Protein AF-0000000066115520 (afdb_homodimer)

Radius of gyration: 28.08 Å; Cα contacts (8 Å, |Δi|>4): 638; chains: 2; bounding box: 38×84×56 Å

InterPro domains:
  IPR000093 DNA recombination protein RecR [MF_00017] (1-196)
  IPR000093 DNA recombination protein RecR [PTHR30446] (2-195)
  IPR000093 DNA recombination protein RecR [TIGR00615] (2-194)
  IPR006171 TOPRIM domain [PF13662] (79-169)
  IPR006171 TOPRIM domain [PS50880] (78-173)
  IPR006171 TOPRIM domain [SM00493] (78-163)
  IPR015967 Recombination protein RecR, zinc finger domain [PF02132] (52-72)
  IPR023627 Recombination protein RecR [SSF111304] (3-195)
  IPR034137 RecR, TOPRIM domain [cd01025] (78-189)

Secondary structure (DSSP, 8-state):
--HHHHHHHHHHHTSTT--HHHHHHHHHHHHHTIIIIIHHHHHHHHHHHHH-EE-TTT--EESSSS-HHHH-SSS-SSEEEEESSHHHHHHHHHHT---SEEEE-SS--BTTTTB-GGGTTHHHHHHHHHTS--SEEEEE--SSHHHHHHHHHHHHHTTTS--EEEE----S-TTS-GGG--HHHHHHHHHT-EE-/--HHHHHHHHHHHTSTT--HHHHHHHHHHHHHTIIIIIHHHHHHHHHHHHH-EE-TTT--EESSSS-HHHH-SSS-SSEEEEESSHHHHHHHHHHT---SEEEE-SS--BTTTTB-GGGTTHHHHHHHHHTT--SEEEEE--SSHHHHHHHHHHHHHTTTS--EEEE----S-TT--GGG--HHHHHHHHHT-EE-

Sequence (392 aa):
MDKKIKALIKLAENLPGLGPKSARRIVLHLLKSRETTLIRFIDTMQLLYETIKHCELCGNLESESPCSICRSTKRSSDIVCVVEEITDLWAIEKAGVHNGRYHVLNGALSIVDGITPETLQIEKLKRRVSSGAVKELIIATNATVEGQTTAQYIVEVLKGTQVKLSFLAHGIPVGSEMDYLDEGTLGIAFANRRAVMDKKIKALIKLAENLPGLGPKSARRIVLHLLKSRETTLIRFIDTMQLLYETIKHCELCGNLESESPCSICRSTKRSSDIVCVVEEITDLWAIEKAGVHNGRYHVLNGALSIVDGITPETLQIEKLKRRVSSGAVKELIIATNATVEGQTTAQYIVEVLKGTQVKLSFLAHGIPVGSEMDYLDEGTLGIAFANRRAV

Solvent-accessible surface area (backbone atoms only — not comparable to full-atom values): 20929 Å² total; per-residue (Å²): 128,40,68,70,58,50,52,50,29,55,57,41,33,69,36,74,93,30,45,70,69,52,16,44,53,36,48,50,51,32,62,75,34,35,92,56,52,36,49,50,51,38,51,49,50,50,53,45,66,75,38,53,40,62,12,82,80,27,47,45,72,22,64,46,71,63,26,73,69,74,64,38,84,87,36,43,76,33,33,34,38,34,24,30,37,66,60,42,50,51,41,45,56,73,45,65,63,65,60,46,35,57,34,37,27,69,48,54,44,26,79,93,77,64,39,47,70,86,72,32,44,51,65,58,48,48,55,54,45,68,71,61,59,31,51,33,38,35,44,46,44,49,66,37,73,38,22,46,52,35,49,50,48,52,54,59,72,48,58,86,56,88,53,43,50,29,34,48,33,70,82,64,77,52,83,62,62,61,72,73,53,52,48,68,58,52,42,53,18,59,73,50,41,44,77,116,129,42,69,71,58,50,50,50,29,55,56,41,32,71,36,73,92,30,46,69,68,52,16,44,52,35,49,49,53,32,62,75,32,36,92,56,52,36,49,48,51,38,53,49,50,50,52,44,67,74,40,52,41,60,13,82,81,28,48,46,73,22,64,47,69,64,25,74,70,72,64,38,83,89,37,44,75,32,33,33,37,35,23,28,36,65,60,40,51,52,42,45,55,72,46,63,64,67,60,46,37,56,34,36,28,68,50,54,42,25,79,92,77,64,38,48,68,84,71,31,44,50,66,60,49,49,55,52,45,70,70,62,59,31,51,33,38,36,43,46,45,47,62,36,73,38,20,47,51,35,48,51,49,52,54,58,72,47,58,87,57,87,52,42,50,30,33,48,34,71,82,63,74,50,83,58,61,60,72,70,52,52,49,69,59,52,40,53,18,59,73,50,41,43,77,116

Nearest PDB structures (foldseek):
  3ve5-assembly1_A  TM=8.410E-01  e=4.113E-18  Caldanaerobacter subterraneus subsp. tengcongensis MB4
  3vdp-assembly2_C  TM=8.291E-01  e=4.383E-18  Caldanaerobacter subterraneus subsp. tengcongensis MB4
  4o6p-assembly1_C  TM=8.456E-01  e=2.413E-16  Caldanaerobacter subterraneus subsp. tengcongensis MB4
  4o6o-assembly1_B  TM=7.317E-01  e=1.293E-17  Caldanaerobacter subterraneus subsp. tengcongensis MB4
  3vdu-assembly1_A-2  TM=7.960E-01  e=2.099E-15  Caldanaerobacter subterraneus subsp. tengcongensis MB4

pLDDT: mean 88.94, std 12.83, range [41.94, 98.5]

Foldseek 3Di:
DDPVLVVQLVVQCPDPPDHSVNSNVVSVVCVVPVVHRVVVVVVVVVLCVVQWDQAPQAGAIDSDHVDPLCPDPQAQAQEEEEEAANLLVVLQVVLVQHRHHYHYQPHFDDPPVPDDSVNTCLVSVLVSQQVVSHQEYEYEFALEPRRVVRLVVSVVSNPPGNHWYWYQQPPDDSPDDSSPDDSVNSNVRVVPIGTD/DDPVLVVQLVVQCPDPPDHSVNSNVVSVVCVVPVVPRVVVVVVVVVLCVVQWDQAPQAGAIDSDHVDPLCPDPQAQAQEEEEEAANLLVVLQVVLVQHRHHYHYQPHFDDPPVPDDSVNTCLVSVLVSQQVVSHQEYEYEFALEPRRVVRLVVSVVSNPPGNHWYWYQQCPDDSPDDSSPDDSVNSNVRVVPIGTD

Structure (mmCIF, N/CA/C/O backbone):
data_AF-0000000066115520-model_v1
#
loop_
_entity.id
_entity.type
_entity.pdbx_description
1 polymer 'Recombination protein RecR'
#
loop_
_atom_site.group_PDB
_atom_site.id
_atom_site.type_symbol
_atom_site.label_atom_id
_atom_site.label_alt_id
_atom_site.label_comp_id
_atom_site.label_asym_id
_atom_site.label_entity_id
_atom_site.label_seq_id
_atom_site.pdbx_PDB_ins_code
_atom_site.Cartn_x
_atom_site.Cartn_y
_atom_site.Cartn_z
_atom_site.occupancy
_atom_site.B_iso_or_equiv
_atom_site.auth_seq_id
_atom_site.auth_comp_id
_atom_site.auth_asym_id
_atom_site.auth_atom_id
_atom_site.pdbx_PDB_model_num
ATOM 1 N N . MET A 1 1 ? 11.055 -14.336 -11.227 1 88.5 1 MET A N 1
ATOM 2 C CA . MET A 1 1 ? 9.938 -13.391 -11.18 1 88.5 1 MET A CA 1
ATOM 3 C C . MET A 1 1 ? 10.164 -12.227 -12.133 1 88.5 1 MET A C 1
ATOM 5 O O . MET A 1 1 ? 11.297 -11.773 -12.312 1 88.5 1 MET A O 1
ATOM 9 N N . ASP A 1 2 ? 9.086 -11.789 -12.781 1 91.69 2 ASP A N 1
ATOM 10 C CA . ASP A 1 2 ? 9.102 -10.695 -13.742 1 91.69 2 ASP A CA 1
ATOM 11 C C . ASP A 1 2 ? 9.742 -9.445 -13.141 1 91.69 2 ASP A C 1
ATOM 13 O O . ASP A 1 2 ? 9.406 -9.047 -12.023 1 91.69 2 ASP A O 1
ATOM 17 N N . LYS A 1 3 ? 10.703 -8.828 -13.906 1 93.75 3 LYS A N 1
ATOM 18 C CA . LYS A 1 3 ? 11.469 -7.688 -13.414 1 93.75 3 LYS A CA 1
ATOM 19 C C . LYS A 1 3 ? 10.555 -6.516 -13.07 1 93.75 3 LYS A C 1
ATOM 21 O O . LYS A 1 3 ? 10.812 -5.781 -12.109 1 93.75 3 LYS A O 1
ATOM 26 N N . LYS A 1 4 ? 9.539 -6.281 -13.867 1 95.56 4 LYS A N 1
ATOM 27 C CA . LYS A 1 4 ? 8.617 -5.176 -13.641 1 95.56 4 LYS A CA 1
ATOM 28 C C . LYS A 1 4 ? 7.816 -5.387 -12.359 1 95.56 4 LYS A C 1
ATOM 30 O O . LYS A 1 4 ? 7.566 -4.434 -11.617 1 95.56 4 LYS A O 1
ATOM 35 N N . ILE A 1 5 ? 7.438 -6.625 -12.086 1 96.81 5 ILE A N 1
ATOM 36 C CA . ILE A 1 5 ? 6.711 -6.957 -10.867 1 96.81 5 ILE A CA 1
ATOM 37 C C . ILE A 1 5 ? 7.625 -6.777 -9.656 1 96.81 5 ILE A C 1
ATOM 39 O O . ILE A 1 5 ? 7.223 -6.195 -8.648 1 96.81 5 ILE A O 1
ATOM 43 N N . LYS A 1 6 ? 8.867 -7.293 -9.812 1 96.25 6 LYS A N 1
ATOM 44 C CA . LYS A 1 6 ? 9.852 -7.137 -8.75 1 96.25 6 LYS A CA 1
ATOM 45 C C . LYS A 1 6 ? 10.055 -5.668 -8.398 1 96.25 6 LYS A C 1
ATOM 47 O O . LYS A 1 6 ? 10.227 -5.32 -7.227 1 96.25 6 LYS A O 1
ATOM 52 N N . ALA A 1 7 ? 10.062 -4.832 -9.406 1 97 7 ALA A N 1
ATOM 53 C CA . ALA A 1 7 ? 10.242 -3.398 -9.195 1 97 7 ALA A CA 1
ATOM 54 C C . ALA A 1 7 ? 9.109 -2.822 -8.344 1 97 7 ALA A C 1
ATOM 56 O O . ALA A 1 7 ? 9.359 -2.016 -7.441 1 97 7 ALA A O 1
ATOM 57 N N . LEU A 1 8 ? 7.879 -3.217 -8.602 1 97.81 8 LEU A N 1
ATOM 58 C CA . LEU A 1 8 ? 6.75 -2.707 -7.836 1 97.81 8 LEU A CA 1
ATOM 59 C C . LEU A 1 8 ? 6.789 -3.23 -6.402 1 97.81 8 LEU A C 1
ATOM 61 O O . LEU A 1 8 ? 6.477 -2.498 -5.461 1 97.81 8 LEU A O 1
ATOM 65 N N . ILE A 1 9 ? 7.176 -4.488 -6.234 1 97.38 9 ILE A N 1
ATOM 66 C CA . ILE A 1 9 ? 7.281 -5.07 -4.898 1 97.38 9 ILE A CA 1
ATOM 67 C C . ILE A 1 9 ? 8.32 -4.309 -4.086 1 97.38 9 ILE A C 1
ATOM 69 O O . ILE A 1 9 ? 8.094 -3.984 -2.918 1 97.38 9 ILE A O 1
ATOM 73 N N . LYS A 1 10 ? 9.438 -3.98 -4.727 1 97.5 10 LYS A N 1
ATOM 74 C CA . LYS A 1 10 ? 10.5 -3.24 -4.055 1 97.5 10 LYS A CA 1
ATOM 75 C C . LYS A 1 10 ? 10.023 -1.85 -3.645 1 97.5 10 LYS A C 1
ATOM 77 O O . LYS A 1 10 ? 10.336 -1.379 -2.549 1 97.5 10 LYS A O 1
ATOM 82 N N . LEU A 1 11 ? 9.297 -1.188 -4.5 1 97.56 11 LEU A N 1
ATOM 83 C CA . LEU A 1 11 ? 8.719 0.111 -4.164 1 97.56 11 LEU A CA 1
ATOM 84 C C . LEU A 1 11 ? 7.797 0 -2.957 1 97.56 11 LEU A C 1
ATOM 86 O O . LEU A 1 11 ? 7.867 0.817 -2.037 1 97.56 11 LEU A O 1
ATOM 90 N N . ALA A 1 12 ? 6.938 -1.018 -2.973 1 98 12 ALA A N 1
ATOM 91 C CA . ALA A 1 12 ? 5.969 -1.219 -1.9 1 98 12 ALA A CA 1
ATOM 92 C C . ALA A 1 12 ? 6.664 -1.506 -0.574 1 98 12 ALA A C 1
ATOM 94 O O . ALA A 1 12 ? 6.203 -1.07 0.484 1 98 12 ALA A O 1
ATOM 95 N N . GLU A 1 13 ? 7.789 -2.203 -0.635 1 97.06 13 GLU A N 1
ATOM 96 C CA . GLU A 1 13 ? 8.57 -2.551 0.551 1 97.06 13 GLU A CA 1
ATOM 97 C C . GLU A 1 13 ? 9.07 -1.301 1.267 1 97.06 13 GLU A C 1
ATOM 99 O O . GLU A 1 13 ? 9.328 -1.331 2.473 1 97.06 13 GLU A O 1
ATOM 104 N N . ASN A 1 14 ? 9.18 -0.234 0.552 1 95.5 14 ASN A N 1
ATOM 105 C CA . ASN A 1 14 ? 9.719 1.003 1.106 1 95.5 14 ASN A CA 1
ATOM 106 C C . ASN A 1 14 ? 8.625 1.866 1.725 1 95.5 14 ASN A C 1
ATOM 108 O O . ASN A 1 14 ? 8.906 2.922 2.293 1 95.5 14 ASN A O 1
ATOM 112 N N . LEU A 1 15 ? 7.445 1.451 1.663 1 96.69 15 LEU A N 1
ATOM 113 C CA . LEU A 1 15 ? 6.352 2.156 2.322 1 96.69 15 LEU A CA 1
ATOM 114 C C . LEU A 1 15 ? 6.301 1.814 3.807 1 96.69 15 LEU A C 1
ATOM 116 O O . LEU A 1 15 ? 6.695 0.718 4.211 1 96.69 15 LEU A O 1
ATOM 120 N N . PRO A 1 16 ? 5.875 2.73 4.586 1 95.06 16 PRO A N 1
ATOM 121 C CA . PRO A 1 16 ? 5.844 2.482 6.031 1 95.06 16 PRO A CA 1
ATOM 122 C C . PRO A 1 16 ? 4.996 1.27 6.402 1 95.06 16 PRO A C 1
ATOM 124 O O . PRO A 1 16 ? 3.85 1.155 5.961 1 95.06 16 PRO A O 1
ATOM 127 N N . GLY A 1 17 ? 5.621 0.391 7.203 1 94.44 17 GLY A N 1
ATOM 128 C CA . GLY A 1 17 ? 4.883 -0.715 7.793 1 94.44 17 GLY A CA 1
ATOM 129 C C . GLY A 1 17 ? 4.773 -1.916 6.871 1 94.44 17 GLY A C 1
ATOM 130 O O . GLY A 1 17 ? 4.117 -2.904 7.207 1 94.44 17 GLY A O 1
ATOM 131 N N . LEU A 1 18 ? 5.355 -1.832 5.727 1 96.25 18 LEU A N 1
ATOM 132 C CA . LEU A 1 18 ? 5.254 -2.947 4.793 1 96.25 18 LEU A CA 1
ATOM 133 C C . LEU A 1 18 ? 6.578 -3.691 4.684 1 96.25 18 LEU A C 1
ATOM 135 O O . LEU A 1 18 ? 7.594 -3.104 4.305 1 96.25 18 LEU A O 1
ATOM 139 N N . GLY A 1 19 ? 6.555 -4.938 5.07 1 94.06 19 GLY A N 1
ATOM 140 C CA . GLY A 1 19 ? 7.695 -5.801 4.812 1 94.06 19 GLY A CA 1
ATOM 141 C C . GLY A 1 19 ? 7.605 -6.527 3.484 1 94.06 19 GLY A C 1
ATOM 142 O O . GLY A 1 19 ? 6.629 -6.371 2.75 1 94.06 19 GLY A O 1
ATOM 143 N N . PRO A 1 20 ? 8.617 -7.344 3.24 1 92.19 20 PRO A N 1
ATOM 144 C CA . PRO A 1 20 ? 8.664 -8.039 1.953 1 92.19 20 PRO A CA 1
ATOM 145 C C . PRO A 1 20 ? 7.438 -8.922 1.719 1 92.19 20 PRO A C 1
ATOM 147 O O . PRO A 1 20 ? 6.879 -8.93 0.619 1 92.19 20 PRO A O 1
ATOM 150 N N . LYS A 1 21 ? 7 -9.625 2.662 1 89.88 21 LYS A N 1
ATOM 151 C CA . LYS A 1 21 ? 5.863 -10.523 2.525 1 89.88 21 LYS A CA 1
ATOM 152 C C . LYS A 1 21 ? 4.574 -9.75 2.256 1 89.88 21 LYS A C 1
ATOM 154 O O . LYS A 1 21 ? 3.826 -10.086 1.336 1 89.88 21 LYS A O 1
ATOM 159 N N . SER A 1 22 ? 4.355 -8.742 3.049 1 93.75 22 SER A N 1
ATOM 160 C CA . SER A 1 22 ? 3.152 -7.93 2.896 1 93.75 22 SER A CA 1
ATOM 161 C C . SER A 1 22 ? 3.15 -7.191 1.563 1 93.75 22 SER A C 1
ATOM 163 O O . SER A 1 22 ? 2.115 -7.098 0.901 1 93.75 22 SER A O 1
ATOM 165 N N . ALA A 1 23 ? 4.344 -6.695 1.19 1 96.62 23 ALA A N 1
ATOM 166 C CA . ALA A 1 23 ? 4.469 -6 -0.087 1 96.62 23 ALA A CA 1
ATOM 167 C C . ALA A 1 23 ? 4.109 -6.918 -1.251 1 96.62 23 ALA A C 1
ATOM 169 O O . ALA A 1 23 ? 3.342 -6.539 -2.139 1 96.62 23 ALA A O 1
ATOM 170 N N . ARG A 1 24 ? 4.609 -8.062 -1.232 1 93.88 24 ARG A N 1
ATOM 171 C CA . ARG A 1 24 ? 4.336 -9.039 -2.287 1 93.88 24 ARG A CA 1
ATOM 172 C C . ARG A 1 24 ? 2.848 -9.367 -2.348 1 93.88 24 ARG A C 1
ATOM 174 O O . ARG A 1 24 ? 2.266 -9.438 -3.432 1 93.88 24 ARG A O 1
ATOM 181 N N . ARG A 1 25 ? 2.264 -9.586 -1.204 1 93.38 25 ARG A N 1
ATOM 182 C CA . ARG A 1 25 ? 0.841 -9.906 -1.141 1 93.38 25 ARG A CA 1
ATOM 183 C C . ARG A 1 25 ? -0 -8.789 -1.745 1 93.38 25 ARG A C 1
ATOM 185 O O . ARG A 1 25 ? -0.929 -9.055 -2.514 1 93.38 25 ARG A O 1
ATOM 192 N N . ILE A 1 26 ? 0.339 -7.602 -1.43 1 96.94 26 ILE A N 1
ATOM 193 C CA . ILE A 1 26 ? -0.405 -6.445 -1.912 1 96.94 26 ILE A CA 1
ATOM 194 C C . ILE A 1 26 ? -0.245 -6.32 -3.426 1 96.94 26 ILE A C 1
ATOM 196 O O . ILE A 1 26 ? -1.229 -6.137 -4.148 1 96.94 26 ILE A O 1
ATOM 200 N N . VAL A 1 27 ? 0.949 -6.449 -3.881 1 97.12 27 VAL A N 1
ATOM 201 C CA . VAL A 1 27 ? 1.222 -6.309 -5.309 1 97.12 27 VAL A CA 1
ATOM 202 C C . VAL A 1 27 ? 0.488 -7.398 -6.086 1 97.12 27 VAL A C 1
ATOM 204 O O . VAL A 1 27 ? -0.129 -7.125 -7.117 1 97.12 27 VAL A O 1
ATOM 207 N N . LEU A 1 28 ? 0.501 -8.594 -5.598 1 94.5 28 LEU A N 1
ATOM 208 C CA . LEU A 1 28 ? -0.195 -9.688 -6.27 1 94.5 28 LEU A CA 1
ATOM 209 C C . LEU A 1 28 ? -1.699 -9.43 -6.301 1 94.5 28 LEU A C 1
ATOM 211 O O . LEU A 1 28 ? -2.355 -9.695 -7.309 1 94.5 28 LEU A O 1
ATOM 215 N N . HIS A 1 29 ? -2.23 -8.961 -5.23 1 95.19 29 HIS A N 1
ATOM 216 C CA . HIS A 1 29 ? -3.646 -8.617 -5.188 1 95.19 29 HIS A CA 1
ATOM 217 C C . HIS A 1 29 ? -3.996 -7.59 -6.262 1 95.19 29 HIS A C 1
ATOM 219 O O . HIS A 1 29 ? -4.988 -7.75 -6.977 1 95.19 29 HIS A O 1
ATOM 225 N N . LEU A 1 30 ? -3.166 -6.598 -6.305 1 97.12 30 LEU A N 1
ATOM 226 C CA . LEU A 1 30 ? -3.383 -5.551 -7.297 1 97.12 30 LEU A CA 1
ATOM 227 C C . LEU A 1 30 ? -3.361 -6.125 -8.711 1 97.12 30 LEU A C 1
ATOM 229 O O . LEU A 1 30 ? -4.207 -5.781 -9.539 1 97.12 30 LEU A O 1
ATOM 233 N N . LEU A 1 31 ? -2.412 -6.996 -8.93 1 95.75 31 LEU A N 1
ATOM 234 C CA . LEU A 1 31 ? -2.221 -7.512 -10.281 1 95.75 31 LEU A CA 1
ATOM 235 C C . LEU A 1 31 ? -3.326 -8.5 -10.648 1 95.75 31 LEU A C 1
ATOM 237 O O . LEU A 1 31 ? -3.713 -8.602 -11.812 1 95.75 31 LEU A O 1
ATOM 241 N N . LYS A 1 32 ? -3.836 -9.219 -9.695 1 91 32 LYS A N 1
ATOM 242 C CA . LYS A 1 32 ? -4.938 -10.148 -9.938 1 91 32 LYS A CA 1
ATOM 243 C C . LYS A 1 32 ? -6.23 -9.398 -10.25 1 91 32 LYS A C 1
ATOM 245 O O . LYS A 1 32 ? -7.102 -9.922 -10.945 1 91 32 LYS A O 1
ATOM 250 N N . SER A 1 33 ? -6.43 -8.219 -9.773 1 92.88 33 SER A N 1
ATOM 251 C CA . SER A 1 33 ? -7.586 -7.359 -10.023 1 92.88 33 SER A CA 1
ATOM 252 C C . SER A 1 33 ? -7.191 -6.102 -10.789 1 92.88 33 SER A C 1
ATOM 254 O O . SER A 1 33 ? -7.543 -4.992 -10.391 1 92.88 33 SER A O 1
ATOM 256 N N . ARG A 1 34 ? -6.5 -6.34 -11.836 1 92.25 34 ARG A N 1
ATOM 257 C CA . ARG A 1 34 ? -5.871 -5.254 -12.586 1 92.25 34 ARG A CA 1
ATOM 258 C C . ARG A 1 34 ? -6.914 -4.305 -13.156 1 92.25 34 ARG A C 1
ATOM 260 O O . ARG A 1 34 ? -6.773 -3.082 -13.055 1 92.25 34 ARG A O 1
ATOM 267 N N . GLU A 1 35 ? -8.055 -4.863 -13.688 1 93.94 35 GLU A N 1
ATOM 268 C CA . GLU A 1 35 ? -9.047 -4.062 -14.406 1 93.94 35 GLU A CA 1
ATOM 269 C C . GLU A 1 35 ? -9.977 -3.34 -13.43 1 93.94 35 GLU A C 1
ATOM 271 O O . GLU A 1 35 ? -10.805 -2.52 -13.844 1 93.94 35 GLU A O 1
ATOM 276 N N . THR A 1 36 ? -9.828 -3.658 -12.148 1 94.62 36 THR A N 1
ATOM 277 C CA . THR A 1 36 ? -10.711 -3.014 -11.18 1 94.62 36 THR A CA 1
ATOM 278 C C . THR A 1 36 ? -9.898 -2.26 -10.133 1 94.62 36 THR A C 1
ATOM 280 O O . THR A 1 36 ? -9.898 -1.028 -10.109 1 94.62 36 THR A O 1
ATOM 283 N N . THR A 1 37 ? -9.039 -2.99 -9.516 1 95.81 37 THR A N 1
ATOM 284 C CA . THR A 1 37 ? -8.359 -2.391 -8.375 1 95.81 37 THR A CA 1
ATOM 285 C C . THR A 1 37 ? -7.121 -1.618 -8.828 1 95.81 37 THR A C 1
ATOM 287 O O . THR A 1 37 ? -6.957 -0.444 -8.492 1 95.81 37 THR A O 1
ATOM 290 N N . LEU A 1 38 ? -6.309 -2.234 -9.625 1 97.88 38 LEU A N 1
ATOM 291 C CA . LEU A 1 38 ? -5.047 -1.616 -10.016 1 97.88 38 LEU A CA 1
ATOM 292 C C . LEU A 1 38 ? -5.289 -0.316 -10.773 1 97.88 38 LEU A C 1
ATOM 294 O O . LEU A 1 38 ? -4.672 0.708 -10.469 1 97.88 38 LEU A O 1
ATOM 298 N N . ILE A 1 39 ? -6.223 -0.337 -11.734 1 97.75 39 ILE A N 1
ATOM 299 C CA . ILE A 1 39 ? -6.465 0.837 -12.57 1 97.75 39 ILE A CA 1
ATOM 300 C C . ILE A 1 39 ? -7.031 1.968 -11.711 1 97.75 39 ILE A C 1
ATOM 302 O O . ILE A 1 39 ? -6.719 3.141 -11.938 1 97.75 39 ILE A O 1
ATOM 306 N N . ARG A 1 40 ? -7.863 1.667 -10.727 1 97.75 40 ARG A N 1
ATOM 307 C CA . ARG A 1 40 ? -8.414 2.682 -9.836 1 97.75 40 ARG A CA 1
ATOM 308 C C . ARG A 1 40 ? -7.312 3.346 -9.016 1 97.75 40 ARG A C 1
ATOM 310 O O . ARG A 1 40 ? -7.352 4.555 -8.781 1 97.75 40 ARG A O 1
ATOM 317 N N . PHE A 1 41 ? -6.352 2.514 -8.555 1 98.5 41 PHE A N 1
ATOM 318 C CA . PHE A 1 41 ? -5.207 3.062 -7.836 1 98.5 41 PHE A CA 1
ATOM 319 C C . PHE A 1 41 ? -4.418 4.02 -8.719 1 98.5 41 PHE A C 1
ATOM 321 O O . PHE A 1 41 ? -4.07 5.125 -8.289 1 98.5 41 PHE A O 1
ATOM 328 N N . ILE A 1 42 ? -4.148 3.615 -9.953 1 98.38 42 ILE A N 1
ATOM 329 C CA . ILE A 1 42 ? -3.393 4.434 -10.891 1 98.38 42 ILE A CA 1
ATOM 330 C C . ILE A 1 42 ? -4.109 5.766 -11.109 1 98.38 42 ILE A C 1
ATOM 332 O O . ILE A 1 42 ? -3.504 6.832 -10.977 1 98.38 42 ILE A O 1
ATOM 336 N N . ASP A 1 43 ? -5.398 5.66 -11.383 1 98.31 43 ASP A N 1
ATOM 337 C CA . ASP A 1 43 ? -6.18 6.852 -11.695 1 98.31 43 ASP A CA 1
ATOM 338 C C . ASP A 1 43 ? -6.23 7.809 -10.508 1 98.31 43 ASP A C 1
ATOM 340 O O . ASP A 1 43 ? -6.047 9.016 -10.664 1 98.31 43 ASP A O 1
ATOM 344 N N . THR A 1 44 ? -6.492 7.262 -9.367 1 98.12 44 THR A N 1
ATOM 345 C CA . THR A 1 44 ? -6.605 8.086 -8.164 1 98.12 44 THR A CA 1
ATOM 346 C C . THR A 1 44 ? -5.262 8.711 -7.809 1 98.12 44 THR A C 1
ATOM 348 O O . THR A 1 44 ? -5.199 9.898 -7.461 1 98.12 44 THR A O 1
ATOM 351 N N . MET A 1 45 ? -4.199 7.934 -7.902 1 98.25 45 MET A N 1
ATOM 352 C CA . MET A 1 45 ? -2.865 8.453 -7.609 1 98.25 45 MET A CA 1
ATOM 353 C C . MET A 1 45 ? -2.467 9.523 -8.617 1 98.25 45 MET A C 1
ATOM 355 O O . MET A 1 45 ? -1.835 10.523 -8.258 1 98.25 45 MET A O 1
ATOM 359 N N . GLN A 1 46 ? -2.842 9.266 -9.898 1 98.06 46 GLN A N 1
ATOM 360 C CA . GLN A 1 46 ? -2.551 10.25 -10.93 1 98.06 46 GLN A CA 1
ATOM 361 C C . GLN A 1 46 ? -3.254 11.578 -10.648 1 98.06 46 GLN A C 1
ATOM 363 O O . GLN A 1 46 ? -2.654 12.641 -10.781 1 98.06 46 GLN A O 1
ATOM 368 N N . LEU A 1 47 ? -4.492 11.5 -10.312 1 97.62 47 LEU A N 1
ATOM 369 C CA . LEU A 1 47 ? -5.273 12.688 -9.977 1 97.62 47 LEU A CA 1
ATOM 370 C C . LEU A 1 47 ? -4.641 13.445 -8.812 1 97.62 47 LEU A C 1
ATOM 372 O O . LEU A 1 47 ? -4.504 14.672 -8.867 1 97.62 47 LEU A O 1
ATOM 376 N N . LEU A 1 48 ? -4.262 12.742 -7.77 1 97.5 48 LEU A N 1
ATOM 377 C CA . LEU A 1 48 ? -3.641 13.359 -6.602 1 97.5 48 LEU A CA 1
ATOM 378 C C . LEU A 1 48 ? -2.291 13.969 -6.961 1 97.5 48 LEU A C 1
ATOM 380 O O . LEU A 1 48 ? -1.961 15.07 -6.508 1 97.5 48 LEU A O 1
ATOM 384 N N . TYR A 1 49 ? -1.522 13.234 -7.762 1 97.62 49 TYR A N 1
ATOM 385 C CA . TYR A 1 49 ? -0.225 13.75 -8.195 1 97.62 49 TYR A CA 1
ATOM 386 C C . TYR A 1 49 ? -0.367 15.117 -8.852 1 97.62 49 TYR A C 1
ATOM 388 O O . TYR A 1 49 ? 0.454 16 -8.625 1 97.62 49 TYR A O 1
ATOM 396 N N . GLU A 1 50 ? -1.392 15.297 -9.602 1 97 50 GLU A N 1
ATOM 397 C CA . GLU A 1 50 ? -1.58 16.5 -10.406 1 97 50 GLU A CA 1
ATOM 398 C C . GLU A 1 50 ? -2.162 17.641 -9.578 1 97 50 GLU A C 1
ATOM 400 O O . GLU A 1 50 ? -1.979 18.812 -9.906 1 97 50 GLU A O 1
ATOM 405 N N . THR A 1 51 ? -2.814 17.312 -8.5 1 96.88 51 THR A N 1
ATOM 406 C CA . THR A 1 51 ? -3.648 18.359 -7.922 1 96.88 51 THR A CA 1
ATOM 407 C C . THR A 1 51 ? -3.213 18.672 -6.496 1 96.88 51 THR A C 1
ATOM 409 O O . THR A 1 51 ? -3.449 19.781 -5.996 1 96.88 51 THR A O 1
ATOM 412 N N . ILE A 1 52 ? -2.574 17.703 -5.785 1 96.06 52 ILE A N 1
ATOM 413 C CA . ILE A 1 52 ? -2.377 17.844 -4.348 1 96.06 52 ILE A CA 1
ATOM 414 C C . ILE A 1 52 ? -1.296 18.891 -4.07 1 96.06 52 ILE A C 1
ATOM 416 O O . ILE A 1 52 ? -0.304 18.969 -4.801 1 96.06 52 ILE A O 1
ATOM 420 N N . LYS A 1 53 ? -1.49 19.688 -3.113 1 95.31 53 LYS A N 1
ATOM 421 C CA . LYS A 1 53 ? -0.522 20.688 -2.678 1 95.31 53 LYS A CA 1
ATOM 422 C C . LYS A 1 53 ? -0.716 21.031 -1.204 1 95.31 53 LYS A C 1
ATOM 424 O O . LYS A 1 53 ? -1.752 20.719 -0.617 1 95.31 53 LYS A O 1
ATOM 429 N N . HIS A 1 54 ? 0.308 21.641 -0.602 1 95.25 54 HIS A N 1
ATOM 430 C CA . HIS A 1 54 ? 0.185 22.188 0.744 1 95.25 54 HIS A CA 1
ATOM 431 C C . HIS A 1 54 ? -0.593 23.5 0.734 1 95.25 54 HIS A C 1
ATOM 433 O O . HIS A 1 54 ? -0.392 24.344 -0.147 1 95.25 54 HIS A O 1
ATOM 439 N N . CYS A 1 55 ? -1.474 23.641 1.591 1 96.88 55 CYS A N 1
ATOM 440 C CA . CYS A 1 55 ? -2.195 24.891 1.753 1 96.88 55 CYS A CA 1
ATOM 441 C C . CYS A 1 55 ? -1.234 26.047 2.029 1 96.88 55 CYS A C 1
ATOM 443 O O . CYS A 1 55 ? -0.382 25.953 2.914 1 96.88 55 CYS A O 1
ATOM 445 N N . GLU A 1 56 ? -1.407 27.141 1.353 1 95.81 56 GLU A N 1
ATOM 446 C CA . GLU A 1 56 ? -0.489 28.281 1.475 1 95.81 56 GLU A CA 1
ATOM 447 C C . GLU A 1 56 ? -0.642 28.969 2.826 1 95.81 56 GLU A C 1
ATOM 449 O O . GLU A 1 56 ? 0.268 29.672 3.279 1 95.81 56 GLU A O 1
ATOM 454 N N . LEU A 1 57 ? -1.717 28.719 3.545 1 94.94 57 LEU A N 1
ATOM 455 C CA . LEU A 1 57 ? -1.978 29.438 4.793 1 94.94 57 LEU A CA 1
ATOM 456 C C . LEU A 1 57 ? -1.611 28.578 5.996 1 94.94 57 LEU A C 1
ATOM 458 O O . LEU A 1 57 ? -0.924 29.031 6.91 1 94.94 57 LEU A O 1
ATOM 462 N N . CYS A 1 58 ? -2.016 27.312 5.926 1 96.69 58 CYS A N 1
ATOM 463 C CA . CYS A 1 58 ? -1.898 26.547 7.164 1 96.69 58 CYS A CA 1
ATOM 464 C C . CYS A 1 58 ? -0.968 25.344 6.98 1 96.69 58 CYS A C 1
ATOM 466 O O . CYS A 1 58 ? -0.595 24.688 7.957 1 96.69 58 CYS A O 1
ATOM 468 N N . GLY A 1 59 ? -0.693 25 5.715 1 95.94 59 GLY A N 1
ATOM 469 C CA . GLY A 1 59 ? 0.208 23.891 5.453 1 95.94 59 GLY A CA 1
ATOM 470 C C . GLY A 1 59 ? -0.509 22.562 5.32 1 95.94 59 GLY A C 1
ATOM 471 O O . GLY A 1 59 ? 0.126 21.516 5.113 1 95.94 59 GLY A O 1
ATOM 472 N N . ASN A 1 60 ? -1.837 22.469 5.418 1 95.62 60 ASN A N 1
ATOM 473 C CA . ASN A 1 60 ? -2.613 21.25 5.195 1 95.62 60 ASN A CA 1
ATOM 474 C C . ASN A 1 60 ? -2.416 20.703 3.783 1 95.62 60 ASN A C 1
ATOM 476 O O . ASN A 1 60 ? -1.948 21.422 2.898 1 95.62 60 ASN A O 1
ATOM 480 N N . LEU A 1 61 ? -2.652 19.484 3.652 1 95.69 61 LEU A N 1
ATOM 481 C CA . LEU A 1 61 ? -2.539 18.859 2.34 1 95.69 61 LEU A CA 1
ATOM 482 C C . LEU A 1 61 ? -3.908 18.734 1.683 1 95.69 61 LEU A C 1
ATOM 484 O O . LEU A 1 61 ? -4.789 18.047 2.209 1 95.69 61 LEU A O 1
ATOM 488 N N . GLU A 1 62 ? -4.141 19.375 0.584 1 95.38 62 GLU A N 1
ATOM 489 C CA . GLU A 1 62 ? -5.414 19.344 -0.127 1 95.38 62 GLU A CA 1
ATOM 490 C C . GLU A 1 62 ? -5.223 19.625 -1.613 1 95.38 62 GLU A C 1
ATOM 492 O O . GLU A 1 62 ? -4.148 20.062 -2.033 1 95.38 62 GLU A O 1
ATOM 497 N N . SER A 1 63 ? -6.227 19.344 -2.455 1 94.75 63 SER A N 1
ATOM 498 C CA . SER A 1 63 ? -6.172 19.562 -3.896 1 94.75 63 SER A CA 1
ATOM 499 C C . SER A 1 63 ? -6.332 21.047 -4.23 1 94.75 63 SER A C 1
ATOM 501 O O . SER A 1 63 ? -6.043 21.469 -5.355 1 94.75 63 SER A O 1
ATOM 503 N N . GLU A 1 64 ? -6.848 21.781 -3.291 1 94.62 64 GLU A N 1
ATOM 504 C CA . GLU A 1 64 ? -6.996 23.219 -3.461 1 94.62 64 GLU A CA 1
ATOM 505 C C . GLU A 1 64 ? -6.27 23.984 -2.359 1 94.62 64 GLU A C 1
ATOM 507 O O . GLU A 1 64 ? -6.145 23.5 -1.234 1 94.62 64 GLU A O 1
ATOM 512 N N . SER A 1 65 ? -5.797 25.234 -2.695 1 95.81 65 SER A N 1
ATOM 513 C CA . SER A 1 65 ? -5.176 26.156 -1.74 1 95.81 65 SER A CA 1
ATOM 514 C C . SER A 1 65 ? -5.707 27.578 -1.902 1 95.81 65 SER A C 1
ATOM 516 O O . SER A 1 65 ? -5.762 28.094 -3.016 1 95.81 65 SER A O 1
ATOM 518 N N . PRO A 1 66 ? -6.184 28.219 -0.824 1 96.56 66 PRO A N 1
ATOM 519 C CA . PRO A 1 66 ? -6.254 27.734 0.555 1 96.56 66 PRO A CA 1
ATOM 520 C C . PRO A 1 66 ? -7.164 26.516 0.707 1 96.56 66 PRO A C 1
ATOM 522 O O . PRO A 1 66 ? -8.07 26.312 -0.109 1 96.56 66 PRO A O 1
ATOM 525 N N . CYS A 1 67 ? -6.887 25.703 1.677 1 97.19 67 CYS A N 1
ATOM 526 C CA . CYS A 1 67 ? -7.617 24.453 1.863 1 97.19 67 CYS A CA 1
ATOM 527 C C . CYS A 1 67 ? -9.031 24.719 2.357 1 97.19 67 CYS A C 1
ATOM 529 O O . CYS A 1 67 ? -9.383 25.859 2.664 1 97.19 67 CYS A O 1
ATOM 531 N N . SER A 1 68 ? -9.852 23.672 2.438 1 96.44 68 SER A N 1
ATOM 532 C CA . SER A 1 68 ? -11.266 23.781 2.807 1 96.44 68 SER A CA 1
ATOM 533 C C . SER A 1 68 ? -11.422 24.344 4.215 1 96.44 68 SER A C 1
ATOM 535 O O . SER A 1 68 ? -12.367 25.094 4.484 1 96.44 68 SER A O 1
ATOM 537 N N . ILE A 1 69 ? -10.516 24.016 5.094 1 96.44 69 ILE A N 1
ATOM 538 C CA . ILE A 1 69 ? -10.57 24.5 6.469 1 96.44 69 ILE A CA 1
ATOM 539 C C . ILE A 1 69 ? -10.312 26 6.496 1 96.44 69 ILE A C 1
ATOM 541 O O . ILE A 1 69 ? -11.062 26.766 7.121 1 96.44 69 ILE A O 1
ATOM 545 N N . CYS A 1 70 ? -9.336 26.469 5.793 1 96.44 70 CYS A N 1
ATOM 546 C CA . CYS A 1 70 ? -8.953 27.875 5.762 1 96.44 70 CYS A CA 1
ATOM 547 C C . CYS A 1 70 ? -10.008 28.703 5.047 1 96.44 70 CYS A C 1
ATOM 549 O O . CYS A 1 70 ? -10.203 29.875 5.375 1 96.44 70 CYS A O 1
ATOM 551 N N . ARG A 1 71 ? -10.695 28.094 4.168 1 96.31 71 ARG A N 1
ATOM 552 C CA . ARG A 1 71 ? -11.68 28.844 3.389 1 96.31 71 ARG A CA 1
ATOM 553 C C . ARG A 1 71 ? -13.031 28.859 4.09 1 96.31 71 ARG A C 1
ATOM 555 O O . ARG A 1 71 ? -13.922 29.625 3.713 1 96.31 71 ARG A O 1
ATOM 562 N N . SER A 1 72 ? -13.188 28.031 5.07 1 96.06 72 SER A N 1
ATOM 563 C CA . SER A 1 72 ? -14.492 27.875 5.707 1 96.06 72 SER A CA 1
ATOM 564 C C . SER A 1 72 ? -14.883 29.141 6.473 1 96.06 72 SER A C 1
ATOM 566 O O . SER A 1 72 ? -14.125 29.625 7.316 1 96.06 72 SER A O 1
ATOM 568 N N . THR A 1 73 ? -16.094 29.609 6.238 1 95.06 73 THR A N 1
ATOM 569 C CA . THR A 1 73 ? -16.609 30.797 6.938 1 95.06 73 THR A CA 1
ATOM 570 C C . THR A 1 73 ? -17.297 30.391 8.234 1 95.06 73 THR A C 1
ATOM 572 O O . THR A 1 73 ? -17.641 31.25 9.055 1 95.06 73 THR A O 1
ATOM 575 N N . LYS A 1 74 ? -17.453 29.109 8.438 1 95.88 74 LYS A N 1
ATOM 576 C CA . LYS A 1 74 ? -18.125 28.594 9.625 1 95.88 74 LYS A CA 1
ATOM 577 C C . LYS A 1 74 ? -17.141 28.422 10.781 1 95.88 74 LYS A C 1
ATOM 579 O O . LYS A 1 74 ? -17.547 28.234 11.922 1 95.88 74 LYS A O 1
ATOM 584 N N . ARG A 1 75 ? -15.891 28.531 10.43 1 95.44 75 ARG A N 1
ATOM 585 C CA . ARG A 1 75 ? -14.852 28.328 11.43 1 95.44 75 ARG A CA 1
ATOM 586 C C . ARG A 1 75 ? -14.344 29.656 11.977 1 95.44 75 ARG A C 1
ATOM 588 O O . ARG A 1 75 ? -14.336 30.656 11.266 1 95.44 75 ARG A O 1
ATOM 595 N N . SER A 1 76 ? -13.977 29.578 13.242 1 95 76 SER A N 1
ATOM 596 C CA . SER A 1 76 ? -13.352 30.766 13.828 1 95 76 SER A CA 1
ATOM 597 C C . SER A 1 76 ? -11.992 31.031 13.188 1 95 76 SER A C 1
ATOM 599 O O . SER A 1 76 ? -11.117 30.172 13.188 1 95 76 SER A O 1
ATOM 601 N N . SER A 1 77 ? -11.836 32.25 12.734 1 93.56 77 SER A N 1
ATOM 602 C CA . SER A 1 77 ? -10.57 32.594 12.102 1 93.56 77 SER A CA 1
ATOM 603 C C . SER A 1 77 ? -9.562 33.125 13.125 1 93.56 77 SER A C 1
ATOM 605 O O . SER A 1 77 ? -8.375 33.219 12.828 1 93.56 77 SER A O 1
ATOM 607 N N . ASP A 1 78 ? -10.055 33.375 14.266 1 95.5 78 ASP A N 1
ATOM 608 C CA . ASP A 1 78 ? -9.203 34.031 15.242 1 95.5 78 ASP A CA 1
ATOM 609 C C . ASP A 1 78 ? -8.539 33.031 16.172 1 95.5 78 ASP A C 1
ATOM 611 O O . ASP A 1 78 ? -7.727 33.406 17.016 1 95.5 78 ASP A O 1
ATOM 615 N N . ILE A 1 79 ? -8.906 31.75 16.078 1 95.88 79 ILE A N 1
ATOM 616 C CA . ILE A 1 79 ? -8.289 30.688 16.875 1 95.88 79 ILE A CA 1
ATOM 617 C C . ILE A 1 79 ? -7.543 29.719 15.953 1 95.88 79 ILE A C 1
ATOM 619 O O . ILE A 1 79 ? -8.125 29.156 15.023 1 95.88 79 ILE A O 1
ATOM 623 N N . VAL A 1 80 ? -6.285 29.562 16.219 1 97.25 80 V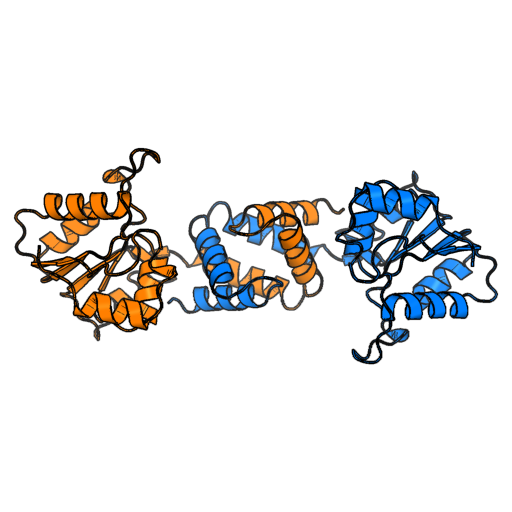AL A N 1
ATOM 624 C CA . VAL A 1 80 ? -5.449 28.703 15.398 1 97.25 80 VAL A CA 1
ATOM 625 C C . VAL A 1 80 ? -4.809 27.625 16.266 1 97.25 80 VAL A C 1
ATOM 627 O O . VAL A 1 80 ? -4.285 27.906 17.344 1 97.25 80 VAL A O 1
ATOM 630 N N . CYS A 1 81 ? -4.93 26.453 15.828 1 96.75 81 CYS A N 1
ATOM 631 C CA . CYS A 1 81 ? -4.297 25.312 16.5 1 96.75 81 CYS A CA 1
ATOM 632 C C . CYS A 1 81 ? -3.041 24.875 15.75 1 96.75 81 CYS A C 1
ATOM 634 O O . CYS A 1 81 ? -3.111 24.469 14.594 1 96.75 81 CYS A O 1
ATOM 636 N N . VAL A 1 82 ? -1.926 24.906 16.438 1 97.25 82 VAL A N 1
ATOM 637 C CA . VAL A 1 82 ? -0.644 24.547 15.852 1 97.25 82 VAL A CA 1
ATOM 638 C C . VAL A 1 82 ? -0.356 23.062 16.125 1 97.25 82 VAL A C 1
ATOM 640 O O . VAL A 1 82 ? -0.388 22.625 17.266 1 97.25 82 VAL A O 1
ATOM 643 N N . VAL A 1 83 ? -0.126 22.359 15.031 1 95.81 83 VAL A N 1
ATOM 644 C CA . VAL A 1 83 ? 0.147 20.938 15.164 1 95.81 83 VAL A CA 1
ATOM 645 C C . VAL A 1 83 ? 1.478 20.594 14.492 1 95.81 83 VAL A C 1
ATOM 647 O O . VAL A 1 83 ? 1.948 21.344 13.633 1 95.81 83 VAL A O 1
ATOM 650 N N . GLU A 1 84 ? 2.104 19.422 14.852 1 94.56 84 GLU A N 1
ATOM 651 C CA . GLU A 1 84 ? 3.395 19.016 14.305 1 94.56 84 GLU A CA 1
ATOM 652 C C . GLU A 1 84 ? 3.248 18.5 12.875 1 94.56 84 GLU A C 1
ATOM 654 O O . GLU A 1 84 ? 4.027 18.875 11.992 1 94.56 84 GLU A O 1
ATOM 659 N N . GLU A 1 85 ? 2.236 17.672 12.719 1 92.62 85 GLU A N 1
ATOM 660 C CA . GLU A 1 85 ? 2.088 16.969 11.445 1 92.62 85 GLU A CA 1
ATOM 661 C C . GLU A 1 85 ? 0.648 17.031 10.945 1 92.62 85 GLU A C 1
ATOM 663 O O . GLU A 1 85 ? -0.274 17.297 11.719 1 92.62 85 GLU A O 1
ATOM 668 N N . ILE A 1 86 ? 0.43 16.734 9.648 1 93.38 86 ILE A N 1
ATOM 669 C CA . ILE A 1 86 ? -0.881 16.703 9.016 1 93.38 86 ILE A CA 1
ATOM 670 C C . ILE A 1 86 ? -1.762 15.656 9.688 1 93.38 86 ILE A C 1
ATOM 672 O O . ILE A 1 86 ? -2.967 15.859 9.852 1 93.38 86 ILE A O 1
ATOM 676 N N . THR A 1 87 ? -1.151 14.555 10.141 1 89.44 87 THR A N 1
ATOM 677 C CA . THR A 1 87 ? -1.906 13.492 10.797 1 89.44 87 THR A CA 1
ATOM 678 C C . THR A 1 87 ? -2.543 14 12.086 1 89.44 87 THR A C 1
ATOM 680 O O . THR A 1 87 ? -3.633 13.562 12.461 1 89.44 87 THR A O 1
ATOM 683 N N . ASP A 1 88 ? -1.9 14.891 12.758 1 89.19 88 ASP A N 1
ATOM 684 C CA . ASP A 1 88 ? -2.449 15.492 13.969 1 89.19 88 ASP A CA 1
ATOM 685 C C . ASP A 1 88 ? -3.693 16.328 13.656 1 89.19 88 ASP A C 1
ATOM 687 O O . ASP A 1 88 ? -4.699 16.234 14.359 1 89.19 88 ASP A O 1
ATOM 691 N N . LEU A 1 89 ? -3.527 17.094 12.617 1 93.5 89 LEU A N 1
ATOM 692 C CA . LEU A 1 89 ? -4.652 17.922 12.18 1 93.5 89 LEU A CA 1
ATOM 693 C C . LEU A 1 89 ? -5.867 17.047 11.875 1 93.5 89 LEU A C 1
ATOM 695 O O . LEU A 1 89 ? -6.965 17.312 12.375 1 93.5 89 LEU A O 1
ATOM 699 N N . TRP A 1 90 ? -5.648 15.977 11.148 1 89.62 90 TRP A N 1
ATOM 700 C CA . TRP A 1 90 ? -6.742 15.109 10.734 1 89.62 90 TRP A CA 1
ATOM 701 C C . TRP A 1 90 ? -7.363 14.406 11.938 1 89.62 90 TRP A C 1
ATOM 703 O O . TRP A 1 90 ? -8.578 14.195 11.984 1 89.62 90 TRP A O 1
ATOM 713 N N . ALA A 1 91 ? -6.512 14.109 12.891 1 86.12 91 ALA A N 1
ATOM 714 C CA . ALA A 1 91 ? -7.008 13.477 14.109 1 86.12 91 ALA A CA 1
ATOM 715 C C . ALA A 1 91 ? -7.914 14.422 14.891 1 86.12 91 ALA A C 1
ATOM 717 O O . ALA A 1 91 ? -8.984 14.016 15.359 1 86.12 91 ALA A O 1
ATOM 718 N N . ILE A 1 92 ? -7.5 15.594 15.047 1 88.81 92 ILE A N 1
ATOM 719 C CA . ILE A 1 92 ? -8.281 16.578 15.789 1 88.81 92 ILE A CA 1
ATOM 720 C C . ILE A 1 92 ? -9.586 16.859 15.055 1 88.81 92 ILE A C 1
ATOM 722 O O . ILE A 1 92 ? -10.648 16.938 15.672 1 88.81 92 ILE A O 1
ATOM 726 N N . GLU A 1 93 ? -9.492 17.031 13.727 1 90.88 93 GLU A N 1
ATOM 727 C CA . GLU A 1 93 ? -10.68 17.266 12.922 1 90.88 93 GLU A CA 1
ATOM 728 C C . GLU A 1 93 ? -11.672 16.109 13.047 1 90.88 93 GLU A C 1
ATOM 730 O O . GLU A 1 93 ? -12.883 16.328 13.164 1 90.88 93 GLU A O 1
ATOM 735 N N . LYS A 1 94 ? -11.133 14.945 12.969 1 85.38 94 LYS A N 1
ATOM 736 C CA . LYS A 1 94 ? -11.977 13.766 13.094 1 85.38 94 LYS A CA 1
ATOM 737 C C . LYS A 1 94 ? -12.695 13.742 14.438 1 85.38 94 LYS A C 1
ATOM 739 O O . LYS A 1 94 ? -13.859 13.336 14.523 1 85.38 94 LYS A O 1
ATOM 744 N N . ALA A 1 95 ? -11.977 14.141 15.492 1 84.06 95 ALA A N 1
ATOM 745 C CA . ALA A 1 95 ? -12.531 14.164 16.844 1 84.06 95 ALA A CA 1
ATOM 746 C C . ALA A 1 95 ? -13.578 15.266 16.984 1 84.06 95 ALA A C 1
ATOM 748 O O . ALA A 1 95 ? -14.391 15.242 17.906 1 84.06 95 ALA A O 1
ATOM 749 N N . GLY A 1 96 ? -13.562 16.234 16.141 1 88.75 96 GLY A N 1
ATOM 750 C CA . GLY A 1 96 ? -14.555 17.297 16.141 1 88.75 96 GLY A CA 1
ATOM 751 C C . GLY A 1 96 ? -14.477 18.172 17.375 1 88.75 96 GLY A C 1
ATOM 752 O O . GLY A 1 96 ? -15.492 18.703 17.844 1 88.75 96 GLY A O 1
ATOM 753 N N . VAL A 1 97 ? -13.281 18.438 17.875 1 87.44 97 VAL A N 1
ATOM 754 C CA . VAL A 1 97 ? -13.148 19.109 19.172 1 87.44 97 VAL A CA 1
ATOM 755 C C . VAL A 1 97 ? -12.625 20.516 18.969 1 87.44 97 VAL A C 1
ATOM 757 O O . VAL A 1 97 ? -12.422 21.266 19.938 1 87.44 97 VAL A O 1
ATOM 760 N N . HIS A 1 98 ? -12.297 20.938 17.797 1 91.62 98 HIS A N 1
ATOM 761 C CA . HIS A 1 98 ? -11.742 22.25 17.469 1 91.62 98 HIS A CA 1
ATOM 762 C C . HIS A 1 98 ? -12.445 22.875 16.266 1 91.62 98 HIS A C 1
ATOM 764 O O . HIS A 1 98 ? -12.547 22.25 15.219 1 91.62 98 HIS A O 1
ATOM 770 N N . ASN A 1 99 ? -12.914 24.062 16.422 1 94 99 ASN A N 1
ATOM 771 C CA . ASN A 1 99 ? -13.656 24.719 15.359 1 94 99 ASN A CA 1
ATOM 772 C C . ASN A 1 99 ? -12.883 25.891 14.773 1 94 99 ASN A C 1
ATOM 774 O O . ASN A 1 99 ? -13.445 26.719 14.07 1 94 99 ASN A O 1
ATOM 778 N N . GLY A 1 100 ? -11.656 26.047 15.094 1 96.69 100 GLY A N 1
ATOM 779 C CA . GLY A 1 100 ? -10.797 27.062 14.523 1 96.69 100 GLY A CA 1
ATOM 780 C C . GLY A 1 100 ? -9.977 26.562 13.344 1 96.69 100 GLY A C 1
ATOM 781 O O . GLY A 1 100 ? -10.359 25.594 12.688 1 96.69 100 GLY A O 1
ATOM 782 N N . ARG A 1 101 ? -8.922 27.312 13.008 1 97.38 101 ARG A N 1
ATOM 783 C CA . ARG A 1 101 ? -8.023 26.969 11.906 1 97.38 101 ARG A CA 1
ATOM 784 C C . ARG A 1 101 ? -6.766 26.281 12.422 1 97.38 101 ARG A C 1
ATOM 786 O O . ARG A 1 101 ? -6.621 26.062 13.625 1 97.38 101 ARG A O 1
ATOM 793 N N . TYR A 1 102 ? -5.965 25.875 11.484 1 97.69 102 TYR A N 1
ATOM 794 C CA . TYR A 1 102 ? -4.777 25.141 11.891 1 97.69 102 TYR A CA 1
ATOM 795 C C . TYR A 1 102 ? -3.516 25.766 11.312 1 97.69 102 TYR A C 1
ATOM 797 O O . TYR A 1 102 ? -3.59 26.625 10.43 1 97.69 102 TYR A O 1
ATOM 805 N N . HIS A 1 103 ? -2.459 25.391 11.883 1 98.06 103 HIS A N 1
ATOM 806 C CA . HIS A 1 103 ? -1.127 25.609 11.328 1 98.06 103 HIS A CA 1
ATOM 807 C C . HIS A 1 103 ? -0.242 24.391 11.508 1 98.06 103 HIS A C 1
ATOM 809 O O . HIS A 1 103 ? 0.05 23.984 12.641 1 98.06 103 HIS A O 1
ATOM 815 N N . VAL A 1 104 ? 0.17 23.859 10.43 1 97.31 104 VAL A N 1
ATOM 816 C CA . VAL A 1 104 ? 0.988 22.641 10.477 1 97.31 104 VAL A CA 1
ATOM 817 C C . VAL A 1 104 ? 2.467 23.016 10.414 1 97.31 104 VAL A C 1
ATOM 819 O O . VAL A 1 104 ? 2.906 23.688 9.477 1 97.31 104 VAL A O 1
ATOM 822 N N . LEU A 1 105 ? 3.193 22.562 11.375 1 97.06 105 LEU A N 1
ATOM 823 C CA . LEU A 1 105 ? 4.609 22.891 11.469 1 97.06 105 LEU A CA 1
ATOM 824 C C . LEU A 1 105 ? 5.438 22.047 10.516 1 97.06 105 LEU A C 1
ATOM 826 O O . LEU A 1 105 ? 6.508 22.453 10.07 1 97.06 105 LEU A O 1
ATOM 830 N N . ASN A 1 106 ? 5.016 20.875 10.188 1 93.62 106 ASN A N 1
ATOM 831 C CA . ASN A 1 106 ? 5.699 19.891 9.367 1 93.62 106 ASN A CA 1
ATOM 832 C C . ASN A 1 106 ? 6.879 19.266 10.117 1 93.62 106 ASN A C 1
ATOM 834 O O . ASN A 1 106 ? 7.965 19.109 9.555 1 93.62 106 ASN A O 1
ATOM 838 N N . GLY A 1 107 ? 6.664 19.031 11.375 1 93.56 107 GLY A N 1
ATOM 839 C CA . GLY A 1 107 ? 7.672 18.375 12.203 1 93.56 107 GLY A CA 1
ATOM 840 C C . GLY A 1 107 ? 7.867 19.062 13.547 1 93.56 107 GLY A C 1
ATOM 841 O O . GLY A 1 107 ? 7.035 19.859 13.969 1 93.56 107 GLY A O 1
ATOM 842 N N . ALA A 1 108 ? 8.93 18.578 14.219 1 94.81 108 ALA A N 1
ATOM 843 C CA . ALA A 1 108 ? 9.336 19.141 15.5 1 94.81 108 ALA A CA 1
ATOM 844 C C . ALA A 1 108 ? 10.852 19.328 15.57 1 94.81 108 ALA A C 1
ATOM 846 O O . ALA A 1 108 ? 11.594 18.625 14.867 1 94.81 108 ALA A O 1
ATOM 847 N N . LEU A 1 109 ? 11.258 20.266 16.359 1 94.44 109 LEU A N 1
ATOM 848 C CA . LEU A 1 109 ? 12.688 20.5 16.562 1 94.44 109 LEU A CA 1
ATOM 849 C C . LEU A 1 109 ? 13.383 19.219 17.047 1 94.44 109 LEU A C 1
ATOM 851 O O . LEU A 1 109 ? 12.844 18.516 17.891 1 94.44 109 LEU A O 1
ATOM 855 N N . SER A 1 110 ? 14.453 18.922 16.312 1 92.5 110 SER A N 1
ATOM 856 C CA . SER A 1 110 ? 15.219 17.734 16.688 1 92.5 110 SER A CA 1
ATOM 857 C C . SER A 1 110 ? 16.703 17.922 16.391 1 92.5 110 SER A C 1
ATOM 859 O O . SER A 1 110 ? 17.109 17.984 15.234 1 92.5 110 SER A O 1
ATOM 861 N N . ILE A 1 111 ? 17.422 17.875 17.5 1 88.38 111 ILE A N 1
ATOM 862 C CA . ILE A 1 111 ? 18.875 18 17.328 1 88.38 111 ILE A CA 1
ATOM 863 C C . ILE A 1 111 ? 19.422 16.75 16.641 1 88.38 111 ILE A C 1
ATOM 865 O O . ILE A 1 111 ? 20.188 16.844 15.68 1 88.38 111 ILE A O 1
ATOM 869 N N . VAL A 1 112 ? 18.906 15.57 17.125 1 88.25 112 VAL A N 1
ATOM 870 C CA . VAL A 1 112 ? 19.391 14.273 16.641 1 88.25 112 VAL A CA 1
ATOM 871 C C . VAL A 1 112 ? 19.109 14.141 15.148 1 88.25 112 VAL A C 1
ATOM 873 O O . VAL A 1 112 ? 19.953 13.688 14.383 1 88.25 112 VAL A O 1
ATOM 876 N N . ASP A 1 113 ? 17.984 14.641 14.773 1 88.69 113 ASP A N 1
ATOM 877 C CA . ASP A 1 113 ? 17.578 14.5 13.383 1 88.69 113 ASP A CA 1
ATOM 878 C C . ASP A 1 113 ? 17.953 15.742 12.57 1 88.69 113 ASP A C 1
ATOM 880 O O . ASP A 1 113 ? 17.672 15.812 11.375 1 88.69 113 ASP A O 1
ATOM 884 N N . GLY A 1 114 ? 18.484 16.688 13.156 1 88.94 114 GLY A N 1
ATOM 885 C CA . GLY A 1 114 ? 18.938 17.891 12.484 1 88.94 114 GLY A CA 1
ATOM 886 C C . GLY A 1 114 ? 17.797 18.781 12.031 1 88.94 114 GLY A C 1
ATOM 887 O O . GLY A 1 114 ? 17.922 19.5 11.031 1 88.94 114 GLY A O 1
ATOM 888 N N . ILE A 1 115 ? 16.719 18.719 12.688 1 90.69 115 ILE A N 1
ATOM 889 C CA . ILE A 1 115 ? 15.586 19.578 12.336 1 90.69 115 ILE A CA 1
ATOM 890 C C . ILE A 1 115 ? 15.703 20.922 13.055 1 90.69 115 ILE A C 1
ATOM 892 O O . ILE A 1 115 ? 15.688 20.969 14.289 1 90.69 115 ILE A O 1
ATOM 896 N N . THR A 1 116 ? 15.797 21.984 12.227 1 91.62 116 THR A N 1
ATOM 897 C CA . THR A 1 116 ? 15.977 23.328 12.75 1 91.62 116 THR A CA 1
ATOM 898 C C . THR A 1 116 ? 14.703 24.156 12.562 1 91.62 116 THR A C 1
ATOM 900 O O . THR A 1 116 ? 13.805 23.766 11.828 1 91.62 116 THR A O 1
ATOM 903 N N . PRO A 1 117 ? 14.594 25.266 13.281 1 90.06 117 PRO A N 1
ATOM 904 C CA . PRO A 1 117 ? 13.422 26.141 13.141 1 90.06 117 PRO A CA 1
ATOM 905 C C . PRO A 1 117 ? 13.172 26.562 11.695 1 90.06 117 PRO A C 1
ATOM 907 O O . PRO A 1 117 ? 12.016 26.719 11.281 1 90.06 117 PRO A O 1
ATOM 910 N N . GLU A 1 118 ? 14.234 26.656 10.938 1 90.19 118 GLU A N 1
ATOM 911 C CA . GLU A 1 118 ? 14.125 27.125 9.555 1 90.19 118 GLU A CA 1
ATOM 912 C C . GLU A 1 118 ? 13.43 26.094 8.68 1 90.19 118 GLU A C 1
ATOM 914 O O . GLU A 1 118 ? 12.898 26.422 7.617 1 90.19 118 GLU A O 1
ATOM 919 N N . THR A 1 119 ? 13.492 24.906 9.164 1 89.06 119 THR A N 1
ATOM 920 C CA . THR A 1 119 ? 12.883 23.844 8.375 1 89.06 119 THR A CA 1
ATOM 921 C C . THR A 1 119 ? 11.406 23.688 8.719 1 89.06 119 THR A C 1
ATOM 923 O O . THR A 1 119 ? 10.68 22.922 8.078 1 89.06 119 THR A O 1
ATOM 926 N N . LEU A 1 120 ? 11.094 24.344 9.75 1 92.81 120 LEU A N 1
ATOM 927 C CA . LEU A 1 120 ? 9.711 24.281 10.211 1 92.81 120 LEU A CA 1
ATOM 928 C C . LEU A 1 120 ? 8.93 25.516 9.742 1 92.81 120 LEU A C 1
ATOM 930 O O . LEU A 1 120 ? 9.531 26.5 9.305 1 92.81 120 LEU A O 1
ATOM 934 N N . GLN A 1 121 ? 7.684 25.484 9.719 1 93.94 121 GLN A N 1
ATOM 935 C CA . GLN A 1 121 ? 6.832 26.578 9.234 1 93.94 121 GLN A CA 1
ATOM 936 C C . GLN A 1 121 ? 6.578 27.594 10.336 1 93.94 121 GLN A C 1
ATOM 938 O O . GLN A 1 121 ? 5.461 28.109 10.477 1 93.94 121 GLN A O 1
ATOM 943 N N . ILE A 1 122 ? 7.609 27.812 11.117 1 95.12 122 ILE A N 1
ATOM 944 C CA . ILE A 1 122 ? 7.445 28.688 12.273 1 95.12 122 ILE A CA 1
ATOM 945 C C . ILE A 1 122 ? 7.414 30.141 11.82 1 95.12 122 ILE A C 1
ATOM 947 O O . ILE A 1 122 ? 6.656 30.953 12.359 1 95.12 122 ILE A O 1
ATOM 951 N N . GLU A 1 123 ? 8.281 30.5 10.867 1 93.62 123 GLU A N 1
ATOM 952 C CA . GLU A 1 123 ? 8.289 31.875 10.359 1 93.62 123 GLU A CA 1
ATOM 953 C C . GLU A 1 123 ? 6.938 32.25 9.758 1 93.62 123 GLU A C 1
ATOM 955 O O . GLU A 1 123 ? 6.457 33.375 9.953 1 93.62 123 GLU A O 1
ATOM 960 N N . LYS A 1 124 ? 6.441 31.375 9.078 1 94.81 124 LYS A N 1
ATOM 961 C CA . LYS A 1 124 ? 5.113 31.594 8.508 1 94.81 124 LYS A CA 1
ATOM 962 C C . LYS A 1 124 ? 4.07 31.781 9.609 1 94.81 124 LYS A C 1
ATOM 964 O O . LYS A 1 124 ? 3.176 32.625 9.484 1 94.81 124 LYS A O 1
ATOM 969 N N . LEU A 1 125 ? 4.184 31 10.641 1 96.06 125 LEU A N 1
ATOM 970 C CA . LEU A 1 125 ? 3.303 31.125 11.789 1 96.06 125 LEU A CA 1
ATOM 971 C C . LEU A 1 125 ? 3.424 32.5 12.414 1 96.06 125 LEU A C 1
ATOM 973 O O . LEU A 1 125 ? 2.414 33.156 12.734 1 96.06 125 LEU A O 1
ATOM 977 N N . LYS A 1 126 ? 4.625 32.938 12.531 1 94.31 126 LYS A N 1
ATOM 978 C CA . LYS A 1 126 ? 4.879 34.25 13.109 1 94.31 126 LYS A CA 1
ATOM 979 C C . LYS A 1 126 ? 4.211 35.344 12.297 1 94.31 126 LYS A C 1
ATOM 981 O O . LYS A 1 126 ? 3.574 36.25 12.852 1 94.31 126 LYS A O 1
ATOM 986 N N . ARG A 1 127 ? 4.359 35.281 11.062 1 93.88 127 ARG A N 1
ATOM 987 C CA . ARG A 1 127 ? 3.752 36.25 10.18 1 93.88 127 ARG A CA 1
ATOM 988 C C . ARG A 1 127 ? 2.232 36.25 10.297 1 93.88 127 ARG A C 1
ATOM 990 O O . ARG A 1 127 ? 1.591 37.312 10.312 1 93.88 127 ARG A O 1
ATOM 997 N N . ARG A 1 128 ? 1.71 35.094 10.422 1 93.94 128 ARG A N 1
ATOM 998 C CA . ARG A 1 128 ? 0.268 34.906 10.547 1 93.94 128 ARG A CA 1
ATOM 999 C C . ARG A 1 128 ? -0.257 35.531 11.836 1 93.94 128 ARG A C 1
ATOM 1001 O O . ARG A 1 128 ? -1.295 36.219 11.828 1 93.94 128 ARG A O 1
ATOM 1008 N N . VAL A 1 129 ? 0.437 35.406 12.875 1 94.19 129 VAL A N 1
ATOM 1009 C CA . VAL A 1 129 ? 0.047 35.906 14.188 1 94.19 129 VAL A CA 1
ATOM 1010 C C . VAL A 1 129 ? 0.244 37.438 14.234 1 94.19 129 VAL A C 1
ATOM 1012 O O . VAL A 1 129 ? -0.576 38.156 14.805 1 94.19 129 VAL A O 1
ATOM 1015 N N . SER A 1 130 ? 1.286 37.875 13.586 1 90.81 130 SER A N 1
ATOM 1016 C CA . SER A 1 130 ? 1.643 39.281 13.625 1 90.81 130 SER A CA 1
ATOM 1017 C C . SER A 1 130 ? 0.629 40.125 12.859 1 90.81 130 SER A C 1
ATOM 1019 O O . SER A 1 130 ? 0.548 41.344 13.062 1 90.81 130 SER A O 1
ATOM 1021 N N . SER A 1 131 ? -0.063 39.5 11.992 1 88.25 131 SER A N 1
ATOM 1022 C CA . SER A 1 131 ? -1.088 40.219 11.25 1 88.25 131 SER A CA 1
ATOM 1023 C C . SER A 1 131 ? -2.184 40.75 12.172 1 88.25 131 SER A C 1
ATOM 1025 O O . SER A 1 131 ? -2.947 41.656 11.797 1 88.25 131 SER A O 1
ATOM 1027 N N . GLY A 1 132 ? -2.354 40.125 13.391 1 88.44 132 GLY A N 1
ATOM 1028 C CA . GLY A 1 132 ? -3.338 40.562 14.383 1 88.44 132 GLY A CA 1
ATOM 1029 C C . GLY A 1 132 ? -4.664 39.844 14.242 1 88.44 132 GLY A C 1
ATOM 1030 O O . GLY A 1 132 ? -5.566 40.031 15.062 1 88.44 132 GLY A O 1
ATOM 1031 N N . ALA A 1 133 ? -4.723 39.031 13.227 1 89.38 133 ALA A N 1
ATOM 1032 C CA . ALA A 1 133 ? -5.98 38.312 12.977 1 89.38 133 ALA A CA 1
ATOM 1033 C C . ALA A 1 133 ? -6.172 37.156 13.961 1 89.38 133 ALA A C 1
ATOM 1035 O O . ALA A 1 133 ? -7.305 36.781 14.258 1 89.38 133 ALA A O 1
ATOM 1036 N N . VAL A 1 134 ? -5.152 36.656 14.531 1 95.44 134 VAL A N 1
ATOM 1037 C CA . VAL A 1 134 ? -5.207 35.531 15.453 1 95.44 134 VAL A CA 1
ATOM 1038 C C . VAL A 1 134 ? -5.273 36.031 16.891 1 95.44 134 VAL A C 1
ATOM 1040 O O . VAL A 1 134 ? -4.406 36.781 17.328 1 95.44 134 VAL A O 1
ATOM 1043 N N . LYS A 1 135 ? -6.293 35.625 17.594 1 95.69 135 LYS A N 1
ATOM 1044 C CA . LYS A 1 135 ? -6.469 36.062 18.969 1 95.69 135 LYS A CA 1
ATOM 1045 C C . LYS A 1 135 ? -5.941 35 19.953 1 95.69 135 LYS A C 1
ATOM 1047 O O . LYS A 1 135 ? -5.488 35.344 21.047 1 95.69 135 LYS A O 1
ATOM 1052 N N . GLU A 1 136 ? -6.078 33.719 19.547 1 95.75 136 GLU A N 1
ATOM 1053 C CA . GLU A 1 136 ? -5.582 32.625 20.375 1 95.75 136 GLU A CA 1
ATOM 1054 C C . GLU A 1 136 ? -4.867 31.578 19.531 1 95.75 136 GLU A C 1
ATOM 1056 O O . GLU A 1 136 ? -5.336 31.234 18.453 1 95.75 136 GLU A O 1
ATOM 1061 N N . LEU A 1 137 ? -3.748 31.219 20.109 1 95.81 137 LEU A N 1
ATOM 1062 C CA . LEU A 1 137 ? -2.98 30.125 19.516 1 95.81 137 LEU A CA 1
ATOM 1063 C C . LEU A 1 137 ? -2.9 28.938 20.469 1 95.81 137 LEU A C 1
ATOM 1065 O O . LEU A 1 137 ? -2.359 29.047 21.562 1 95.81 137 LEU A O 1
ATOM 1069 N N . ILE A 1 138 ? -3.48 27.828 20 1 93.44 138 ILE A N 1
ATOM 1070 C CA . ILE A 1 138 ? -3.42 26.578 20.766 1 93.44 138 ILE A CA 1
ATOM 1071 C C . ILE A 1 138 ? -2.232 25.75 20.297 1 93.44 138 ILE A C 1
ATOM 1073 O O . ILE A 1 138 ? -2.18 25.328 19.141 1 93.44 138 ILE A O 1
ATOM 1077 N N . ILE A 1 139 ? -1.303 25.516 21.203 1 93.94 139 ILE A N 1
ATOM 1078 C CA . ILE A 1 139 ? -0.128 24.719 20.859 1 93.94 139 ILE A CA 1
ATOM 1079 C C . ILE A 1 139 ? -0.404 23.25 21.141 1 93.94 139 ILE A C 1
ATOM 1081 O O . ILE A 1 139 ? -0.502 22.844 22.312 1 93.94 139 ILE A O 1
ATOM 1085 N N . ALA A 1 140 ? -0.498 22.531 20.047 1 93 140 ALA A N 1
ATOM 1086 C CA . ALA A 1 140 ? -0.836 21.125 20.172 1 93 140 ALA A CA 1
ATOM 1087 C C . ALA A 1 140 ? 0.309 20.25 19.672 1 93 140 ALA A C 1
ATOM 1089 O O . ALA A 1 140 ? 0.086 19.281 18.938 1 93 140 ALA A O 1
ATOM 1090 N N . THR A 1 141 ? 1.52 20.578 20.016 1 92 141 THR A N 1
ATOM 1091 C CA . THR A 1 141 ? 2.662 19.719 19.719 1 92 141 THR A CA 1
ATOM 1092 C C . THR A 1 141 ? 2.635 18.469 20.594 1 92 141 THR A C 1
ATOM 1094 O O . THR A 1 141 ? 1.954 18.438 21.625 1 92 141 THR A O 1
ATOM 1097 N N . ASN A 1 142 ? 3.311 17.438 20.125 1 86.81 142 ASN A N 1
ATOM 1098 C CA . ASN A 1 142 ? 3.281 16.156 20.797 1 86.81 142 ASN A CA 1
ATOM 1099 C C . ASN A 1 142 ? 3.943 16.234 22.172 1 86.81 142 ASN A C 1
ATOM 1101 O O . ASN A 1 142 ? 4.77 17.109 22.422 1 86.81 142 ASN A O 1
ATOM 1105 N N . ALA A 1 143 ? 3.629 15.312 23.031 1 83 143 ALA A N 1
ATOM 1106 C CA . ALA A 1 143 ? 4.137 15.297 24.406 1 83 143 ALA A CA 1
ATOM 1107 C C . ALA A 1 143 ? 5.527 14.664 24.469 1 83 143 ALA A C 1
ATOM 1109 O O . ALA A 1 143 ? 5.934 14.148 25.516 1 83 143 ALA A O 1
ATOM 1110 N N . THR A 1 144 ? 6.27 14.648 23.422 1 85.69 144 THR A N 1
ATOM 1111 C CA . THR A 1 144 ? 7.652 14.188 23.391 1 85.69 144 THR A CA 1
ATOM 1112 C C . THR A 1 144 ? 8.609 15.32 23.75 1 85.69 144 THR A C 1
ATOM 1114 O O . THR A 1 144 ? 8.203 16.484 23.844 1 85.69 144 THR A O 1
ATOM 1117 N N . VAL A 1 145 ? 9.805 14.93 23.984 1 87.19 145 VAL A N 1
ATOM 1118 C CA . VAL A 1 145 ? 10.82 15.938 24.281 1 87.19 145 VAL A CA 1
ATOM 1119 C C . VAL A 1 145 ? 10.914 16.922 23.109 1 87.19 145 VAL A C 1
ATOM 1121 O O . VAL A 1 145 ? 10.953 18.141 23.328 1 87.19 145 VAL A O 1
ATOM 1124 N N . GLU A 1 146 ? 10.93 16.438 21.922 1 92.5 146 GLU A N 1
ATOM 1125 C CA . GLU A 1 146 ? 11 17.266 20.719 1 92.5 146 GLU A CA 1
ATOM 1126 C C . GLU A 1 146 ? 9.789 18.188 20.625 1 92.5 146 GLU A C 1
ATOM 1128 O O . GLU A 1 146 ? 9.922 19.375 20.297 1 92.5 146 GLU A O 1
ATOM 1133 N N . GLY A 1 147 ? 8.617 17.594 20.891 1 91.75 147 GLY A N 1
ATOM 1134 C CA . GLY A 1 147 ? 7.391 18.375 20.844 1 91.75 147 GLY A CA 1
ATOM 1135 C C . GLY A 1 147 ? 7.363 19.484 21.859 1 91.75 147 GLY A C 1
ATOM 1136 O O . GLY A 1 147 ? 6.945 20.609 21.562 1 91.75 147 GLY A O 1
ATOM 1137 N N . GLN A 1 148 ? 7.828 19.219 23.016 1 88.38 148 GLN A N 1
ATOM 1138 C CA . GLN A 1 148 ? 7.848 20.219 24.078 1 88.38 148 GLN A CA 1
ATOM 1139 C C . GLN A 1 148 ? 8.859 21.328 23.781 1 88.38 148 GLN A C 1
ATOM 1141 O O . GLN A 1 148 ? 8.594 22.5 24.031 1 88.38 148 GLN A O 1
ATOM 1146 N N . THR A 1 149 ? 9.969 20.922 23.297 1 92.44 149 THR A N 1
ATOM 1147 C CA . THR A 1 149 ? 10.984 21.891 22.906 1 92.44 149 THR A CA 1
ATOM 1148 C C . THR A 1 149 ? 10.445 22.828 21.812 1 92.44 149 THR A C 1
ATOM 1150 O O . THR A 1 149 ? 10.656 24.047 21.875 1 92.44 149 THR A O 1
ATOM 1153 N N . THR A 1 150 ? 9.797 22.25 20.906 1 95.25 150 THR A N 1
ATOM 1154 C CA . THR A 1 150 ? 9.203 23.031 19.828 1 95.25 150 THR A CA 1
ATOM 1155 C C . THR A 1 150 ? 8.156 24.016 20.359 1 95.25 150 THR A C 1
ATOM 1157 O O . THR A 1 150 ? 8.109 25.172 19.969 1 95.25 150 THR A O 1
ATOM 1160 N N . ALA A 1 151 ? 7.328 23.516 21.266 1 93.06 151 ALA A N 1
ATOM 1161 C CA . ALA A 1 151 ? 6.309 24.344 21.891 1 93.06 151 ALA A CA 1
ATOM 1162 C C . ALA A 1 151 ? 6.93 25.562 22.578 1 93.06 151 ALA A C 1
ATOM 1164 O O . ALA A 1 151 ? 6.477 26.703 22.375 1 93.06 151 ALA A O 1
ATOM 1165 N N . GLN A 1 152 ? 7.941 25.25 23.281 1 94 152 GLN A N 1
ATOM 1166 C CA . GLN A 1 152 ? 8.602 26.328 24 1 94 152 GLN A CA 1
ATOM 1167 C C . GLN A 1 152 ? 9.242 27.328 23.047 1 94 152 GLN A C 1
ATOM 1169 O O . GLN A 1 152 ? 9.219 28.547 23.297 1 94 152 GLN A O 1
ATOM 1174 N N . TYR A 1 153 ? 9.852 26.828 22.016 1 95.62 153 TYR A N 1
ATOM 1175 C CA . TYR A 1 153 ? 10.438 27.703 21.016 1 95.62 153 TYR A CA 1
ATOM 1176 C C . TYR A 1 153 ? 9.383 2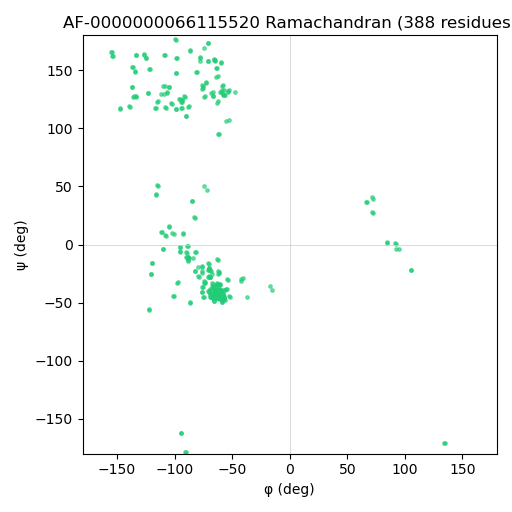8.625 20.406 1 95.62 153 TYR A C 1
ATOM 1178 O O . TYR A 1 153 ? 9.625 29.812 20.203 1 95.62 153 TYR A O 1
ATOM 1186 N N . ILE A 1 154 ? 8.219 28.078 20.109 1 96.06 154 ILE A N 1
ATOM 1187 C CA . ILE A 1 154 ? 7.117 28.859 19.531 1 96.06 154 ILE A CA 1
ATOM 1188 C C . ILE A 1 154 ? 6.719 29.969 20.5 1 96.06 154 ILE A C 1
ATOM 1190 O O . ILE A 1 154 ? 6.52 31.109 20.094 1 96.06 154 ILE A O 1
ATOM 1194 N N . VAL A 1 155 ? 6.621 29.625 21.766 1 94.44 155 VAL A N 1
ATOM 1195 C CA . VAL A 1 155 ? 6.285 30.625 22.781 1 94.44 155 VAL A CA 1
ATOM 1196 C C . VAL A 1 155 ? 7.305 31.75 22.75 1 94.44 155 VAL A C 1
ATOM 1198 O O . VAL A 1 155 ? 6.93 32.938 22.781 1 94.44 155 VAL A O 1
ATOM 1201 N N . GLU A 1 156 ? 8.547 31.391 22.625 1 95.44 156 GLU A N 1
ATOM 1202 C CA . GLU A 1 156 ? 9.625 32.375 22.641 1 95.44 156 GLU A CA 1
ATOM 1203 C C . GLU A 1 156 ? 9.547 33.281 21.422 1 95.44 156 GLU A C 1
ATOM 1205 O O . GLU A 1 156 ? 9.719 34.5 21.531 1 95.44 156 GLU A O 1
ATOM 1210 N N . VAL A 1 157 ? 9.344 32.75 20.297 1 94.31 157 VAL A N 1
ATOM 1211 C CA . VAL A 1 157 ? 9.344 33.5 19.047 1 94.31 157 VAL A CA 1
ATOM 1212 C C . VAL A 1 157 ? 8.141 34.438 19 1 94.31 157 VAL A C 1
ATOM 1214 O O . VAL A 1 157 ? 8.188 35.5 18.359 1 94.31 157 VAL A O 1
ATOM 1217 N N . LEU A 1 158 ? 7.121 34.125 19.75 1 94.5 158 LEU A N 1
ATOM 1218 C CA . LEU A 1 158 ? 5.895 34.938 19.688 1 94.5 158 LEU A CA 1
ATOM 1219 C C . LEU A 1 158 ? 5.801 35.875 20.875 1 94.5 158 LEU A C 1
ATOM 1221 O O . LEU A 1 158 ? 4.773 36.531 21.062 1 94.5 158 LEU A O 1
ATOM 1225 N N . LYS A 1 159 ? 6.934 35.844 21.5 1 90.94 159 LYS A N 1
ATOM 1226 C CA . LYS A 1 159 ? 6.988 36.812 22.594 1 90.94 159 LYS A CA 1
ATOM 1227 C C . LYS A 1 159 ? 6.816 38.219 22.078 1 90.94 159 LYS A C 1
ATOM 1229 O O . LYS A 1 159 ? 7.426 38.625 21.078 1 90.94 159 LYS A O 1
ATOM 1234 N N . GLY A 1 160 ? 5.969 39 22.656 1 88.44 160 GLY A N 1
ATOM 1235 C CA . GLY A 1 160 ? 5.762 40.375 22.234 1 88.44 160 GLY A CA 1
ATOM 1236 C C . GLY A 1 160 ? 4.477 40.562 21.469 1 88.44 160 GLY A C 1
ATOM 1237 O O . GLY A 1 160 ? 4.02 41.719 21.297 1 88.44 160 GLY A O 1
ATOM 1238 N N . THR A 1 161 ? 4.023 39.5 20.938 1 90.56 161 THR A N 1
ATOM 1239 C CA . THR A 1 161 ? 2.729 39.594 20.281 1 90.56 161 THR A CA 1
ATOM 1240 C C . THR A 1 161 ? 1.596 39.594 21.297 1 90.56 161 THR A C 1
ATOM 1242 O O . THR A 1 161 ? 1.815 39.281 22.484 1 90.56 161 THR A O 1
ATOM 1245 N N . GLN A 1 162 ? 0.453 40.031 20.938 1 90.38 162 GLN A N 1
ATOM 1246 C CA . GLN A 1 162 ? -0.693 40.125 21.828 1 90.38 162 GLN A CA 1
ATOM 1247 C C . GLN A 1 162 ? -1.555 38.875 21.766 1 90.38 162 GLN A C 1
ATOM 1249 O O . GLN A 1 162 ? -2.621 38.812 22.375 1 90.38 162 GLN A O 1
ATOM 1254 N N . VAL A 1 163 ? -1.06 37.875 21.109 1 94.12 163 VAL A N 1
ATOM 1255 C CA . VAL A 1 163 ? -1.851 36.688 20.922 1 94.12 163 VAL A CA 1
ATOM 1256 C C . VAL A 1 163 ? -1.881 35.875 22.234 1 94.12 163 VAL A C 1
ATOM 1258 O O . VAL A 1 163 ? -0.87 35.781 22.922 1 94.12 1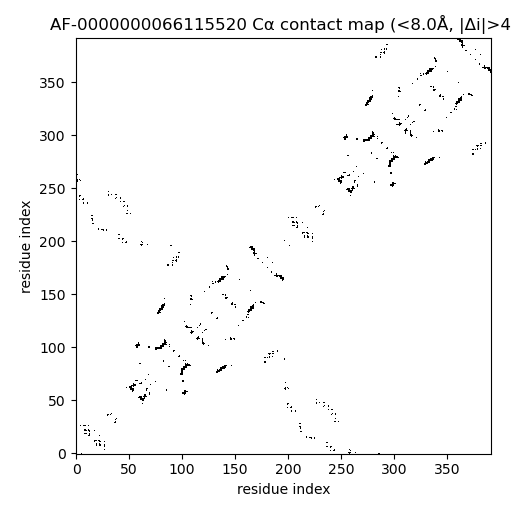63 VAL A O 1
ATOM 1261 N N . LYS A 1 164 ? -3.068 35.344 22.609 1 94.62 164 LYS A N 1
ATOM 1262 C CA . LYS A 1 164 ? -3.186 34.438 23.734 1 94.62 164 LYS A CA 1
ATOM 1263 C C . LYS A 1 164 ? -2.637 33.062 23.391 1 94.62 164 LYS A C 1
ATOM 1265 O O . LYS A 1 164 ? -3.006 32.469 22.375 1 94.62 164 LYS A O 1
ATOM 1270 N N . LEU A 1 165 ? -1.718 32.531 24.219 1 93.75 165 LEU A N 1
ATOM 1271 C CA . LEU A 1 165 ? -1.13 31.219 23.984 1 93.75 165 LEU A CA 1
ATOM 1272 C C . LEU A 1 165 ? -1.687 30.188 24.969 1 93.75 165 LEU A C 1
ATOM 1274 O O . LEU A 1 165 ? -1.804 30.469 26.156 1 93.75 165 LEU A O 1
ATOM 1278 N N . SER A 1 166 ? -2.133 29.031 24.484 1 90.5 166 SER A N 1
ATOM 1279 C CA . SER A 1 166 ? -2.588 27.922 25.312 1 90.5 166 SER A CA 1
ATOM 1280 C C . SER A 1 166 ? -2.014 26.594 24.828 1 90.5 166 SER A C 1
ATOM 1282 O O . SER A 1 166 ? -1.691 26.438 23.656 1 90.5 166 SER A O 1
ATOM 1284 N N . PHE A 1 167 ? -1.798 25.641 25.844 1 87 167 PHE A N 1
ATOM 1285 C CA . PHE A 1 167 ? -1.284 24.312 25.531 1 87 167 PHE A CA 1
ATOM 1286 C C . PHE A 1 167 ? -2.395 23.281 25.609 1 87 167 PHE A C 1
ATOM 1288 O O . PHE A 1 167 ? -3.23 23.312 26.516 1 87 167 PHE A O 1
ATOM 1295 N N . LEU A 1 168 ? -2.404 22.453 24.656 1 81.75 168 LEU A N 1
ATOM 1296 C CA . LEU A 1 168 ? -3.289 21.297 24.781 1 81.75 168 LEU A CA 1
ATOM 1297 C C . LEU A 1 168 ? -2.895 20.438 25.969 1 81.75 168 LEU A C 1
ATOM 1299 O O . LEU A 1 168 ? -1.71 20.156 26.188 1 81.75 168 LEU A O 1
ATOM 1303 N N . ALA A 1 169 ? -3.889 20.219 26.906 1 67.44 169 ALA A N 1
ATOM 1304 C CA . ALA A 1 169 ? -3.619 19.484 28.141 1 67.44 169 ALA A CA 1
ATOM 1305 C C . ALA A 1 169 ? -3.203 18.047 27.844 1 67.44 169 ALA A C 1
ATOM 1307 O O . ALA A 1 169 ? -3.83 17.375 27.031 1 67.44 169 ALA A O 1
ATOM 1308 N N . HIS A 1 17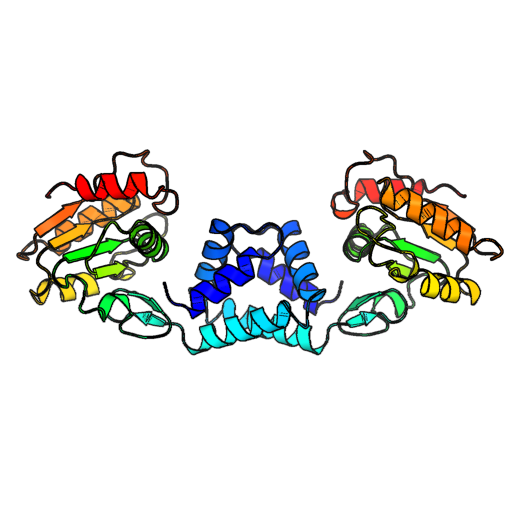0 ? -1.882 17.641 27.75 1 58.88 170 HIS A N 1
ATOM 1309 C CA . HIS A 1 170 ? -1.438 16.266 27.5 1 58.88 170 HIS A CA 1
ATOM 1310 C C . HIS A 1 170 ? -1.66 15.375 28.719 1 58.88 170 HIS A C 1
ATOM 1312 O O . HIS A 1 170 ? -1.112 15.641 29.797 1 58.88 170 HIS A O 1
ATOM 1318 N N . GLY A 1 171 ? -2.73 15.352 29.359 1 49.09 171 GLY A N 1
ATOM 1319 C CA . GLY A 1 171 ? -2.773 14.391 30.438 1 49.09 171 GLY A CA 1
ATOM 1320 C C . GLY A 1 171 ? -2.061 13.086 30.125 1 49.09 171 GLY A C 1
ATOM 1321 O O . GLY A 1 171 ? -2.021 12.172 30.938 1 49.09 171 GLY A O 1
ATOM 1322 N N . ILE A 1 172 ? -2.24 12.477 28.953 1 44.81 172 ILE A N 1
ATOM 1323 C CA . ILE A 1 172 ? -2.021 11.07 28.656 1 44.81 172 ILE A CA 1
ATOM 1324 C C . ILE A 1 172 ? -0.524 10.789 28.562 1 44.81 172 ILE A C 1
ATOM 1326 O O . ILE A 1 172 ? 0.258 11.656 28.172 1 44.81 172 ILE A O 1
ATOM 1330 N N . PRO A 1 173 ? -0.082 9.43 28.516 1 41.94 173 PRO A N 1
ATOM 1331 C CA . PRO A 1 173 ? 1.272 8.867 28.531 1 41.94 173 PRO A CA 1
ATOM 1332 C C . PRO A 1 173 ? 2.156 9.43 27.422 1 41.94 173 PRO A C 1
ATOM 1334 O O . PRO A 1 173 ? 1.665 9.742 26.328 1 41.94 173 PRO A O 1
ATOM 1337 N N . VAL A 1 174 ? 3.199 10.383 27.766 1 42.72 174 VAL A N 1
ATOM 1338 C CA . VAL A 1 174 ? 4.273 10.992 27 1 42.72 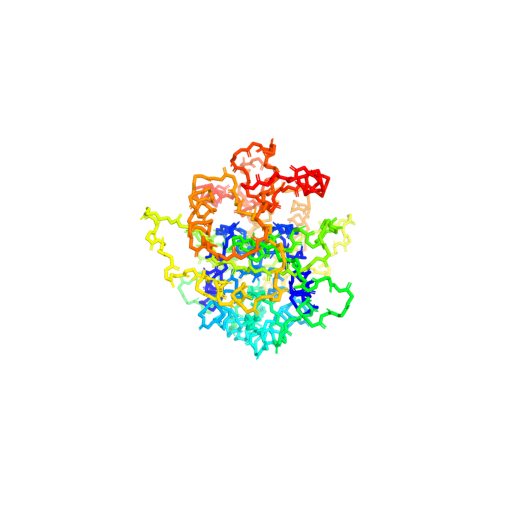174 VAL A CA 1
ATOM 1339 C C . VAL A 1 174 ? 4.48 10.227 25.688 1 42.72 174 VAL A C 1
ATOM 1341 O O . VAL A 1 174 ? 4.891 10.797 24.688 1 42.72 174 VAL A O 1
ATOM 1344 N N . GLY A 1 175 ? 4.398 8.977 25.672 1 44.91 175 GLY A N 1
ATOM 1345 C CA . GLY A 1 175 ? 5.035 8.234 24.594 1 44.91 175 GLY A CA 1
ATOM 1346 C C . GLY A 1 175 ? 4.223 8.234 23.312 1 44.91 175 GLY A C 1
ATOM 1347 O O . GLY A 1 175 ? 4.664 7.695 22.297 1 44.91 175 GLY A O 1
ATOM 1348 N N . SER A 1 176 ? 2.779 8.547 23.297 1 50.56 176 SER A N 1
ATOM 1349 C CA . SER A 1 176 ? 2.135 8.094 22.078 1 50.56 176 SER A CA 1
ATOM 1350 C C . SER A 1 176 ? 1.751 9.273 21.188 1 50.56 176 SER A C 1
ATOM 1352 O O . SER A 1 176 ? 1.366 10.328 21.672 1 50.56 176 SER A O 1
ATOM 1354 N N . GLU A 1 177 ? 2.096 9.305 19.891 1 56.84 177 GLU A N 1
ATOM 1355 C CA . GLU A 1 177 ? 1.709 10.203 18.812 1 56.84 177 GLU A CA 1
ATOM 1356 C C . GLU A 1 177 ? 0.198 10.414 18.781 1 56.84 177 GLU A C 1
ATOM 1358 O O . GLU A 1 177 ? -0.566 9.516 19.141 1 56.84 177 GLU A O 1
ATOM 1363 N N . MET A 1 178 ? -0.342 11.711 18.703 1 57 178 MET A N 1
ATOM 1364 C CA . MET A 1 178 ? -1.742 12.125 18.672 1 57 178 MET A CA 1
ATOM 1365 C C . MET A 1 178 ? -2.566 11.18 17.797 1 57 178 MET A C 1
ATOM 1367 O O . MET A 1 178 ? -3.742 10.945 18.078 1 57 178 MET A O 1
ATOM 1371 N N . ASP A 1 179 ? -1.857 10.633 16.828 1 55.31 179 ASP A N 1
ATOM 1372 C CA . ASP A 1 179 ? -2.584 9.805 15.875 1 55.31 179 ASP A CA 1
ATOM 1373 C C . ASP A 1 179 ? -3.213 8.594 16.562 1 55.31 179 ASP A C 1
ATOM 1375 O O . ASP A 1 179 ? -4.125 7.965 16.016 1 55.31 179 ASP A O 1
ATOM 1379 N N . TYR A 1 180 ? -2.707 8.422 17.828 1 55.84 180 TYR A N 1
ATOM 1380 C CA . TYR A 1 180 ? -3.176 7.219 18.5 1 55.84 180 TYR A CA 1
ATOM 1381 C C . TYR A 1 180 ? -4.148 7.57 19.625 1 55.84 180 TYR A C 1
ATOM 1383 O O . TYR A 1 180 ? -4.57 6.695 20.391 1 55.84 180 TYR A O 1
ATOM 1391 N N . LEU A 1 181 ? -4.445 8.797 19.594 1 57.16 181 LEU A N 1
ATOM 1392 C CA . LEU A 1 181 ? -5.355 9.203 20.656 1 57.16 181 LEU A CA 1
ATOM 1393 C C . LEU A 1 181 ? -6.805 9.094 20.203 1 57.16 181 LEU A C 1
ATOM 1395 O O . LEU A 1 181 ? -7.129 9.43 19.062 1 57.16 181 LEU A O 1
ATOM 1399 N N . ASP A 1 182 ? -7.527 8.383 21.031 1 63.12 182 ASP A N 1
ATOM 1400 C CA . ASP A 1 182 ? -8.953 8.273 20.734 1 63.12 182 ASP A CA 1
ATOM 1401 C C . ASP A 1 182 ? -9.641 9.633 20.844 1 63.12 182 ASP A C 1
ATOM 1403 O O . ASP A 1 182 ? -9.094 10.562 21.422 1 63.12 182 ASP A O 1
ATOM 1407 N N . GLU A 1 183 ? -10.773 9.75 20.188 1 64.75 183 GLU A N 1
ATOM 1408 C CA . GLU A 1 183 ? -11.578 10.969 20.125 1 64.75 183 GLU A CA 1
ATOM 1409 C C . GLU A 1 183 ? -11.859 11.523 21.516 1 64.75 183 GLU A C 1
ATOM 1411 O O . GLU A 1 183 ? -11.797 12.734 21.734 1 64.75 183 GLU A O 1
ATOM 1416 N N . GLY A 1 184 ? -12.211 10.656 22.359 1 58.31 184 GLY A N 1
ATOM 1417 C CA . GLY A 1 184 ? -12.5 11.078 23.719 1 58.31 184 GLY A CA 1
ATOM 1418 C C . GLY A 1 184 ? -11.32 11.742 24.406 1 58.31 184 GLY A C 1
ATOM 1419 O O . GLY A 1 184 ? -11.477 12.797 25.031 1 58.31 184 GLY A O 1
ATOM 1420 N N . THR A 1 185 ? -10.148 11.25 24.234 1 63.5 185 THR A N 1
ATOM 1421 C CA . THR A 1 185 ? -8.938 11.773 24.844 1 63.5 185 THR A CA 1
ATOM 1422 C C . THR A 1 185 ? -8.609 13.156 24.281 1 63.5 185 THR A C 1
ATOM 1424 O O . THR A 1 185 ? -8.273 14.07 25.047 1 63.5 185 THR A O 1
ATOM 1427 N N . LEU A 1 186 ? -8.859 13.391 23.031 1 68.25 186 LEU A N 1
ATOM 1428 C CA . LEU A 1 186 ? -8.594 14.68 22.391 1 68.25 186 LEU A CA 1
ATOM 1429 C C . LEU A 1 186 ? -9.562 15.742 22.891 1 68.25 186 LEU A C 1
ATOM 1431 O O . LEU A 1 186 ? -9.18 16.906 23.078 1 68.25 186 LEU A O 1
ATOM 1435 N N . GLY A 1 187 ? -10.781 15.266 23.031 1 64.31 187 GLY A N 1
ATOM 1436 C CA . GLY A 1 187 ? -11.758 16.203 23.562 1 64.31 187 GLY A CA 1
ATOM 1437 C C . GLY A 1 187 ? -11.391 16.734 24.938 1 64.31 187 GLY A C 1
ATOM 1438 O O . GLY A 1 187 ? -11.438 17.953 25.172 1 64.31 187 GLY A O 1
ATOM 1439 N N . ILE A 1 188 ? -11.023 15.859 25.797 1 61.06 188 ILE A N 1
ATOM 1440 C CA . ILE A 1 188 ? -10.625 16.219 27.156 1 61.06 188 ILE A CA 1
ATOM 1441 C C . ILE A 1 188 ? -9.391 17.109 27.109 1 61.06 188 ILE A C 1
ATOM 1443 O O . ILE A 1 188 ? -9.305 18.109 27.844 1 61.06 188 ILE A O 1
ATOM 1447 N N . ALA A 1 189 ? -8.508 16.859 26.266 1 68.06 189 ALA A N 1
ATOM 1448 C CA . ALA A 1 189 ? -7.281 17.656 26.141 1 68.06 189 ALA A CA 1
ATOM 1449 C C . ALA A 1 189 ? -7.586 19.078 25.703 1 68.06 189 ALA A C 1
ATOM 1451 O O . ALA A 1 189 ? -7.02 20.031 26.234 1 68.06 189 ALA A O 1
ATOM 1452 N N . PHE A 1 190 ? -8.477 19.234 24.859 1 69.44 190 PHE A N 1
ATOM 1453 C CA . PHE A 1 190 ? -8.812 20.562 24.359 1 69.44 190 PHE A CA 1
ATOM 1454 C C . PHE A 1 190 ? -9.578 21.359 25.406 1 69.44 190 PHE A C 1
ATOM 1456 O O . PHE A 1 190 ? -9.406 22.578 25.516 1 69.44 190 PHE A O 1
ATOM 1463 N N . ALA A 1 191 ? -10.383 20.625 26.188 1 69 191 ALA A N 1
ATOM 1464 C CA . ALA A 1 191 ? -11.156 21.266 27.25 1 69 191 ALA A CA 1
ATOM 1465 C C . ALA A 1 191 ? -10.258 21.734 28.391 1 69 191 ALA A C 1
ATOM 1467 O O . ALA A 1 191 ? -10.547 22.719 29.062 1 69 191 ALA A O 1
ATOM 1468 N N . ASN A 1 192 ? -9.141 21.031 28.547 1 65.44 192 ASN A N 1
ATOM 1469 C CA . ASN A 1 192 ? -8.281 21.297 29.688 1 65.44 192 ASN A CA 1
ATOM 1470 C C . ASN A 1 192 ? -7.031 22.078 29.281 1 65.44 192 ASN A C 1
ATOM 1472 O O . ASN A 1 192 ? -6.02 22.031 29.984 1 65.44 192 ASN A O 1
ATOM 1476 N N . ARG A 1 193 ? -7.059 22.609 28.219 1 61.22 193 ARG A N 1
ATOM 1477 C CA . ARG A 1 193 ? -5.891 23.359 27.766 1 61.22 193 ARG A CA 1
ATOM 1478 C C . ARG A 1 193 ? -5.555 24.484 28.734 1 61.22 193 ARG A C 1
ATOM 1480 O O . ARG A 1 193 ? -6.453 25.094 29.328 1 61.22 193 ARG A O 1
ATOM 1487 N N . ARG A 1 194 ? -4.273 24.719 29.094 1 67.88 194 ARG A N 1
ATOM 1488 C CA . ARG A 1 194 ? -3.809 25.672 30.078 1 67.88 194 ARG A CA 1
ATOM 1489 C C . ARG A 1 194 ? -3.102 26.859 29.422 1 67.88 194 ARG A C 1
ATOM 1491 O O . ARG A 1 194 ? -2.385 26.688 28.438 1 67.88 194 ARG A O 1
ATOM 1498 N N . ALA A 1 195 ? -3.395 28.125 29.906 1 68.38 195 ALA A N 1
ATOM 1499 C CA . ALA A 1 195 ? -2.709 29.328 29.453 1 68.38 195 ALA A CA 1
ATOM 1500 C C . ALA A 1 195 ? -1.225 29.281 29.812 1 68.38 195 ALA A C 1
ATOM 1502 O O . ALA A 1 195 ? -0.846 28.734 30.844 1 68.38 195 ALA A O 1
ATOM 1503 N N . VAL A 1 196 ? -0.351 29.859 28.844 1 63.84 196 VAL A N 1
ATOM 1504 C CA . VAL A 1 196 ? 1.084 29.938 29.109 1 63.84 196 VAL A CA 1
ATOM 1505 C C . VAL A 1 196 ? 1.387 31.188 29.938 1 63.84 196 VAL A C 1
ATOM 1507 O O . VAL A 1 196 ? 0.811 32.25 29.703 1 63.84 196 VAL A O 1
ATOM 1510 N N . MET B 1 1 ? -11.008 16.359 5.645 1 88.75 1 MET B N 1
ATOM 1511 C CA . MET B 1 1 ? -9.953 15.828 4.785 1 88.75 1 MET B CA 1
ATOM 1512 C C . MET B 1 1 ? -10.391 15.844 3.324 1 88.75 1 MET B C 1
ATOM 1514 O O . MET B 1 1 ? -11.562 15.625 3.018 1 88.75 1 MET B O 1
ATOM 1518 N N . ASP B 1 2 ? -9.438 16.156 2.447 1 91.88 2 ASP B N 1
ATOM 1519 C CA . ASP B 1 2 ? -9.664 16.234 1.007 1 91.88 2 ASP B CA 1
ATOM 1520 C C . ASP B 1 2 ? -10.297 14.953 0.475 1 91.88 2 ASP B C 1
ATOM 1522 O O . ASP B 1 2 ? -9.844 13.852 0.795 1 91.88 2 ASP B O 1
ATOM 1526 N N . LYS B 1 3 ? -11.383 15.109 -0.346 1 93.75 3 LYS B N 1
ATOM 1527 C CA . LYS B 1 3 ? -12.156 13.969 -0.84 1 93.75 3 LYS B CA 1
ATOM 1528 C C . LYS B 1 3 ? -11.281 13.039 -1.673 1 93.75 3 LYS B C 1
ATOM 1530 O O . LYS B 1 3 ? -11.453 11.812 -1.635 1 93.75 3 LYS B O 1
ATOM 1535 N N . LYS B 1 4 ? -10.398 13.586 -2.473 1 95.62 4 LYS B N 1
ATOM 1536 C CA . LYS B 1 4 ? -9.523 12.781 -3.326 1 95.62 4 LYS B CA 1
ATOM 1537 C C . LYS B 1 4 ? -8.547 11.953 -2.492 1 95.62 4 LYS B C 1
ATOM 1539 O O . LYS B 1 4 ? -8.258 10.805 -2.824 1 95.62 4 LYS B O 1
ATOM 1544 N N . ILE B 1 5 ? -8.062 12.539 -1.403 1 96.75 5 ILE B N 1
ATOM 1545 C CA . ILE B 1 5 ? -7.156 11.828 -0.5 1 96.75 5 ILE B CA 1
ATOM 1546 C C . ILE B 1 5 ? -7.91 10.711 0.209 1 96.75 5 ILE B C 1
ATOM 1548 O O . ILE B 1 5 ? -7.414 9.586 0.307 1 96.75 5 ILE B O 1
ATOM 1552 N N . LYS B 1 6 ? -9.125 11.078 0.677 1 96.25 6 LYS B N 1
ATOM 1553 C CA . LYS B 1 6 ? -9.961 10.078 1.332 1 96.25 6 LYS B CA 1
ATOM 1554 C C . LYS B 1 6 ? -10.211 8.883 0.416 1 96.25 6 LYS B C 1
ATOM 1556 O O . LYS B 1 6 ? -10.25 7.738 0.874 1 96.25 6 LYS B O 1
ATOM 1561 N N . ALA B 1 7 ? -10.414 9.156 -0.848 1 97.06 7 ALA B N 1
ATOM 1562 C CA . ALA B 1 7 ? -10.656 8.102 -1.823 1 97.06 7 ALA B CA 1
ATOM 1563 C C . ALA B 1 7 ? -9.461 7.148 -1.909 1 97.06 7 ALA B C 1
ATOM 1565 O O . ALA B 1 7 ? -9.633 5.93 -1.969 1 97.06 7 ALA B O 1
ATOM 1566 N N . LEU B 1 8 ? -8.25 7.68 -1.919 1 97.88 8 LEU B N 1
ATOM 1567 C CA . LEU B 1 8 ? -7.066 6.836 -2.004 1 97.88 8 LEU B CA 1
ATOM 1568 C C . LEU B 1 8 ? -6.875 6.031 -0.724 1 97.88 8 LEU B C 1
ATOM 1570 O O . LEU B 1 8 ? -6.496 4.859 -0.772 1 97.88 8 LEU B O 1
ATOM 1574 N N . ILE B 1 9 ? -7.156 6.648 0.416 1 97.38 9 ILE B N 1
ATOM 1575 C CA . ILE B 1 9 ? -7.043 5.953 1.692 1 97.38 9 ILE B CA 1
ATOM 1576 C C . ILE B 1 9 ? -8.016 4.777 1.727 1 97.38 9 ILE B C 1
ATOM 1578 O O . ILE B 1 9 ? -7.656 3.676 2.146 1 97.38 9 ILE B O 1
ATOM 1582 N N . LYS B 1 10 ? -9.227 5.004 1.229 1 97.5 10 LYS B N 1
ATOM 1583 C CA . LYS B 1 10 ? -10.234 3.949 1.198 1 97.5 10 LYS B CA 1
ATOM 1584 C C . LYS B 1 10 ? -9.797 2.803 0.289 1 97.5 10 LYS B C 1
ATOM 1586 O O . LYS B 1 10 ? -9.992 1.632 0.626 1 97.5 10 LYS B O 1
ATOM 1591 N N . LEU B 1 11 ? -9.234 3.121 -0.848 1 97.62 11 LEU B N 1
ATOM 1592 C CA . LEU B 1 11 ? -8.711 2.094 -1.741 1 97.62 11 LEU B CA 1
ATOM 1593 C C . LEU B 1 11 ? -7.625 1.274 -1.05 1 97.62 11 LEU B C 1
ATOM 1595 O O . LEU B 1 11 ? -7.629 0.043 -1.127 1 97.62 11 LEU B O 1
ATOM 1599 N N . ALA B 1 12 ? -6.711 1.963 -0.377 1 98.06 12 ALA B N 1
ATOM 1600 C CA . ALA B 1 12 ? -5.594 1.308 0.299 1 98.06 12 ALA B CA 1
ATOM 1601 C C . ALA B 1 12 ? -6.09 0.395 1.418 1 98.06 12 ALA B C 1
ATOM 1603 O O . ALA B 1 12 ? -5.523 -0.676 1.649 1 98.06 12 ALA B O 1
ATOM 1604 N N . GLU B 1 13 ? -7.16 0.796 2.082 1 97.06 13 GLU B N 1
ATOM 1605 C CA . GLU B 1 13 ? -7.75 0.026 3.174 1 97.06 13 GLU B CA 1
ATOM 1606 C C . GLU B 1 13 ? -8.234 -1.337 2.691 1 97.06 13 GLU B C 1
ATOM 1608 O O . GLU B 1 13 ? -8.328 -2.283 3.477 1 97.06 13 GLU B O 1
ATOM 1613 N N . ASN B 1 14 ? -8.516 -1.439 1.439 1 95.62 14 ASN B N 1
ATOM 1614 C CA . ASN B 1 14 ? -9.055 -2.67 0.874 1 95.62 14 ASN B CA 1
ATOM 1615 C C . ASN B 1 14 ? -7.945 -3.617 0.424 1 95.62 14 ASN B C 1
ATOM 1617 O O . ASN B 1 14 ? -8.219 -4.73 -0.026 1 95.62 14 ASN B O 1
ATOM 1621 N N . LEU B 1 15 ? -6.754 -3.24 0.56 1 96.75 15 LEU B N 1
ATOM 1622 C CA . LEU B 1 15 ? -5.633 -4.121 0.257 1 96.75 15 LEU B CA 1
ATOM 1623 C C . LEU B 1 15 ? -5.359 -5.074 1.415 1 96.75 15 LEU B C 1
ATOM 1625 O O . LEU B 1 15 ? -5.625 -4.746 2.572 1 96.75 15 LEU B O 1
ATOM 1629 N N . PRO B 1 16 ? -4.902 -6.215 1.108 1 95.19 16 PRO B N 1
ATOM 1630 C CA . PRO B 1 16 ? -4.66 -7.195 2.168 1 95.19 16 PRO B CA 1
ATOM 1631 C C . PRO B 1 16 ? -3.688 -6.688 3.232 1 95.19 16 PRO B C 1
ATOM 1633 O O . PRO B 1 16 ? -2.604 -6.199 2.9 1 95.19 16 PRO B O 1
ATOM 1636 N N . GLY B 1 17 ? -4.129 -6.828 4.484 1 94.44 17 GLY B N 1
ATOM 1637 C CA . GLY B 1 17 ? -3.25 -6.559 5.609 1 94.44 17 GLY B CA 1
ATOM 1638 C C . GLY B 1 17 ? -3.191 -5.09 5.984 1 94.44 17 GLY B C 1
ATOM 1639 O O . GLY B 1 17 ? -2.438 -4.703 6.879 1 94.44 17 GLY B O 1
ATOM 1640 N N . LEU B 1 18 ? -3.932 -4.277 5.312 1 96.31 18 LEU B N 1
ATOM 1641 C CA . LEU B 1 18 ? -3.887 -2.85 5.613 1 96.31 18 LEU B CA 1
ATOM 1642 C C . LEU B 1 18 ? -5.168 -2.398 6.305 1 96.31 18 LEU B C 1
ATOM 1644 O O . LEU B 1 18 ? -6.262 -2.545 5.754 1 96.31 18 LEU B O 1
ATOM 1648 N N . GLY B 1 19 ? -5.004 -1.925 7.512 1 94.06 19 GLY B N 1
ATOM 1649 C CA . GLY B 1 19 ? -6.113 -1.27 8.188 1 94.06 19 GLY B CA 1
ATOM 1650 C C . GLY B 1 19 ? -6.156 0.227 7.945 1 94.06 19 GLY B C 1
ATOM 1651 O O . GLY B 1 19 ? -5.301 0.774 7.242 1 94.06 19 GLY B O 1
ATOM 1652 N N . PRO B 1 20 ? -7.145 0.858 8.57 1 92 20 PRO B N 1
ATOM 1653 C CA . PRO B 1 20 ? -7.312 2.297 8.352 1 92 20 PRO B CA 1
ATOM 1654 C C . PRO B 1 20 ? -6.07 3.102 8.742 1 92 20 PRO B C 1
ATOM 1656 O O . PRO B 1 20 ? -5.664 4.008 8.008 1 92 20 PRO B O 1
ATOM 1659 N N . LYS B 1 21 ? -5.461 2.812 9.805 1 89.69 21 LYS B N 1
ATOM 1660 C CA . LYS B 1 21 ? -4.293 3.547 10.281 1 89.69 21 LYS B CA 1
ATOM 1661 C C . LYS B 1 21 ? -3.107 3.367 9.336 1 89.69 21 LYS B C 1
ATOM 1663 O O . LYS B 1 21 ? -2.469 4.348 8.938 1 89.69 21 LYS B O 1
ATOM 1668 N N . SER B 1 22 ? -2.855 2.129 8.984 1 93.62 22 SER B N 1
ATOM 1669 C CA . SER B 1 22 ? -1.738 1.833 8.094 1 93.62 22 SER B CA 1
ATOM 1670 C C . SER B 1 22 ? -1.963 2.428 6.711 1 93.62 22 SER B C 1
ATOM 1672 O O . SER B 1 22 ? -1.033 2.959 6.098 1 93.62 22 SER B O 1
ATOM 1674 N N . ALA B 1 23 ? -3.227 2.346 6.254 1 96.56 23 ALA B N 1
ATOM 1675 C CA . ALA B 1 23 ? -3.568 2.916 4.953 1 96.56 23 ALA B CA 1
ATOM 1676 C C . ALA B 1 23 ? -3.307 4.418 4.926 1 96.56 23 ALA B C 1
ATOM 1678 O O . ALA B 1 23 ? -2.695 4.934 3.988 1 96.56 23 ALA B O 1
ATOM 1679 N N . ARG B 1 24 ? -3.717 5.082 5.906 1 93.75 24 ARG B N 1
ATOM 1680 C CA . ARG B 1 24 ? -3.521 6.523 6 1 93.75 24 ARG B CA 1
ATOM 1681 C C . ARG B 1 24 ? -2.037 6.875 6.027 1 93.75 24 ARG B C 1
ATOM 1683 O O . ARG B 1 24 ? -1.603 7.809 5.348 1 93.75 24 ARG B O 1
ATOM 1690 N N . ARG B 1 25 ? -1.289 6.141 6.809 1 93.19 25 ARG B N 1
ATOM 1691 C CA . ARG B 1 25 ? 0.146 6.383 6.906 1 93.19 25 ARG B CA 1
ATOM 1692 C C . ARG B 1 25 ? 0.824 6.223 5.551 1 93.19 25 ARG B C 1
ATOM 1694 O O . ARG B 1 25 ? 1.657 7.047 5.168 1 93.19 25 ARG B O 1
ATOM 1701 N N . ILE B 1 26 ? 0.439 5.223 4.852 1 96.94 26 ILE B N 1
ATOM 1702 C CA . ILE B 1 26 ? 1.034 4.938 3.551 1 96.94 26 ILE B CA 1
ATOM 1703 C C . ILE B 1 26 ? 0.667 6.043 2.562 1 96.94 26 ILE B C 1
ATOM 1705 O O . ILE B 1 26 ? 1.531 6.559 1.851 1 96.94 26 ILE B O 1
ATOM 1709 N N . VAL B 1 27 ? -0.56 6.402 2.553 1 97.06 27 VAL B N 1
ATOM 1710 C CA . VAL B 1 27 ? -1.03 7.418 1.617 1 97.06 27 VAL B CA 1
ATOM 1711 C C . VAL B 1 27 ? -0.337 8.75 1.905 1 97.06 27 VAL B C 1
ATOM 1713 O O . VAL B 1 27 ? 0.117 9.43 0.985 1 97.06 27 VAL B O 1
ATOM 1716 N N . LEU B 1 28 ? -0.208 9.102 3.143 1 94.31 28 LEU B N 1
ATOM 1717 C CA . LEU B 1 28 ? 0.461 10.344 3.502 1 94.31 28 LEU B CA 1
ATOM 1718 C C . LEU B 1 28 ? 1.928 10.312 3.086 1 94.31 28 LEU B C 1
ATOM 1720 O O . LEU B 1 28 ? 2.463 11.312 2.6 1 94.31 28 LEU B O 1
ATOM 1724 N N . HIS B 1 29 ? 2.562 9.211 3.285 1 95.06 29 HIS B N 1
ATOM 1725 C CA . HIS B 1 29 ? 3.947 9.055 2.852 1 95.06 29 HIS B CA 1
ATOM 1726 C C . HIS B 1 29 ? 4.082 9.289 1.353 1 95.06 29 HIS B C 1
ATOM 1728 O O . HIS B 1 29 ? 4.984 10.016 0.913 1 95.06 29 HIS B O 1
ATOM 1734 N N . LEU B 1 30 ? 3.186 8.672 0.661 1 97.06 30 LEU B N 1
ATOM 1735 C CA . LEU B 1 30 ? 3.201 8.828 -0.79 1 97.06 30 LEU B CA 1
ATOM 1736 C C . LEU B 1 30 ? 3.029 10.289 -1.186 1 97.06 30 LEU B C 1
ATOM 1738 O O . LEU B 1 30 ? 3.73 10.781 -2.07 1 97.06 30 LEU B O 1
ATOM 1742 N N . LEU B 1 31 ? 2.127 10.945 -0.509 1 95.62 31 LEU B N 1
ATOM 1743 C CA . LEU B 1 31 ? 1.79 12.312 -0.889 1 95.62 31 LEU B CA 1
ATOM 1744 C C . LEU B 1 31 ? 2.896 13.273 -0.479 1 95.62 31 LEU B C 1
ATOM 1746 O O . LEU B 1 31 ? 3.123 14.289 -1.147 1 95.62 31 LEU B O 1
ATOM 1750 N N . LYS B 1 32 ? 3.584 12.992 0.587 1 90.75 32 LYS B N 1
ATOM 1751 C CA . LYS B 1 32 ? 4.699 13.82 1.029 1 90.75 32 LYS B CA 1
ATOM 1752 C C . LYS B 1 32 ? 5.887 13.703 0.075 1 90.75 32 LYS B C 1
ATOM 1754 O O . LYS B 1 32 ? 6.691 14.625 -0.04 1 90.75 32 LYS B O 1
ATOM 1759 N N . SER B 1 33 ? 6.07 12.617 -0.61 1 92.62 33 SER B N 1
ATOM 1760 C CA . SER B 1 33 ? 7.125 12.367 -1.586 1 92.62 33 SER B CA 1
ATOM 1761 C C . SER B 1 33 ? 6.551 12.172 -2.984 1 92.62 33 SER B C 1
ATOM 1763 O O . SER B 1 33 ? 6.883 11.203 -3.67 1 92.62 33 SER B O 1
ATOM 1765 N N . ARG B 1 34 ? 5.742 13.109 -3.346 1 92 34 ARG B N 1
ATOM 1766 C CA . ARG B 1 34 ? 4.949 12.992 -4.566 1 92 34 ARG B CA 1
ATOM 1767 C C . ARG B 1 34 ? 5.844 12.914 -5.797 1 92 34 ARG B C 1
ATOM 1769 O O . ARG B 1 34 ? 5.633 12.07 -6.672 1 92 34 ARG B O 1
ATOM 1776 N N . GLU B 1 35 ? 6.957 13.742 -5.82 1 93.62 35 GLU B N 1
ATOM 1777 C CA . GLU B 1 35 ? 7.785 13.875 -7.016 1 93.62 35 GLU B CA 1
ATOM 1778 C C . GLU B 1 35 ? 8.781 12.727 -7.117 1 93.62 35 GLU B C 1
ATOM 1780 O O . GLU B 1 35 ? 9.484 12.594 -8.125 1 93.62 35 GLU B O 1
ATOM 1785 N N . THR B 1 36 ? 8.828 11.906 -6.078 1 94.44 36 THR B N 1
ATOM 1786 C CA . THR B 1 36 ? 9.781 10.805 -6.117 1 94.44 36 THR B CA 1
ATOM 1787 C C . THR B 1 36 ? 9.062 9.469 -5.965 1 94.44 36 THR B C 1
ATOM 1789 O O . THR B 1 36 ? 8.984 8.688 -6.918 1 94.44 36 THR B O 1
ATOM 1792 N N . THR B 1 37 ? 8.344 9.383 -4.91 1 95.75 37 THR B N 1
ATOM 1793 C CA . THR B 1 37 ? 7.777 8.07 -4.598 1 95.75 37 THR B CA 1
ATOM 1794 C C . THR B 1 37 ? 6.445 7.871 -5.316 1 95.75 37 THR B C 1
ATOM 1796 O O . THR B 1 37 ? 6.258 6.875 -6.02 1 95.75 37 THR B O 1
ATOM 1799 N N . LEU B 1 38 ? 5.57 8.812 -5.203 1 97.88 38 LEU B N 1
ATOM 1800 C CA . LEU B 1 38 ? 4.227 8.656 -5.758 1 97.88 38 LEU B CA 1
ATOM 1801 C C . LEU B 1 38 ? 4.281 8.469 -7.27 1 97.88 38 LEU B C 1
ATOM 1803 O O . LEU B 1 38 ? 3.645 7.562 -7.812 1 97.88 38 LEU B O 1
ATOM 1807 N N . ILE B 1 39 ? 5.082 9.305 -7.961 1 97.75 39 ILE B N 1
ATOM 1808 C CA . ILE B 1 39 ? 5.133 9.25 -9.414 1 97.75 39 ILE B CA 1
ATOM 1809 C C . ILE B 1 39 ? 5.734 7.914 -9.859 1 97.75 39 ILE B C 1
ATOM 1811 O O . ILE B 1 39 ? 5.32 7.348 -10.875 1 97.75 39 ILE B O 1
ATOM 1815 N N . ARG B 1 40 ? 6.715 7.391 -9.141 1 97.69 40 ARG B N 1
ATOM 1816 C CA . ARG B 1 40 ? 7.312 6.102 -9.469 1 97.69 40 ARG B CA 1
ATOM 1817 C C . ARG B 1 40 ? 6.289 4.977 -9.352 1 97.69 40 ARG B C 1
ATOM 1819 O O . ARG B 1 40 ? 6.281 4.051 -10.164 1 97.69 40 ARG B O 1
ATOM 1826 N N . PHE B 1 41 ? 5.453 5.059 -8.297 1 98.5 41 PHE B N 1
ATOM 1827 C CA . PHE B 1 41 ? 4.383 4.078 -8.141 1 98.5 41 PHE B CA 1
ATOM 1828 C C . PHE B 1 41 ? 3.422 4.133 -9.328 1 98.5 41 PHE B C 1
ATOM 1830 O O . PHE B 1 41 ? 3.066 3.096 -9.891 1 98.5 41 PHE B O 1
ATOM 1837 N N . ILE B 1 42 ? 3.016 5.332 -9.711 1 98.38 42 ILE B N 1
ATOM 1838 C CA . ILE B 1 42 ? 2.086 5.516 -10.82 1 98.38 42 ILE B CA 1
ATOM 1839 C C . ILE B 1 42 ? 2.68 4.918 -12.094 1 98.38 42 ILE B C 1
ATOM 1841 O O . ILE B 1 42 ? 2.033 4.109 -12.766 1 98.38 42 ILE B O 1
ATOM 1845 N N . ASP B 1 43 ? 3.93 5.277 -12.359 1 98.31 43 ASP B N 1
ATOM 1846 C CA . ASP B 1 43 ? 4.582 4.844 -13.586 1 98.31 43 ASP B CA 1
ATOM 1847 C C . ASP B 1 43 ? 4.73 3.324 -13.625 1 98.31 43 ASP B C 1
ATOM 1849 O O . ASP B 1 43 ? 4.453 2.693 -14.648 1 98.31 43 ASP B O 1
ATOM 1853 N N . THR B 1 44 ? 5.176 2.779 -12.539 1 98.12 44 THR B N 1
ATOM 1854 C CA . THR B 1 44 ? 5.398 1.34 -12.477 1 98.12 44 THR B CA 1
ATOM 1855 C C . THR B 1 44 ? 4.078 0.583 -12.578 1 98.12 44 THR B C 1
ATOM 1857 O O . THR B 1 44 ? 3.982 -0.422 -13.281 1 98.12 44 THR B O 1
ATOM 1860 N N . MET B 1 45 ? 3.061 1.06 -11.883 1 98.31 45 MET B N 1
ATOM 1861 C CA . MET B 1 45 ? 1.748 0.422 -11.938 1 98.31 45 MET B CA 1
ATOM 1862 C C . MET B 1 45 ? 1.148 0.528 -13.336 1 98.31 45 MET B C 1
ATOM 1864 O O . MET B 1 45 ? 0.507 -0.41 -13.812 1 98.31 45 MET B O 1
ATOM 1868 N N . GLN B 1 46 ? 1.361 1.719 -13.945 1 98.06 46 GLN B N 1
ATOM 1869 C CA . GLN B 1 46 ? 0.869 1.906 -15.305 1 98.06 46 GLN B CA 1
ATOM 1870 C C . GLN B 1 46 ? 1.517 0.914 -16.266 1 98.06 46 GLN B C 1
ATOM 1872 O O . GLN B 1 46 ? 0.836 0.318 -17.094 1 98.06 46 GLN B O 1
ATOM 1877 N N . LEU B 1 47 ? 2.791 0.777 -16.172 1 97.69 47 LEU B N 1
ATOM 1878 C CA . LEU B 1 47 ? 3.529 -0.162 -17 1 97.69 47 LEU B CA 1
ATOM 1879 C C . LEU B 1 47 ? 3.012 -1.584 -16.812 1 97.69 47 LEU B C 1
ATOM 1881 O O . LEU B 1 47 ? 2.789 -2.307 -17.781 1 97.69 47 LEU B O 1
ATOM 1885 N N . LEU B 1 48 ? 2.818 -1.999 -15.586 1 97.5 48 LEU B N 1
ATOM 1886 C CA . LEU B 1 48 ? 2.322 -3.338 -15.281 1 97.5 48 LEU B CA 1
ATOM 1887 C C . LEU B 1 48 ? 0.898 -3.52 -15.797 1 97.5 48 LEU B C 1
ATOM 1889 O O . LEU B 1 48 ? 0.56 -4.57 -16.344 1 97.5 48 LEU B O 1
ATOM 1893 N N . TYR B 1 49 ? 0.08 -2.49 -15.602 1 97.69 49 TYR B N 1
ATOM 1894 C CA . TYR B 1 49 ? -1.295 -2.549 -16.078 1 97.69 49 TYR B CA 1
ATOM 1895 C C . TYR B 1 49 ? -1.335 -2.867 -17.578 1 97.69 49 TYR B C 1
ATOM 1897 O O . TYR B 1 49 ? -2.176 -3.648 -18.031 1 97.69 49 TYR B O 1
ATOM 1905 N N . GLU B 1 50 ? -0.432 -2.318 -18.312 1 97 50 GLU B N 1
ATOM 1906 C CA . GLU B 1 50 ? -0.436 -2.414 -19.766 1 97 50 GLU B CA 1
ATOM 1907 C C . GLU B 1 50 ? 0.18 -3.729 -20.234 1 97 50 GLU B C 1
ATOM 1909 O O . GLU B 1 50 ? -0.122 -4.207 -21.328 1 97 50 GLU B O 1
ATOM 1914 N N . THR B 1 51 ? 0.989 -4.328 -19.422 1 96.94 51 THR B N 1
ATOM 1915 C CA . THR B 1 51 ? 1.824 -5.371 -20.016 1 96.94 51 THR B CA 1
ATOM 1916 C C . THR B 1 51 ? 1.562 -6.715 -19.344 1 96.94 51 THR B C 1
ATOM 1918 O O . THR B 1 51 ? 1.789 -7.77 -19.938 1 96.94 51 THR B O 1
ATOM 1921 N N . ILE B 1 52 ? 1.09 -6.727 -18.062 1 96.12 52 ILE B N 1
ATOM 1922 C CA . ILE B 1 52 ? 1.078 -7.957 -17.281 1 96.12 52 ILE B CA 1
ATOM 1923 C C . ILE B 1 52 ? -0.026 -8.883 -17.797 1 96.12 52 ILE B C 1
ATOM 1925 O O . ILE B 1 52 ? -1.109 -8.422 -18.156 1 96.12 52 ILE B O 1
ATOM 1929 N N . LYS B 1 53 ? 0.242 -10.109 -17.859 1 95.31 53 LYS B N 1
ATOM 1930 C CA . LYS B 1 53 ? -0.726 -11.133 -18.25 1 95.31 53 LYS B CA 1
ATOM 1931 C C . LYS B 1 53 ? -0.366 -12.492 -17.656 1 95.31 53 LYS B C 1
ATOM 1933 O O . LYS B 1 53 ? 0.757 -12.695 -17.188 1 95.31 53 LYS B O 1
ATOM 1938 N N . HIS B 1 54 ? -1.344 -13.398 -17.625 1 95.31 54 HIS B N 1
ATOM 1939 C CA . HIS B 1 54 ? -1.083 -14.789 -17.266 1 95.31 54 HIS B CA 1
ATOM 1940 C C . HIS B 1 54 ? -0.405 -15.539 -18.406 1 95.31 54 HIS B C 1
ATOM 1942 O O . HIS B 1 54 ? -0.772 -15.375 -19.562 1 95.31 54 HIS B O 1
ATOM 1948 N N . CYS B 1 55 ? 0.577 -16.266 -18.125 1 96.94 55 CYS B N 1
ATOM 1949 C CA . CYS B 1 55 ? 1.224 -17.109 -19.109 1 96.94 55 CYS B CA 1
ATOM 1950 C C . CYS B 1 55 ? 0.23 -18.109 -19.703 1 96.94 55 CYS B C 1
ATOM 1952 O O . CYS B 1 55 ? -0.487 -18.797 -18.969 1 96.94 55 CYS B O 1
ATOM 1954 N N . GLU B 1 56 ? 0.231 -18.234 -21 1 95.81 56 GLU B N 1
ATOM 1955 C CA . GLU B 1 56 ? -0.738 -19.078 -21.688 1 95.81 56 GLU B CA 1
ATOM 1956 C C . GLU B 1 56 ? -0.453 -20.562 -21.422 1 95.81 56 GLU B C 1
ATOM 1958 O O . GLU B 1 56 ? -1.341 -21.406 -21.578 1 95.81 56 GLU B O 1
ATOM 1963 N N . LEU B 1 57 ? 0.72 -20.906 -20.953 1 94.94 57 LEU B N 1
ATOM 1964 C CA . LEU B 1 57 ? 1.098 -22.312 -20.797 1 94.94 57 LEU B CA 1
ATOM 1965 C C . LEU B 1 57 ? 0.952 -22.75 -19.344 1 94.94 57 LEU B C 1
ATOM 1967 O O . LEU B 1 57 ? 0.363 -23.797 -19.062 1 94.94 57 LEU B O 1
ATOM 1971 N N . CYS B 1 58 ? 1.423 -21.875 -18.438 1 96.62 58 CYS B N 1
ATOM 1972 C CA . CYS B 1 58 ? 1.523 -22.391 -17.078 1 96.62 58 CYS B CA 1
ATOM 1973 C C . CYS B 1 58 ? 0.662 -21.578 -16.125 1 96.62 58 CYS B C 1
ATOM 1975 O O . CYS B 1 58 ? 0.471 -21.953 -14.969 1 96.62 58 CYS B O 1
ATOM 1977 N N . GLY B 1 59 ? 0.249 -20.375 -16.578 1 95.94 59 GLY B N 1
ATOM 1978 C CA . GLY B 1 59 ? -0.6 -19.547 -15.734 1 95.94 59 GLY B CA 1
ATOM 1979 C C . GLY B 1 59 ? 0.184 -18.578 -14.867 1 95.94 59 GLY B C 1
ATOM 1980 O O . GLY B 1 59 ? -0.4 -17.812 -14.094 1 95.94 59 GLY B O 1
ATOM 1981 N N . ASN B 1 60 ? 1.517 -18.516 -14.922 1 95.75 60 ASN B N 1
ATOM 1982 C CA . ASN B 1 60 ? 2.34 -17.547 -14.211 1 95.75 60 ASN B CA 1
ATOM 1983 C C . ASN B 1 60 ? 1.991 -16.109 -14.609 1 95.75 60 ASN B C 1
ATOM 1985 O O . ASN B 1 60 ? 1.357 -15.891 -15.641 1 95.75 60 ASN B O 1
ATOM 1989 N N . LEU B 1 61 ? 2.289 -15.25 -13.766 1 95.69 61 LEU B N 1
ATOM 1990 C CA . LEU B 1 61 ? 2.041 -13.836 -14.047 1 95.69 61 LEU B CA 1
ATOM 1991 C C . LEU B 1 61 ? 3.316 -13.148 -14.523 1 95.69 61 LEU B C 1
ATOM 1993 O O . LEU B 1 61 ? 4.301 -13.078 -13.781 1 95.69 61 LEU B O 1
ATOM 1997 N N . GLU B 1 62 ? 3.354 -12.656 -15.719 1 95.44 62 GLU B N 1
ATOM 1998 C CA . GLU B 1 62 ? 4.52 -11.992 -16.297 1 95.44 62 GLU B CA 1
ATOM 1999 C C . GLU B 1 62 ? 4.117 -11.023 -17.406 1 95.44 62 GLU B C 1
ATOM 2001 O O . GLU B 1 62 ? 2.969 -11.031 -17.844 1 95.44 62 GLU B O 1
ATOM 2006 N N . SER B 1 63 ? 5.02 -10.133 -17.828 1 94.81 63 SER B N 1
ATOM 2007 C CA . SER B 1 63 ? 4.758 -9.148 -18.875 1 94.81 63 SER B CA 1
ATOM 2008 C C . SER B 1 63 ? 4.773 -9.789 -20.25 1 94.81 63 SER B C 1
ATOM 2010 O O . SER B 1 63 ? 4.312 -9.188 -21.234 1 94.81 63 SER B O 1
ATOM 2012 N N . GLU B 1 64 ? 5.367 -10.938 -20.328 1 94.69 64 GLU B N 1
ATOM 2013 C CA . GLU B 1 64 ? 5.402 -11.688 -21.578 1 94.69 64 GLU B CA 1
ATOM 2014 C C . GLU B 1 64 ? 4.77 -13.062 -21.422 1 94.69 64 GLU B C 1
ATOM 2016 O O . GLU B 1 64 ? 4.82 -13.648 -20.328 1 94.69 64 GLU B O 1
ATOM 2021 N N . SER B 1 65 ? 4.188 -13.602 -22.562 1 95.88 65 SER B N 1
ATOM 2022 C CA . SER B 1 65 ? 3.635 -14.953 -22.609 1 95.88 65 SER B CA 1
ATOM 2023 C C . SER B 1 65 ? 4.047 -15.664 -23.891 1 95.88 65 SER B C 1
ATOM 2025 O O . SER B 1 65 ? 3.916 -15.117 -24.984 1 95.88 65 SER B O 1
ATOM 2027 N N . PRO B 1 66 ? 4.625 -16.875 -23.797 1 96.5 66 PRO B N 1
ATOM 2028 C CA . PRO B 1 66 ? 4.906 -17.656 -22.594 1 96.5 66 PRO B CA 1
ATOM 2029 C C . PRO B 1 66 ? 5.91 -16.969 -21.672 1 96.5 66 PRO B C 1
ATOM 2031 O O . PRO B 1 66 ? 6.711 -16.141 -22.125 1 96.5 66 PRO B O 1
ATOM 2034 N N . CYS B 1 67 ? 5.805 -17.25 -20.406 1 97.19 67 CYS B N 1
ATOM 2035 C CA . CYS B 1 67 ? 6.633 -16.578 -19.422 1 97.19 67 CYS B CA 1
ATOM 2036 C C . CYS B 1 67 ? 8.086 -17.031 -19.516 1 97.19 67 CYS B C 1
ATOM 2038 O O . CYS B 1 67 ? 8.398 -17.953 -20.266 1 97.19 67 CYS B O 1
ATOM 2040 N N . SER B 1 68 ? 8.977 -16.391 -18.75 1 96.38 68 SER B N 1
ATOM 2041 C CA . SER B 1 68 ? 10.414 -16.656 -18.797 1 96.38 68 SER B CA 1
ATOM 2042 C C . SER B 1 68 ? 10.719 -18.109 -18.406 1 96.38 68 SER B C 1
ATOM 2044 O O . SER B 1 68 ? 11.641 -18.719 -18.953 1 96.38 68 SER B O 1
ATOM 2046 N N . ILE B 1 69 ? 9.953 -18.656 -17.5 1 96.44 69 ILE B N 1
ATOM 2047 C CA . ILE B 1 69 ? 10.164 -20.031 -17.062 1 96.44 69 ILE B CA 1
ATOM 2048 C C . ILE B 1 69 ? 9.805 -21 -18.188 1 96.44 69 ILE B C 1
ATOM 2050 O O . ILE B 1 69 ? 10.578 -21.906 -18.5 1 96.44 69 ILE B O 1
ATOM 2054 N N . CYS B 1 70 ? 8.719 -20.797 -18.844 1 96.38 70 CYS B N 1
ATOM 2055 C CA . CYS B 1 70 ? 8.242 -21.672 -19.906 1 96.38 70 CYS B CA 1
ATOM 2056 C C . CYS B 1 70 ? 9.133 -21.547 -21.141 1 96.38 70 CYS B C 1
ATOM 2058 O O . CYS B 1 70 ? 9.289 -22.516 -21.891 1 96.38 70 CYS B O 1
ATOM 2060 N N . ARG B 1 71 ? 9.734 -20.438 -21.297 1 96.25 71 ARG B N 1
ATOM 2061 C CA . ARG B 1 71 ? 10.555 -20.219 -22.484 1 96.25 71 ARG B CA 1
ATOM 2062 C C . ARG B 1 71 ? 11.984 -20.703 -22.25 1 96.25 71 ARG B C 1
ATOM 2064 O O . ARG B 1 71 ? 12.766 -20.812 -23.203 1 96.25 71 ARG B O 1
ATOM 2071 N N . SER B 1 72 ? 12.328 -20.938 -21.031 1 96.06 72 SER B N 1
ATOM 2072 C CA . SER B 1 72 ? 13.711 -21.266 -20.703 1 96.06 72 SER B CA 1
ATOM 2073 C C . SER B 1 72 ? 14.117 -22.609 -21.281 1 96.06 72 SER B C 1
ATOM 2075 O O . SER B 1 72 ? 13.445 -23.625 -21.047 1 96.06 72 SER B O 1
ATOM 2077 N N . THR B 1 73 ? 15.258 -22.641 -21.938 1 95.12 73 THR B N 1
ATOM 2078 C CA . THR B 1 73 ? 15.781 -23.891 -22.516 1 95.12 73 THR B CA 1
ATOM 2079 C C . THR B 1 73 ? 16.672 -24.609 -21.5 1 95.12 73 THR B C 1
ATOM 2081 O O . THR B 1 73 ? 17.062 -25.75 -21.734 1 95.12 73 THR B O 1
ATOM 2084 N N . LYS B 1 74 ? 16.922 -23.969 -20.406 1 95.88 74 LYS B N 1
ATOM 2085 C CA . LYS B 1 74 ? 17.781 -24.547 -19.375 1 95.88 74 LYS B CA 1
ATOM 2086 C C . LYS B 1 74 ? 16.969 -25.406 -18.406 1 95.88 74 LYS B C 1
ATOM 2088 O O . LYS B 1 74 ? 17.547 -26.141 -17.594 1 95.88 74 LYS B O 1
ATOM 2093 N N . ARG B 1 75 ? 15.68 -25.297 -18.531 1 95.44 75 ARG B N 1
ATOM 2094 C CA . ARG B 1 75 ? 14.797 -26.016 -17.625 1 95.44 75 ARG B CA 1
ATOM 2095 C C . ARG B 1 75 ? 14.281 -27.297 -18.266 1 95.44 75 ARG B C 1
ATOM 2097 O O . ARG B 1 75 ? 14.117 -27.375 -19.484 1 95.44 75 ARG B O 1
ATOM 2104 N N . SER B 1 76 ? 14.078 -28.281 -17.406 1 95 76 SER B N 1
ATOM 2105 C CA . SER B 1 76 ? 13.453 -29.5 -17.891 1 95 76 SER B CA 1
ATOM 2106 C C . SER B 1 76 ? 12.008 -29.25 -18.312 1 95 76 SER B C 1
ATOM 2108 O O . SER B 1 76 ? 11.203 -28.766 -17.516 1 95 76 SER B O 1
ATOM 2110 N N . SER B 1 77 ? 11.711 -29.656 -19.516 1 93.44 77 SER B N 1
ATOM 2111 C CA . SER B 1 77 ? 10.352 -29.453 -20 1 93.44 77 SER B CA 1
ATOM 2112 C C . SER B 1 77 ? 9.453 -30.641 -19.656 1 93.44 77 SER B C 1
ATOM 2114 O O . SER B 1 77 ? 8.234 -30.562 -19.766 1 93.44 77 SER B O 1
ATOM 2116 N N . ASP B 1 78 ? 10.078 -31.656 -19.234 1 95.5 78 ASP B N 1
ATOM 2117 C CA . ASP B 1 78 ? 9.312 -32.906 -19.047 1 95.5 78 ASP B CA 1
ATOM 2118 C C . ASP B 1 78 ? 8.852 -33.062 -17.609 1 95.5 78 ASP B C 1
ATOM 2120 O O . ASP B 1 78 ? 8.133 -34 -17.281 1 95.5 78 ASP B O 1
ATOM 2124 N N . ILE B 1 79 ? 9.281 -32.156 -16.703 1 95.94 79 ILE B N 1
ATOM 2125 C CA . ILE B 1 79 ? 8.844 -32.156 -15.305 1 95.94 79 ILE B CA 1
ATOM 2126 C C . ILE B 1 79 ? 8.055 -30.891 -15 1 95.94 79 ILE B C 1
ATOM 2128 O O . ILE B 1 79 ? 8.547 -29.781 -15.211 1 95.94 79 ILE B O 1
ATOM 2132 N N . VAL B 1 80 ? 6.855 -31.094 -14.547 1 97.25 80 VAL B N 1
ATOM 2133 C CA . VAL B 1 80 ? 5.977 -29.953 -14.25 1 97.25 80 VAL B CA 1
ATOM 2134 C C . VAL B 1 80 ? 5.531 -30.016 -12.789 1 97.25 80 VAL B C 1
ATOM 2136 O O . VAL B 1 80 ? 5.137 -31.078 -12.297 1 97.25 80 VAL B O 1
ATOM 2139 N N . CYS B 1 81 ? 5.676 -28.938 -12.156 1 96.81 81 CYS B N 1
ATOM 2140 C CA . CYS B 1 81 ? 5.211 -28.812 -10.781 1 96.81 81 CYS B CA 1
ATOM 2141 C C . CYS B 1 81 ? 3.9 -28.031 -10.719 1 96.81 81 CYS B C 1
ATOM 2143 O O . CYS B 1 81 ? 3.846 -26.859 -11.109 1 96.81 81 CYS B O 1
ATOM 2145 N N . VAL B 1 82 ? 2.889 -28.672 -10.172 1 97.31 82 VAL B N 1
ATOM 2146 C CA . VAL B 1 82 ? 1.566 -28.062 -10.078 1 97.31 82 VAL B CA 1
ATOM 2147 C C . VAL B 1 82 ? 1.412 -27.375 -8.719 1 97.31 82 VAL B C 1
ATOM 2149 O O . VAL B 1 82 ? 1.619 -28 -7.676 1 97.31 82 VAL B O 1
ATOM 2152 N N . VAL B 1 83 ? 1.088 -26.094 -8.797 1 95.94 83 VAL B N 1
ATOM 2153 C CA . VAL B 1 83 ? 0.932 -25.344 -7.559 1 95.94 83 VAL B CA 1
ATOM 2154 C C . VAL B 1 83 ? -0.448 -24.688 -7.523 1 95.94 83 VAL B C 1
ATOM 2156 O O . VAL B 1 83 ? -1.076 -24.5 -8.57 1 95.94 83 VAL B O 1
ATOM 2159 N N . GLU B 1 84 ? -0.939 -24.297 -6.297 1 94.75 84 GLU B N 1
ATOM 2160 C CA . GLU B 1 84 ? -2.26 -23.688 -6.137 1 94.75 84 GLU B CA 1
ATOM 2161 C C . GLU B 1 84 ? -2.27 -22.234 -6.617 1 94.75 84 GLU B C 1
ATOM 2163 O O . GLU B 1 84 ? -3.182 -21.828 -7.332 1 94.75 84 GLU B O 1
ATOM 2168 N N . GLU B 1 85 ? -1.238 -21.547 -6.199 1 92.75 85 GLU B N 1
ATOM 2169 C CA . GLU B 1 85 ? -1.212 -20.094 -6.43 1 92.75 85 GLU B CA 1
ATOM 2170 C C . GLU B 1 85 ? 0.143 -19.656 -6.973 1 92.75 85 GLU B C 1
ATOM 2172 O O . GLU B 1 85 ? 1.139 -20.359 -6.832 1 92.75 85 GLU B O 1
ATOM 2177 N N . ILE B 1 86 ? 0.21 -18.438 -7.555 1 93.38 86 ILE B N 1
ATOM 2178 C CA . ILE B 1 86 ? 1.425 -17.828 -8.094 1 93.38 86 ILE B CA 1
ATOM 2179 C C . ILE B 1 86 ? 2.453 -17.672 -6.973 1 93.38 86 ILE B C 1
ATOM 2181 O O . ILE B 1 86 ? 3.654 -17.844 -7.195 1 93.38 86 ILE B O 1
ATOM 2185 N N . THR B 1 87 ? 1.979 -17.391 -5.75 1 89.62 87 THR B N 1
ATOM 2186 C CA . THR B 1 87 ? 2.881 -17.203 -4.621 1 89.62 87 THR B CA 1
ATOM 2187 C C . THR B 1 87 ? 3.646 -18.5 -4.328 1 89.62 87 THR B C 1
ATOM 2189 O O . THR B 1 87 ? 4.805 -18.453 -3.902 1 89.62 87 THR B O 1
ATOM 2192 N N . ASP B 1 88 ? 3.043 -19.609 -4.535 1 89.25 88 ASP B N 1
ATOM 2193 C CA . ASP B 1 88 ? 3.705 -20.891 -4.352 1 89.25 88 ASP B CA 1
ATOM 2194 C C . ASP B 1 88 ? 4.84 -21.078 -5.355 1 89.25 88 ASP B C 1
ATOM 2196 O O . ASP B 1 88 ? 5.934 -21.516 -4.992 1 89.25 88 ASP B O 1
ATOM 2200 N N . LEU B 1 89 ? 4.488 -20.75 -6.57 1 93.5 89 LEU B N 1
ATOM 2201 C CA . LEU B 1 89 ? 5.488 -20.844 -7.629 1 93.5 89 LEU B CA 1
ATOM 2202 C C . LEU B 1 89 ? 6.711 -19.984 -7.289 1 93.5 89 LEU B C 1
ATOM 2204 O O . LEU B 1 89 ? 7.844 -20.469 -7.344 1 93.5 89 LEU B O 1
ATOM 2208 N N . TRP B 1 90 ? 6.473 -18.766 -6.859 1 89.75 90 TRP B N 1
ATOM 2209 C CA . TRP B 1 90 ? 7.562 -17.844 -6.574 1 89.75 90 TRP B CA 1
ATOM 2210 C C . TRP B 1 90 ? 8.375 -18.312 -5.375 1 89.75 90 TRP B C 1
ATOM 2212 O O . TRP B 1 90 ? 9.602 -18.156 -5.344 1 89.75 90 TRP B O 1
ATOM 2222 N N . ALA B 1 91 ? 7.676 -18.938 -4.449 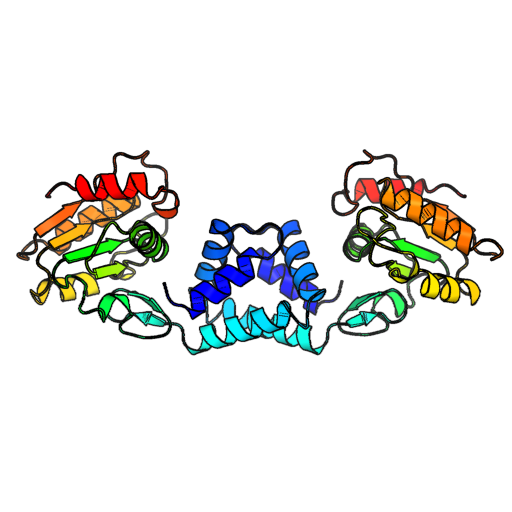1 86.25 91 ALA B N 1
ATOM 2223 C CA . ALA B 1 91 ? 8.375 -19.469 -3.279 1 86.25 91 ALA B CA 1
ATOM 2224 C C . ALA B 1 91 ? 9.312 -20.609 -3.672 1 86.25 91 ALA B C 1
ATOM 2226 O O . ALA B 1 91 ? 10.453 -20.656 -3.219 1 86.25 91 ALA B O 1
ATOM 2227 N N . ILE B 1 92 ? 8.836 -21.469 -4.453 1 88.94 92 ILE B N 1
ATOM 2228 C CA . ILE B 1 92 ? 9.641 -22.609 -4.879 1 88.94 92 ILE B CA 1
ATOM 2229 C C . ILE B 1 92 ? 10.82 -22.125 -5.723 1 88.94 92 ILE B C 1
ATOM 2231 O O . ILE B 1 92 ? 11.945 -22.594 -5.551 1 88.94 92 ILE B O 1
ATOM 2235 N N . GLU B 1 93 ? 10.539 -21.188 -6.633 1 91.06 93 GLU B N 1
ATOM 2236 C CA . GLU B 1 93 ? 11.594 -20.625 -7.465 1 91.06 93 GLU B CA 1
ATOM 2237 C C . GLU B 1 93 ? 12.672 -19.953 -6.613 1 91.06 93 GLU B C 1
ATOM 2239 O O . GLU B 1 93 ? 13.867 -20.094 -6.883 1 91.06 93 GLU B O 1
ATOM 2244 N N . LYS B 1 94 ? 12.203 -19.203 -5.68 1 85.38 94 LYS B N 1
ATOM 2245 C CA . LYS B 1 94 ? 13.141 -18.531 -4.789 1 85.38 94 LYS B CA 1
ATOM 2246 C C . LYS B 1 94 ? 14.023 -19.531 -4.055 1 85.38 94 LYS B C 1
ATOM 2248 O O . LYS B 1 94 ? 15.211 -19.281 -3.838 1 85.38 94 LYS B O 1
ATOM 2253 N N . ALA B 1 95 ? 13.422 -20.656 -3.645 1 84.12 95 ALA B N 1
ATOM 2254 C CA . ALA B 1 95 ? 14.148 -21.688 -2.918 1 84.12 95 ALA B CA 1
ATOM 2255 C C . ALA B 1 95 ? 15.133 -22.406 -3.834 1 84.12 95 ALA B C 1
ATOM 2257 O O . ALA B 1 95 ? 16.062 -23.078 -3.361 1 84.12 95 ALA B O 1
ATOM 2258 N N . GLY B 1 96 ? 14.945 -22.344 -5.102 1 88.75 96 GLY B N 1
ATOM 2259 C CA . GLY B 1 96 ? 15.859 -22.938 -6.066 1 88.75 96 GLY B CA 1
ATOM 2260 C C . GLY B 1 96 ? 15.891 -24.453 -6.004 1 88.75 96 GLY B C 1
ATOM 2261 O O . GLY B 1 96 ? 16.922 -25.078 -6.273 1 88.75 96 GLY B O 1
ATOM 2262 N N . VAL B 1 97 ? 14.75 -25.078 -5.746 1 87.5 97 VAL B N 1
ATOM 2263 C CA . VAL B 1 97 ? 14.75 -26.516 -5.469 1 87.5 97 VAL B CA 1
ATOM 2264 C C . VAL B 1 97 ? 14.109 -27.266 -6.637 1 87.5 97 VAL B C 1
ATOM 2266 O O . VAL B 1 97 ? 13.992 -28.5 -6.605 1 87.5 97 VAL B O 1
ATOM 2269 N N . HIS B 1 98 ? 13.602 -26.625 -7.637 1 91.69 98 HIS B N 1
ATOM 2270 C CA . HIS B 1 98 ? 12.922 -27.219 -8.781 1 91.69 98 HIS B CA 1
ATOM 2271 C C . HIS B 1 98 ? 13.422 -26.609 -10.094 1 91.69 98 HIS B C 1
ATOM 2273 O O . HIS B 1 98 ? 13.43 -25.391 -10.25 1 91.69 98 HIS B O 1
ATOM 2279 N N . ASN B 1 99 ? 13.82 -27.438 -10.992 1 94 99 ASN B N 1
ATOM 2280 C CA . ASN B 1 99 ? 14.375 -26.953 -12.258 1 94 99 ASN B CA 1
ATOM 2281 C C . ASN B 1 99 ? 13.445 -27.266 -13.422 1 94 99 ASN B C 1
ATOM 2283 O O . ASN B 1 99 ? 13.852 -27.188 -14.586 1 94 99 ASN B O 1
ATOM 2287 N N . GLY B 1 100 ? 12.266 -27.688 -13.18 1 96.69 100 GLY B N 1
ATOM 2288 C CA . GLY B 1 100 ? 11.266 -27.922 -14.219 1 96.69 100 GLY B CA 1
ATOM 2289 C C . GLY B 1 100 ? 10.344 -26.75 -14.43 1 96.69 100 GLY B C 1
ATOM 2290 O O . GLY B 1 100 ? 10.695 -25.609 -14.125 1 96.69 100 GLY B O 1
ATOM 2291 N N . ARG B 1 101 ? 9.195 -27 -15.07 1 97.38 101 ARG B N 1
ATOM 2292 C CA . ARG B 1 101 ? 8.188 -25.984 -15.344 1 97.38 101 ARG B CA 1
ATOM 2293 C C . ARG B 1 101 ? 7.055 -26.047 -14.328 1 97.38 101 ARG B C 1
ATOM 2295 O O . ARG B 1 101 ? 7.086 -26.859 -13.398 1 97.38 101 ARG B O 1
ATOM 2302 N N . TYR B 1 102 ? 6.168 -25.125 -14.484 1 97.75 102 TYR B N 1
ATOM 2303 C CA . TYR B 1 102 ? 5.098 -25.062 -13.5 1 97.75 102 TYR B CA 1
ATOM 2304 C C . TYR B 1 102 ? 3.73 -25.078 -14.172 1 97.75 102 TYR B C 1
ATOM 2306 O O . TYR B 1 102 ? 3.629 -24.906 -15.391 1 97.75 102 TYR B O 1
ATOM 2314 N N . HIS B 1 103 ? 2.783 -25.344 -13.383 1 98.06 103 HIS B N 1
ATOM 2315 C CA . HIS B 1 103 ? 1.379 -25.125 -13.711 1 98.06 103 HIS B CA 1
ATOM 2316 C C . HIS B 1 103 ? 0.61 -24.578 -12.523 1 98.06 103 HIS B C 1
ATOM 2318 O O . HIS B 1 103 ? 0.495 -25.234 -11.484 1 98.06 103 HIS B O 1
ATOM 2324 N N . VAL B 1 104 ? 0.095 -23.438 -12.711 1 97.38 104 VAL B N 1
ATOM 2325 C CA . VAL B 1 104 ? -0.626 -22.781 -11.633 1 97.38 104 VAL B CA 1
ATOM 2326 C C . VAL B 1 104 ? -2.123 -23.047 -11.766 1 97.38 104 VAL B C 1
ATOM 2328 O O . VAL B 1 104 ? -2.725 -22.75 -12.797 1 97.38 104 VAL B O 1
ATOM 2331 N N . LEU B 1 105 ? -2.684 -23.562 -10.727 1 97.12 105 LEU B N 1
ATOM 2332 C CA . LEU B 1 105 ? -4.094 -23.922 -10.75 1 97.12 105 LEU B CA 1
ATOM 2333 C C . LEU B 1 105 ? -4.98 -22.703 -10.539 1 97.12 105 LEU B C 1
ATOM 2335 O O . LEU B 1 105 ? -6.125 -22.672 -11 1 97.12 105 LEU B O 1
ATOM 2339 N N . ASN B 1 106 ? -4.531 -21.719 -9.891 1 93.75 106 ASN B N 1
ATOM 2340 C CA . ASN B 1 106 ? -5.254 -20.5 -9.508 1 93.75 106 ASN B CA 1
ATOM 2341 C C . ASN B 1 106 ? -6.281 -20.781 -8.414 1 93.75 106 ASN B C 1
ATOM 2343 O O . ASN B 1 106 ? -7.422 -20.328 -8.508 1 93.75 106 ASN B O 1
ATOM 2347 N N . GLY B 1 107 ? -5.875 -21.594 -7.484 1 93.69 107 GLY B N 1
ATOM 2348 C CA . GLY B 1 107 ? -6.723 -21.906 -6.348 1 93.69 107 GLY B CA 1
ATOM 2349 C C . GLY B 1 107 ? -6.781 -23.391 -6.039 1 93.69 107 GLY B C 1
ATOM 2350 O O . GLY B 1 107 ? -5.953 -24.172 -6.52 1 93.69 107 GLY B O 1
ATOM 2351 N N . ALA B 1 108 ? -7.727 -23.703 -5.117 1 94.94 108 ALA B N 1
ATOM 2352 C CA . ALA B 1 108 ? -7.996 -25.078 -4.727 1 94.94 108 ALA B CA 1
ATOM 2353 C C . ALA B 1 108 ? -9.5 -25.344 -4.625 1 94.94 108 ALA B C 1
ATOM 2355 O O . ALA B 1 108 ? -10.281 -24.406 -4.41 1 94.94 108 ALA B O 1
ATOM 2356 N N . LEU B 1 109 ? -9.859 -26.578 -4.828 1 94.38 109 LEU B N 1
ATOM 2357 C CA . LEU B 1 109 ? -11.258 -26.953 -4.703 1 94.38 109 LEU B CA 1
ATOM 2358 C C . LEU B 1 109 ? -11.797 -26.609 -3.322 1 94.38 109 LEU B C 1
ATOM 2360 O O . LEU B 1 109 ? -11.109 -26.797 -2.316 1 94.38 109 LEU B O 1
ATOM 2364 N N . SER B 1 110 ? -12.93 -25.906 -3.383 1 92.38 110 SER B N 1
ATOM 2365 C CA . SER B 1 110 ? -13.562 -25.531 -2.123 1 92.38 110 SER B CA 1
ATOM 2366 C C . SER B 1 110 ? -15.078 -25.484 -2.252 1 92.38 110 SER B C 1
ATOM 2368 O O . SER B 1 110 ? -15.625 -24.641 -2.949 1 92.38 110 SER B O 1
ATOM 2370 N N . ILE B 1 111 ? -15.656 -26.375 -1.477 1 88 111 ILE B N 1
ATOM 2371 C CA . ILE B 1 111 ? -17.109 -26.406 -1.485 1 88 111 ILE B CA 1
ATOM 2372 C C . ILE B 1 111 ? -17.656 -25.125 -0.844 1 88 111 ILE B C 1
ATOM 2374 O O . ILE B 1 111 ? -18.547 -24.484 -1.396 1 88 111 ILE B O 1
ATOM 2378 N N . VAL B 1 112 ? -17.031 -24.75 0.303 1 87.88 112 VAL B N 1
ATOM 2379 C CA . VAL B 1 112 ? -17.469 -23.609 1.096 1 87.88 112 VAL B CA 1
ATOM 2380 C C . VAL B 1 112 ? -17.359 -22.344 0.268 1 87.88 112 VAL B C 1
ATOM 2382 O O . VAL B 1 112 ? -18.281 -21.5 0.279 1 87.88 112 VAL B O 1
ATOM 2385 N N . ASP B 1 113 ? -16.344 -22.281 -0.494 1 88.56 113 ASP B N 1
ATOM 2386 C CA . ASP B 1 113 ? -16.094 -21.062 -1.277 1 88.56 113 ASP B CA 1
ATOM 2387 C C . ASP B 1 113 ? -16.656 -21.203 -2.689 1 88.56 113 ASP B C 1
ATOM 2389 O O . ASP B 1 113 ? -16.547 -20.297 -3.504 1 88.56 113 ASP B O 1
ATOM 2393 N N . GLY B 1 114 ? -17.188 -22.281 -3.004 1 88.94 114 GLY B N 1
ATOM 2394 C CA . GLY B 1 114 ? -17.797 -22.516 -4.301 1 88.94 114 GLY B CA 1
ATOM 2395 C C . GLY B 1 114 ? -16.797 -22.641 -5.426 1 88.94 114 GLY B C 1
ATOM 2396 O O . GLY B 1 114 ? -17.094 -22.297 -6.574 1 88.94 114 GLY B O 1
ATOM 2397 N N . ILE B 1 115 ? -15.617 -23.078 -5.121 1 90.75 115 ILE B N 1
ATOM 2398 C CA . ILE B 1 115 ? -14.602 -23.25 -6.152 1 90.75 115 ILE B CA 1
ATOM 2399 C C . ILE B 1 115 ? -14.719 -24.641 -6.754 1 90.75 115 ILE B C 1
ATOM 2401 O O . ILE B 1 115 ? -14.547 -25.641 -6.051 1 90.75 115 ILE B O 1
ATOM 2405 N N . THR B 1 116 ? -15 -24.656 -8.078 1 91.56 116 THR B N 1
ATOM 2406 C CA . THR B 1 116 ? -15.203 -25.906 -8.797 1 91.56 116 THR B CA 1
ATOM 2407 C C . THR B 1 116 ? -14.023 -26.203 -9.727 1 91.56 116 THR B C 1
ATOM 2409 O O . THR B 1 116 ? -13.203 -25.312 -9.984 1 91.56 116 THR B O 1
ATOM 2412 N N . PRO B 1 117 ? -13.891 -27.438 -10.18 1 90.12 117 PRO B N 1
ATOM 2413 C CA . PRO B 1 117 ? -12.812 -27.797 -11.102 1 90.12 117 PRO B CA 1
ATOM 2414 C C . PRO B 1 117 ? -12.781 -26.906 -12.344 1 90.12 117 PRO B C 1
ATOM 2416 O O . PRO B 1 117 ? -11.711 -26.609 -12.875 1 90.12 117 PRO B O 1
ATOM 2419 N N . GLU B 1 118 ? -13.945 -26.422 -12.734 1 90.25 118 GLU B N 1
ATOM 2420 C CA . GLU B 1 118 ? -14.039 -25.625 -13.953 1 90.25 118 GLU B CA 1
ATOM 2421 C C . GLU B 1 118 ? -13.398 -24.25 -13.766 1 90.25 118 GLU B C 1
ATOM 2423 O O . GLU B 1 118 ? -13.031 -23.594 -14.742 1 90.25 118 GLU B O 1
ATOM 2428 N N . THR B 1 119 ? -13.32 -23.906 -12.531 1 89.25 119 THR B N 1
ATOM 2429 C CA . THR B 1 119 ? -12.75 -22.594 -12.258 1 89.25 119 THR B CA 1
ATOM 2430 C C . THR B 1 119 ? -11.234 -22.688 -12.125 1 89.25 119 THR B C 1
ATOM 2432 O O . THR B 1 119 ? -10.555 -21.656 -12.016 1 89.25 119 THR B O 1
ATOM 2435 N N . LEU B 1 120 ? -10.828 -23.875 -12.047 1 92.81 120 LEU B N 1
ATOM 2436 C CA . LEU B 1 120 ? -9.391 -24.125 -11.914 1 92.81 120 LEU B CA 1
ATOM 2437 C C . LEU B 1 120 ? -8.766 -24.453 -13.266 1 92.81 120 LEU B C 1
ATOM 2439 O O . LEU B 1 120 ? -9.484 -24.766 -14.227 1 92.81 120 LEU B O 1
ATOM 2443 N N . GLN B 1 121 ? -7.539 -24.344 -13.43 1 94 121 GLN B N 1
ATOM 2444 C CA . GLN B 1 121 ? -6.828 -24.578 -14.688 1 94 121 GLN B CA 1
ATOM 2445 C C . GLN B 1 121 ? -6.504 -26.062 -14.859 1 94 121 GLN B C 1
ATOM 2447 O O . GLN B 1 121 ? -5.414 -26.422 -15.32 1 94 121 GLN B O 1
ATOM 2452 N N . ILE B 1 122 ? -7.434 -26.875 -14.422 1 95.12 122 ILE B N 1
ATOM 2453 C CA . ILE B 1 122 ? -7.176 -28.312 -14.422 1 95.12 122 ILE B CA 1
ATOM 2454 C C . ILE B 1 122 ? -7.301 -28.859 -15.844 1 95.12 122 ILE B C 1
ATOM 2456 O O . ILE B 1 122 ? -6.539 -29.734 -16.25 1 95.12 122 ILE B O 1
ATOM 2460 N N . GLU B 1 123 ? -8.312 -28.375 -16.594 1 93.62 123 GLU B N 1
ATOM 2461 C CA . GLU B 1 123 ? -8.477 -28.828 -17.969 1 93.62 123 GLU B CA 1
ATOM 2462 C C . GLU B 1 123 ? -7.246 -28.516 -18.797 1 93.62 123 GLU B C 1
ATOM 2464 O O . GLU B 1 123 ? -6.816 -29.328 -19.625 1 93.62 123 GLU B O 1
ATOM 2469 N N . LYS B 1 124 ? -6.781 -27.391 -18.594 1 94.88 124 LYS B N 1
ATOM 2470 C CA . LYS B 1 124 ? -5.555 -27 -19.281 1 94.88 124 LYS B CA 1
ATOM 2471 C C . LYS B 1 124 ? -4.395 -27.922 -18.906 1 94.88 124 LYS B C 1
ATOM 2473 O O . LYS B 1 124 ? -3.582 -28.281 -19.75 1 94.88 124 LYS B O 1
ATOM 2478 N N . LEU B 1 125 ? -4.324 -28.25 -17.656 1 96.06 125 LEU B N 1
ATOM 2479 C CA . LEU B 1 125 ? -3.309 -29.172 -17.188 1 96.06 125 LEU B CA 1
ATOM 2480 C C . LEU B 1 125 ? -3.438 -30.531 -17.875 1 96.06 125 LEU B C 1
ATOM 2482 O O . LEU B 1 125 ? -2.438 -31.109 -18.312 1 96.06 125 LEU B O 1
ATOM 2486 N N . LYS B 1 126 ? -4.637 -30.969 -17.984 1 94.38 126 LYS B N 1
ATOM 2487 C CA . LYS B 1 126 ? -4.898 -32.25 -18.625 1 94.38 126 LYS B CA 1
ATOM 2488 C C . LYS B 1 126 ? -4.414 -32.25 -20.062 1 94.38 126 LYS B C 1
ATOM 2490 O O . LYS B 1 126 ? -3.771 -33.188 -20.516 1 94.38 126 LYS B O 1
ATOM 2495 N N . ARG B 1 127 ? -4.723 -31.234 -20.734 1 93.88 127 ARG B N 1
ATOM 2496 C CA . ARG B 1 127 ? -4.301 -31.109 -22.125 1 93.88 127 ARG B CA 1
ATOM 2497 C C . ARG B 1 127 ? -2.781 -31.094 -22.234 1 93.88 127 ARG B C 1
ATOM 2499 O O . ARG B 1 127 ? -2.215 -31.719 -23.141 1 93.88 127 ARG B O 1
ATOM 2506 N N . ARG B 1 128 ? -2.176 -30.453 -21.344 1 93.94 128 ARG B N 1
ATOM 2507 C CA . ARG B 1 128 ? -0.72 -30.344 -21.312 1 93.94 128 ARG B CA 1
ATOM 2508 C C . ARG B 1 128 ? -0.073 -31.703 -21.094 1 93.94 128 ARG B C 1
ATOM 2510 O O . ARG B 1 128 ? 0.912 -32.062 -21.75 1 93.94 128 ARG B O 1
ATOM 2517 N N . VAL B 1 129 ? -0.612 -32.5 -20.266 1 94.25 129 VAL B N 1
ATOM 2518 C CA . VAL B 1 129 ? -0.089 -33.812 -19.922 1 94.25 129 VAL B CA 1
ATOM 2519 C C . VAL B 1 129 ? -0.378 -34.781 -21.047 1 94.25 129 VAL B C 1
ATOM 2521 O O . VAL B 1 129 ? 0.46 -35.625 -21.391 1 94.25 129 VAL B O 1
ATOM 2524 N N . SER B 1 130 ? -1.529 -34.625 -21.656 1 90.81 130 SER B N 1
ATOM 2525 C CA . SER B 1 130 ? -1.97 -35.562 -22.688 1 90.81 130 SER B CA 1
ATOM 2526 C C . SER B 1 130 ? -1.126 -35.406 -23.953 1 90.81 130 SER B C 1
ATOM 2528 O O . SER B 1 130 ? -1.098 -36.312 -24.781 1 90.81 130 SER B O 1
ATOM 2530 N N . SER B 1 131 ? -0.526 -34.312 -24.078 1 88.31 131 SER B N 1
ATOM 2531 C CA . SER B 1 131 ? 0.34 -34.094 -25.234 1 88.31 131 SER B CA 1
ATOM 2532 C C . SER B 1 131 ? 1.512 -35.094 -25.234 1 88.31 131 SER B C 1
ATOM 2534 O O . SER B 1 131 ? 2.158 -35.281 -26.266 1 88.31 131 SER B O 1
ATOM 2536 N N . GLY B 1 132 ? 1.905 -35.625 -24.016 1 88.38 132 GLY B N 1
ATOM 2537 C CA . GLY B 1 132 ? 2.977 -36.594 -23.891 1 88.38 132 GLY B CA 1
ATOM 2538 C C . GLY B 1 132 ? 4.32 -35.969 -23.578 1 88.38 132 GLY B C 1
ATOM 2539 O O . GLY B 1 132 ? 5.309 -36.688 -23.359 1 88.38 132 GLY B O 1
ATOM 2540 N N . ALA B 1 133 ? 4.297 -34.688 -23.562 1 89.5 133 ALA B N 1
ATOM 2541 C CA . ALA B 1 133 ? 5.555 -33.969 -23.344 1 89.5 133 ALA B CA 1
ATOM 2542 C C . ALA B 1 133 ? 5.953 -34.031 -21.875 1 89.5 133 ALA B C 1
ATOM 2544 O O . ALA B 1 133 ? 7.137 -33.938 -21.531 1 89.5 133 ALA B O 1
ATOM 2545 N N . VAL B 1 134 ? 5.051 -34.219 -20.984 1 95.5 134 VAL B N 1
ATOM 2546 C CA . VAL B 1 134 ? 5.305 -34.25 -19.547 1 95.5 134 VAL B CA 1
ATOM 2547 C C . VAL B 1 134 ? 5.527 -35.688 -19.078 1 95.5 134 VAL B C 1
ATOM 2549 O O . VAL B 1 134 ? 4.676 -36.531 -19.297 1 95.5 134 VAL B O 1
ATOM 2552 N N . LYS B 1 135 ? 6.652 -35.906 -18.484 1 95.75 135 LYS B N 1
ATOM 2553 C CA . LYS B 1 135 ? 6.977 -37.25 -18 1 95.75 135 LYS B CA 1
ATOM 2554 C C . LYS B 1 135 ? 6.656 -37.406 -16.516 1 95.75 135 LYS B C 1
ATOM 2556 O O . LYS B 1 135 ? 6.328 -38.5 -16.062 1 95.75 135 LYS B O 1
ATOM 2561 N N . GLU B 1 136 ? 6.812 -36.281 -15.773 1 95.81 136 GLU B N 1
ATOM 2562 C CA . GLU B 1 136 ? 6.5 -36.281 -14.352 1 95.81 136 GLU B CA 1
ATOM 2563 C C . GLU B 1 136 ? 5.754 -35.031 -13.945 1 95.81 136 GLU B C 1
ATOM 2565 O O . GLU B 1 136 ? 6.098 -33.906 -14.383 1 95.81 136 GLU B O 1
ATOM 2570 N N . LEU B 1 137 ? 4.746 -35.312 -13.148 1 95.88 137 LEU B N 1
ATOM 2571 C CA . LEU B 1 137 ? 3.979 -34.219 -12.555 1 95.88 137 LEU B CA 1
ATOM 2572 C C . LEU B 1 137 ? 4.105 -34.25 -11.039 1 95.88 137 LEU B C 1
ATOM 2574 O O . LEU B 1 137 ? 3.703 -35.188 -10.383 1 95.88 137 LEU B O 1
ATOM 2578 N N . ILE B 1 138 ? 4.695 -33.156 -10.516 1 93.56 138 ILE B N 1
ATOM 2579 C CA . ILE B 1 138 ? 4.816 -33 -9.07 1 93.56 138 ILE B CA 1
ATOM 2580 C C . ILE B 1 138 ? 3.639 -32.188 -8.539 1 93.56 138 ILE B C 1
ATOM 2582 O O . ILE B 1 138 ? 3.463 -31.016 -8.898 1 93.56 138 ILE B O 1
ATOM 2586 N N . ILE B 1 139 ? 2.85 -32.812 -7.695 1 94.06 139 ILE B N 1
ATOM 2587 C CA . ILE B 1 139 ? 1.695 -32.125 -7.121 1 94.06 139 ILE B CA 1
ATOM 2588 C C . ILE B 1 139 ? 2.104 -31.438 -5.828 1 94.06 139 ILE B C 1
ATOM 2590 O O . ILE B 1 139 ? 2.385 -32.094 -4.82 1 94.06 139 ILE B O 1
ATOM 2594 N N . ALA B 1 140 ? 2.096 -30.125 -5.949 1 93.19 140 ALA B N 1
ATOM 2595 C CA . ALA B 1 140 ? 2.537 -29.328 -4.816 1 93.19 140 ALA B CA 1
ATOM 2596 C C . ALA B 1 140 ? 1.397 -28.469 -4.277 1 93.19 140 ALA B C 1
ATOM 2598 O O . ALA B 1 140 ? 1.583 -27.281 -4.008 1 93.19 140 ALA B O 1
ATOM 2599 N N . THR B 1 141 ? 0.228 -29.016 -4.164 1 92.12 141 THR B N 1
ATOM 2600 C CA . THR B 1 141 ? -0.883 -28.328 -3.514 1 92.12 141 THR B CA 1
ATOM 2601 C C . THR B 1 141 ? -0.659 -28.234 -2.008 1 92.12 141 THR B C 1
ATOM 2603 O O . THR B 1 141 ? 0.154 -28.984 -1.452 1 92.12 141 THR B O 1
ATOM 2606 N N . ASN B 1 142 ? -1.316 -27.281 -1.397 1 87.12 142 ASN B N 1
ATOM 2607 C CA . ASN B 1 142 ? -1.107 -27.031 0.022 1 87.12 142 ASN B CA 1
ATOM 2608 C C . ASN B 1 142 ? -1.588 -28.188 0.883 1 87.12 142 ASN B C 1
ATOM 2610 O O . ASN B 1 142 ? -2.432 -28.984 0.454 1 87.12 142 ASN B O 1
ATOM 2614 N N . ALA B 1 143 ? -1.103 -28.281 2.084 1 83 143 ALA B N 1
ATOM 2615 C CA . ALA B 1 143 ? -1.423 -29.375 2.998 1 83 143 ALA B CA 1
ATOM 2616 C C . ALA B 1 143 ? -2.746 -29.125 3.713 1 83 143 ALA B C 1
ATOM 2618 O O . ALA B 1 143 ? -2.982 -29.656 4.801 1 83 143 ALA B O 1
ATOM 2619 N N . THR B 1 144 ? -3.623 -28.344 3.199 1 85.88 144 THR B N 1
ATOM 2620 C CA . THR B 1 144 ? -4.965 -28.109 3.721 1 85.88 144 THR B CA 1
ATOM 2621 C C . THR B 1 144 ? -5.945 -29.156 3.176 1 85.88 144 THR B C 1
ATOM 2623 O O . THR B 1 144 ? -5.605 -29.922 2.273 1 85.88 144 THR B O 1
ATOM 2626 N N . VAL B 1 145 ? -7.059 -29.172 3.789 1 87.12 145 VAL B N 1
ATOM 2627 C CA . VAL B 1 145 ? -8.094 -30.078 3.309 1 87.12 145 VAL B CA 1
ATOM 2628 C C . VAL B 1 145 ? -8.398 -29.781 1.841 1 87.12 145 VAL B C 1
ATOM 2630 O O . VAL B 1 145 ? -8.492 -30.703 1.024 1 87.12 145 VAL B O 1
ATOM 2633 N N . GLU B 1 146 ? -8.547 -28.562 1.502 1 92.44 146 GLU B N 1
ATOM 2634 C CA . GLU B 1 146 ? -8.828 -28.141 0.131 1 92.44 146 GLU B CA 1
ATOM 2635 C C . GLU B 1 146 ? -7.699 -28.547 -0.812 1 92.44 146 GLU B C 1
ATOM 2637 O O . GLU B 1 146 ? -7.953 -29.031 -1.919 1 92.44 146 GLU B O 1
ATOM 2642 N N . GLY B 1 147 ? -6.465 -28.312 -0.335 1 91.94 147 GLY B N 1
ATOM 2643 C CA . GLY B 1 147 ? -5.312 -28.688 -1.14 1 91.94 147 GLY B CA 1
ATOM 2644 C C . GLY B 1 147 ? -5.227 -30.172 -1.402 1 91.94 147 GLY B C 1
ATOM 2645 O O . GLY B 1 147 ? -4.926 -30.594 -2.52 1 91.94 147 GLY B O 1
ATOM 2646 N N . GLN B 1 148 ? -5.523 -30.953 -0.43 1 88.44 148 GLN B N 1
ATOM 2647 C CA . GLN B 1 148 ? -5.473 -32.406 -0.569 1 88.44 148 GLN B CA 1
ATOM 2648 C C . GLN B 1 148 ? -6.59 -32.906 -1.479 1 88.44 148 GLN B C 1
ATOM 2650 O O . GLN B 1 148 ? -6.375 -33.812 -2.297 1 88.44 148 GLN B O 1
ATOM 2655 N N . THR B 1 149 ? -7.715 -32.344 -1.32 1 92.38 149 THR B N 1
ATOM 2656 C CA . THR B 1 149 ? -8.836 -32.688 -2.184 1 92.38 149 THR B CA 1
ATOM 2657 C C . THR B 1 149 ? -8.508 -32.375 -3.643 1 92.38 149 THR B C 1
ATOM 2659 O O . THR B 1 149 ? -8.789 -33.188 -4.531 1 92.38 149 THR B O 1
ATOM 2662 N N . THR B 1 150 ? -7.953 -31.281 -3.844 1 95.31 150 THR B N 1
ATOM 2663 C CA . THR B 1 150 ? -7.559 -30.875 -5.191 1 95.31 150 THR B CA 1
ATOM 2664 C C . THR B 1 150 ? -6.523 -31.828 -5.762 1 95.31 150 THR B C 1
ATOM 2666 O O . THR B 1 150 ? -6.609 -32.219 -6.926 1 95.31 150 THR B O 1
ATOM 2669 N N . ALA B 1 151 ? -5.547 -32.188 -4.938 1 93.19 151 ALA B N 1
ATOM 2670 C CA . ALA B 1 151 ? -4.508 -33.125 -5.344 1 93.19 151 ALA B CA 1
ATOM 2671 C C . ALA B 1 151 ? -5.121 -34.438 -5.809 1 93.19 151 ALA B C 1
ATOM 2673 O O . ALA B 1 151 ? -4.77 -34.969 -6.871 1 93.19 151 ALA B O 1
ATOM 2674 N N . GLN B 1 152 ? -6.008 -34.875 -5 1 94.06 152 GLN B N 1
ATOM 2675 C CA . GLN B 1 152 ? -6.641 -36.125 -5.32 1 94.06 152 GLN B CA 1
ATOM 2676 C C . GLN B 1 152 ? -7.461 -36.031 -6.605 1 94.06 152 GLN B C 1
ATOM 2678 O O . GLN B 1 152 ? -7.492 -36.969 -7.402 1 94.06 152 GLN B O 1
ATOM 2683 N N . TYR B 1 153 ? -8.164 -34.969 -6.746 1 95.62 153 TYR B N 1
ATOM 2684 C CA . TYR B 1 15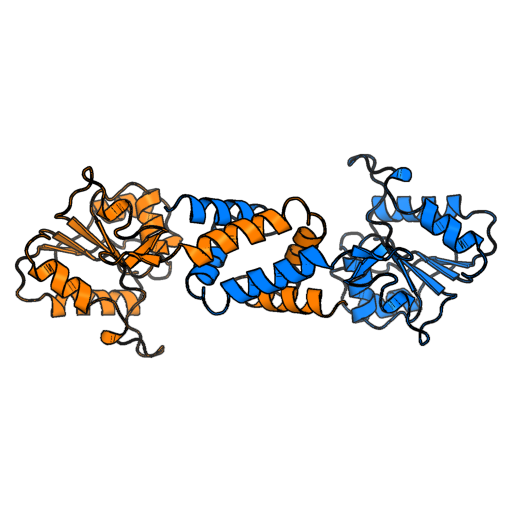3 ? -8.93 -34.75 -7.969 1 95.62 153 TYR B CA 1
ATOM 2685 C C . TYR B 1 153 ? -8.023 -34.781 -9.195 1 95.62 153 TYR B C 1
ATOM 2687 O O . TYR B 1 153 ? -8.375 -35.375 -10.219 1 95.62 153 TYR B O 1
ATOM 2695 N N . ILE B 1 154 ? -6.871 -34.125 -9.109 1 96.12 154 ILE B N 1
ATOM 2696 C CA . ILE B 1 154 ? -5.906 -34.094 -10.203 1 96.12 154 ILE B CA 1
ATOM 2697 C C . ILE B 1 154 ? -5.465 -35.531 -10.547 1 96.12 154 ILE B C 1
ATOM 2699 O O . ILE B 1 154 ? -5.398 -35.875 -11.727 1 96.12 154 ILE B O 1
ATOM 2703 N N . VAL B 1 155 ? -5.188 -36.312 -9.523 1 94.56 155 VAL B N 1
ATOM 2704 C CA . VAL B 1 155 ? -4.789 -37.688 -9.734 1 94.56 155 VAL B CA 1
ATOM 2705 C C . VAL B 1 155 ? -5.879 -38.438 -10.516 1 94.56 155 VAL B C 1
ATOM 2707 O O . VAL B 1 155 ? -5.586 -39.156 -11.477 1 94.56 155 VAL B O 1
ATOM 2710 N N . GLU B 1 156 ? -7.105 -38.188 -10.133 1 95.5 156 GLU B N 1
ATOM 2711 C CA . GLU B 1 156 ? -8.234 -38.844 -10.758 1 95.5 156 GLU B CA 1
ATOM 2712 C C . GLU B 1 156 ? -8.383 -38.469 -12.227 1 95.5 156 GLU B C 1
ATOM 2714 O O . GLU B 1 156 ? -8.609 -39.312 -13.086 1 95.5 156 GLU B O 1
ATOM 2719 N N . VAL B 1 157 ? -8.281 -37.219 -12.508 1 94.31 157 VAL B N 1
ATOM 2720 C CA . VAL B 1 157 ? -8.492 -36.688 -13.852 1 94.31 157 VAL B CA 1
ATOM 2721 C C . VAL B 1 157 ? -7.371 -37.188 -14.773 1 94.31 157 VAL B C 1
ATOM 2723 O O . VAL B 1 157 ? -7.574 -37.312 -15.984 1 94.31 157 VAL B O 1
ATOM 2726 N N . LEU B 1 158 ? -6.238 -37.5 -14.219 1 94.56 158 LEU B N 1
ATOM 2727 C CA . LEU B 1 158 ? -5.09 -37.875 -15.039 1 94.56 158 LEU B CA 1
ATOM 2728 C C . LEU B 1 158 ? -4.906 -39.375 -15.086 1 94.56 158 LEU B C 1
ATOM 2730 O O . LEU B 1 158 ? -3.91 -39.875 -15.625 1 94.56 158 LEU B O 1
ATOM 2734 N N . LYS B 1 159 ? -5.945 -39.938 -14.523 1 91 159 LYS B N 1
ATOM 2735 C CA . LYS B 1 159 ? -5.922 -41.375 -14.625 1 91 159 LYS B CA 1
ATOM 2736 C C . LYS B 1 159 ? -5.91 -41.844 -16.078 1 91 159 LYS B C 1
ATOM 2738 O O . LYS B 1 159 ? -6.668 -41.312 -16.906 1 91 159 LYS B O 1
ATOM 2743 N N . GLY B 1 160 ? -5.047 -42.719 -16.438 1 88.56 160 GLY B N 1
ATOM 2744 C CA . GLY B 1 160 ? -4.988 -43.219 -17.797 1 88.56 160 GLY B CA 1
ATOM 2745 C C . GLY B 1 160 ? -3.83 -42.656 -18.594 1 88.56 160 GLY B C 1
ATOM 2746 O O . GLY B 1 160 ? -3.477 -43.188 -19.656 1 88.56 160 GLY B O 1
ATOM 2747 N N . THR B 1 161 ? -3.385 -41.562 -18.125 1 90.69 161 THR B N 1
ATOM 2748 C CA . THR B 1 161 ? -2.195 -41 -18.766 1 90.69 161 THR B CA 1
ATOM 2749 C C . THR B 1 161 ? -0.942 -41.75 -18.297 1 90.69 161 THR B C 1
ATOM 2751 O O . THR B 1 161 ? -0.986 -42.5 -17.328 1 90.69 161 THR B O 1
ATOM 2754 N N . GLN B 1 162 ? 0.11 -41.656 -19.016 1 90.31 162 GLN B N 1
ATOM 2755 C CA . GLN B 1 162 ? 1.354 -42.344 -18.703 1 90.31 162 GLN B CA 1
ATOM 2756 C C . GLN B 1 162 ? 2.277 -41.469 -17.875 1 90.31 162 GLN B C 1
ATOM 2758 O O . GLN B 1 162 ? 3.422 -41.844 -17.594 1 90.31 162 GLN B O 1
ATOM 2763 N N . VAL B 1 163 ? 1.773 -40.375 -17.422 1 94.12 163 VAL B N 1
ATOM 2764 C CA . VAL B 1 163 ? 2.611 -39.438 -16.688 1 94.12 163 VAL B CA 1
ATOM 2765 C C . VAL B 1 163 ? 2.865 -39.969 -15.281 1 94.12 163 VAL B C 1
ATOM 2767 O O . VAL B 1 163 ? 1.964 -40.531 -14.641 1 94.12 163 VAL B O 1
ATOM 2770 N N . LYS B 1 164 ? 4.113 -39.875 -14.797 1 94.62 164 LYS B N 1
ATOM 2771 C CA . LYS B 1 164 ? 4.438 -40.188 -13.406 1 94.62 164 LYS B CA 1
ATOM 2772 C C . LYS B 1 164 ? 3.945 -39.094 -12.461 1 94.62 164 LYS B C 1
ATOM 2774 O O . LYS B 1 164 ? 4.219 -37.906 -12.672 1 94.62 164 LYS B O 1
ATOM 2779 N N . LEU B 1 165 ? 3.184 -39.5 -11.422 1 93.81 165 LEU B N 1
ATOM 2780 C CA . LEU B 1 165 ? 2.66 -38.531 -10.453 1 93.81 165 LEU B CA 1
ATOM 2781 C C . LEU B 1 165 ? 3.408 -38.625 -9.133 1 93.81 165 LEU B C 1
ATOM 2783 O O . LEU B 1 165 ? 3.656 -39.719 -8.633 1 93.81 165 LEU B O 1
ATOM 2787 N N . SER B 1 166 ? 3.871 -37.5 -8.562 1 90.62 166 SER B N 1
ATOM 2788 C CA . SER B 1 166 ? 4.504 -37.438 -7.246 1 90.62 166 SER B CA 1
ATOM 2789 C C . SER B 1 166 ? 3.965 -36.281 -6.422 1 90.62 166 SER B C 1
ATOM 2791 O O . SER B 1 166 ? 3.494 -35.281 -6.977 1 90.62 166 SER B O 1
ATOM 2793 N N . PHE B 1 167 ? 3.949 -36.5 -5.043 1 87.25 167 PHE B N 1
ATOM 2794 C CA . PHE B 1 167 ? 3.484 -35.469 -4.129 1 87.25 167 PHE B CA 1
ATOM 2795 C C . PHE B 1 167 ? 4.656 -34.812 -3.402 1 87.25 167 PHE B C 1
ATOM 2797 O O . PHE B 1 167 ? 5.598 -35.5 -2.996 1 87.25 167 PHE B O 1
ATOM 2804 N N . LEU B 1 168 ? 4.598 -33.562 -3.33 1 81.88 168 LEU B N 1
ATOM 2805 C CA . LEU B 1 168 ? 5.559 -32.906 -2.463 1 81.88 168 LEU B CA 1
ATOM 2806 C C . LEU B 1 168 ? 5.379 -33.312 -1.013 1 81.88 168 LEU B C 1
ATOM 2808 O O . LEU B 1 168 ? 4.254 -33.406 -0.516 1 81.88 168 LEU B O 1
ATOM 2812 N N . ALA B 1 169 ? 6.484 -33.875 -0.414 1 67.31 169 ALA B N 1
ATOM 2813 C CA . ALA B 1 169 ? 6.426 -34.406 0.944 1 67.31 169 ALA B CA 1
ATOM 2814 C C . ALA B 1 169 ? 6.07 -33.312 1.948 1 67.31 169 ALA B C 1
ATOM 2816 O O . ALA B 1 169 ? 6.625 -32.219 1.907 1 67.31 169 ALA B O 1
ATOM 2817 N N . HIS B 1 170 ? 4.766 -33.062 2.406 1 59.03 170 HIS B N 1
ATOM 2818 C CA . HIS B 1 170 ? 4.375 -32.031 3.371 1 59.03 170 HIS B CA 1
ATOM 2819 C C . HIS B 1 170 ? 4.801 -32.438 4.785 1 59.03 170 HIS B C 1
ATOM 2821 O O . HIS B 1 170 ? 4.383 -33.469 5.305 1 59.03 170 HIS B O 1
ATOM 2827 N N . GLY B 1 171 ? 5.926 -32.812 5.078 1 49.81 171 GLY B N 1
ATOM 2828 C CA . GLY B 1 171 ? 6.18 -33 6.496 1 49.81 171 GLY B CA 1
ATOM 2829 C C . GLY B 1 171 ? 5.605 -31.906 7.359 1 49.81 171 GLY B C 1
ATOM 2830 O O . GLY B 1 171 ? 5.844 -31.875 8.57 1 49.81 171 GLY B O 1
ATOM 2831 N N . ILE B 1 172 ? 5.488 -30.703 6.957 1 45.72 172 ILE B N 1
ATOM 2832 C CA . ILE B 1 172 ? 5.316 -29.516 7.781 1 45.72 172 ILE B CA 1
ATOM 2833 C C . ILE B 1 172 ? 3.869 -29.422 8.266 1 45.72 172 ILE B C 1
ATOM 2835 O O . ILE B 1 172 ? 2.943 -29.797 7.539 1 45.72 172 ILE B O 1
ATOM 2839 N N . PRO B 1 173 ? 3.574 -28.672 9.398 1 43.19 173 PRO B N 1
ATOM 2840 C CA . PRO B 1 173 ? 2.271 -28.484 10.039 1 43.19 173 PRO B CA 1
ATOM 2841 C C . PRO B 1 173 ? 1.196 -28 9.07 1 43.19 173 PRO B C 1
ATOM 2843 O O . PRO B 1 173 ? 1.499 -27.281 8.117 1 43.19 173 PRO B O 1
ATOM 2846 N N . VAL B 1 174 ? 0.14 -28.938 8.648 1 43.84 174 VAL B N 1
ATOM 2847 C CA . VAL B 1 174 ? -1.055 -28.797 7.828 1 43.84 174 VAL B CA 1
ATOM 2848 C C . VAL B 1 174 ? -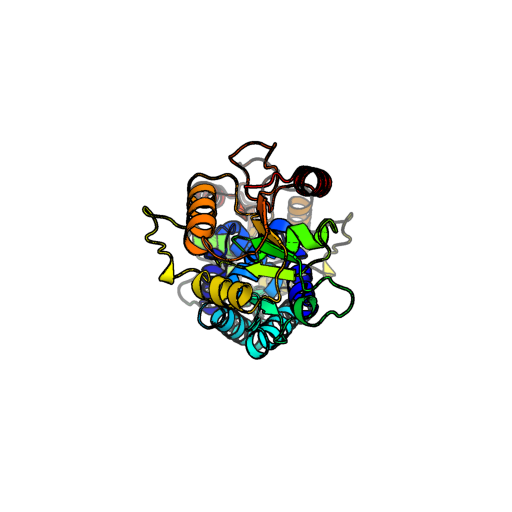1.4 -27.312 7.691 1 43.84 174 VAL B C 1
ATOM 2850 O O . VAL B 1 174 ? -1.937 -26.875 6.668 1 43.84 174 VAL B O 1
ATOM 2853 N N . GLY B 1 175 ? -1.207 -26.5 8.641 1 45.59 175 GLY B N 1
ATOM 2854 C CA . GLY B 1 175 ? -1.909 -25.219 8.664 1 45.59 175 GLY B CA 1
ATOM 2855 C C . GLY B 1 175 ? -1.226 -24.156 7.836 1 45.59 175 GLY B C 1
ATOM 2856 O O . GLY B 1 175 ? -1.741 -23.047 7.707 1 45.59 175 GLY B O 1
ATOM 2857 N N . SER B 1 176 ? 0.139 -24.359 7.312 1 51.88 176 SER B N 1
ATOM 2858 C CA . SER B 1 176 ? 0.71 -23.109 6.848 1 51.88 176 SER B CA 1
ATOM 2859 C C . SER B 1 176 ? 0.873 -23.094 5.332 1 51.88 176 SER B C 1
ATOM 2861 O O . SER B 1 176 ? 1.191 -24.125 4.73 1 51.88 176 SER B O 1
ATOM 2863 N N . GLU B 1 177 ? 0.419 -22.078 4.598 1 57.72 177 GLU B N 1
ATOM 2864 C CA . GLU B 1 177 ? 0.602 -21.781 3.182 1 57.72 177 GLU B CA 1
ATOM 2865 C C . GLU B 1 177 ? 2.078 -21.781 2.801 1 57.72 177 GLU B C 1
ATOM 2867 O O . GLU B 1 177 ? 2.939 -21.453 3.617 1 57.72 177 GLU B O 1
ATOM 2872 N N . MET B 1 178 ? 2.521 -22.453 1.66 1 57.62 178 MET B N 1
ATOM 2873 C CA . MET B 1 178 ? 3.877 -22.609 1.143 1 57.62 178 MET B CA 1
ATOM 2874 C C . MET B 1 178 ? 4.648 -21.297 1.249 1 57.62 178 MET B C 1
ATOM 2876 O O . MET B 1 178 ? 5.859 -21.297 1.473 1 57.62 178 MET B O 1
ATOM 2880 N N . ASP B 1 179 ? 3.859 -20.25 1.158 1 55.69 179 ASP B N 1
ATOM 2881 C CA . ASP B 1 179 ? 4.52 -18.938 1.134 1 55.69 179 ASP B CA 1
ATOM 2882 C C . ASP B 1 179 ? 5.266 -18.688 2.441 1 55.69 179 ASP B C 1
ATOM 2884 O O . ASP B 1 179 ? 6.117 -17.797 2.508 1 55.69 179 ASP B O 1
ATOM 2888 N N . TYR B 1 180 ? 4.934 -19.578 3.387 1 56.28 180 TYR B N 1
ATOM 2889 C CA . TYR B 1 180 ? 5.52 -19.344 4.699 1 56.28 180 TYR B CA 1
ATOM 2890 C C . TYR B 1 180 ? 6.609 -20.359 5.008 1 56.28 180 TYR B C 1
ATOM 2892 O O . TYR B 1 180 ? 7.168 -20.359 6.109 1 56.28 180 TYR B O 1
ATOM 2900 N N . LEU B 1 181 ? 6.852 -21.078 4.008 1 58.19 181 LEU B N 1
ATOM 2901 C CA . LEU B 1 181 ? 7.871 -22.094 4.238 1 58.19 181 LEU B CA 1
ATOM 2902 C C . LEU B 1 181 ? 9.258 -21.578 3.857 1 58.19 181 LEU B C 1
ATOM 2904 O O . LEU B 1 181 ? 9.406 -20.875 2.855 1 58.19 181 LEU B O 1
ATOM 2908 N N . ASP B 1 182 ? 10.117 -21.75 4.824 1 63.5 182 ASP B N 1
ATOM 2909 C CA . ASP B 1 182 ? 11.492 -21.359 4.543 1 63.5 182 ASP B CA 1
ATOM 2910 C C . ASP B 1 182 ? 12.102 -22.219 3.449 1 63.5 182 ASP B C 1
ATOM 2912 O O . ASP B 1 182 ? 11.578 -23.297 3.137 1 63.5 182 ASP B O 1
ATOM 2916 N N . GLU B 1 183 ? 13.141 -21.719 2.811 1 65.94 183 GLU B N 1
ATOM 2917 C CA . GLU B 1 183 ? 13.844 -22.359 1.708 1 65.94 183 GLU B CA 1
ATOM 2918 C C . GLU B 1 183 ? 14.273 -23.781 2.08 1 65.94 183 GLU B C 1
ATOM 2920 O O . GLU B 1 183 ? 14.156 -24.703 1.271 1 65.94 183 GLU B O 1
ATOM 2925 N N . GLY B 1 184 ? 14.781 -23.891 3.23 1 58.88 184 GLY B N 1
ATOM 2926 C CA . GLY B 1 184 ? 15.219 -25.203 3.684 1 58.88 184 GLY B CA 1
ATOM 2927 C C . GLY B 1 184 ? 14.102 -26.219 3.727 1 58.88 184 GLY B C 1
ATOM 2928 O O . GLY B 1 184 ? 14.258 -27.344 3.242 1 58.88 184 GLY B O 1
ATOM 2929 N N . THR B 1 185 ? 12.945 -25.844 4.172 1 63.28 185 THR B N 1
ATOM 2930 C CA . THR B 1 185 ? 11.789 -26.734 4.285 1 63.28 185 THR B CA 1
ATOM 2931 C C . THR B 1 185 ? 11.305 -27.172 2.906 1 63.28 185 THR B C 1
ATOM 2933 O O . THR B 1 185 ? 11 -28.344 2.688 1 63.28 185 THR B O 1
ATOM 2936 N N . LEU B 1 186 ? 11.375 -26.312 1.939 1 67.94 186 LEU B N 1
ATOM 2937 C CA . LEU B 1 186 ? 10.945 -26.625 0.579 1 67.94 186 LEU B CA 1
ATOM 2938 C C . LEU B 1 186 ? 11.906 -27.609 -0.083 1 67.94 186 LEU B C 1
ATOM 2940 O O . LEU B 1 186 ? 11.477 -28.5 -0.825 1 67.94 186 LEU B O 1
ATOM 2944 N N . GLY B 1 187 ? 13.156 -27.344 0.218 1 64.25 187 GLY B N 1
ATOM 2945 C CA . GLY B 1 187 ? 14.133 -28.281 -0.326 1 64.25 187 GLY B CA 1
ATOM 2946 C C . GLY B 1 187 ? 13.914 -29.703 0.129 1 64.25 187 GLY B C 1
ATOM 2947 O O . GLY B 1 187 ? 13.914 -30.625 -0.688 1 64.25 187 GLY B O 1
ATOM 2948 N N . ILE B 1 188 ? 13.727 -29.875 1.389 1 60.91 188 ILE B N 1
ATOM 2949 C CA . ILE B 1 188 ? 13.484 -31.188 1.98 1 60.91 188 ILE B CA 1
ATOM 2950 C C . ILE B 1 188 ? 12.203 -31.781 1.407 1 60.91 188 ILE B C 1
ATOM 2952 O O . ILE B 1 188 ? 12.148 -32.969 1.085 1 60.91 188 ILE B O 1
ATOM 2956 N N . ALA B 1 189 ? 11.227 -31.016 1.212 1 68.06 189 ALA B N 1
ATOM 2957 C CA . ALA B 1 189 ? 9.953 -31.484 0.683 1 68.06 189 ALA B CA 1
ATOM 2958 C C . ALA B 1 189 ? 10.102 -31.984 -0.748 1 68.06 189 ALA B C 1
ATOM 2960 O O . ALA B 1 189 ? 9.547 -33.031 -1.104 1 68.06 189 ALA B O 1
ATOM 2961 N N . PHE B 1 190 ? 10.852 -31.375 -1.49 1 69.44 190 PHE B N 1
ATOM 2962 C CA . PHE B 1 190 ? 11.031 -31.766 -2.881 1 69.44 190 PHE B CA 1
ATOM 2963 C C . PHE B 1 190 ? 11.883 -33.031 -2.979 1 69.44 190 PHE B C 1
ATOM 2965 O O . PHE B 1 190 ? 11.641 -33.875 -3.838 1 69.44 190 PHE B O 1
ATOM 2972 N N . ALA B 1 191 ? 12.828 -33.156 -2.043 1 69.12 191 ALA B N 1
ATOM 2973 C CA . ALA B 1 191 ? 13.695 -34.312 -2.008 1 69.12 191 ALA B CA 1
ATOM 2974 C C . ALA B 1 191 ? 12.922 -35.562 -1.563 1 69.12 191 ALA B C 1
ATOM 2976 O O . ALA B 1 191 ? 13.234 -36.688 -1.979 1 69.12 191 ALA B O 1
ATOM 2977 N N . ASN B 1 192 ? 11.875 -35.312 -0.769 1 65.5 192 ASN B N 1
ATOM 2978 C CA . ASN B 1 192 ? 11.156 -36.438 -0.179 1 65.5 192 ASN B CA 1
ATOM 2979 C C . ASN B 1 192 ? 9.82 -36.688 -0.866 1 65.5 192 ASN B C 1
ATOM 2981 O O . ASN B 1 192 ? 8.906 -37.281 -0.281 1 65.5 192 ASN B O 1
ATOM 2985 N N . ARG B 1 193 ? 9.664 -36.156 -1.93 1 61.25 193 ARG B N 1
ATOM 2986 C CA . ARG B 1 193 ? 8.398 -36.344 -2.633 1 61.25 193 ARG B CA 1
ATOM 2987 C C . ARG B 1 193 ? 8.125 -37.844 -2.885 1 61.25 193 ARG B C 1
ATOM 2989 O O . ARG B 1 193 ? 9.047 -38.594 -3.127 1 61.25 193 ARG B O 1
ATOM 2996 N N . ARG B 1 194 ? 6.875 -38.344 -2.691 1 67.81 194 ARG B N 1
ATOM 2997 C CA . ARG B 1 194 ? 6.484 -39.75 -2.777 1 67.81 194 ARG B CA 1
ATOM 2998 C C . ARG B 1 194 ? 5.613 -40 -4.004 1 67.81 194 ARG B C 1
ATOM 3000 O O . ARG B 1 194 ? 4.777 -39.156 -4.359 1 67.81 194 ARG B O 1
ATOM 3007 N N . ALA B 1 195 ? 5.867 -41.125 -4.766 1 68.06 195 ALA B N 1
ATOM 3008 C CA . ALA B 1 195 ? 5.039 -41.562 -5.891 1 68.06 195 ALA B CA 1
ATOM 3009 C C . ALA B 1 195 ? 3.631 -41.906 -5.43 1 68.06 195 ALA B C 1
ATOM 3011 O O . ALA B 1 195 ? 3.443 -42.438 -4.32 1 68.06 195 ALA B O 1
ATOM 3012 N N . VAL B 1 196 ? 2.596 -41.594 -6.336 1 63.53 196 VAL B N 1
ATOM 3013 C CA . VAL B 1 196 ? 1.21 -41.938 -6.055 1 63.53 196 VAL B CA 1
ATOM 3014 C C . VAL B 1 196 ? 0.95 -43.375 -6.492 1 63.53 196 VAL B C 1
ATOM 3016 O O . VAL B 1 196 ? 1.42 -43.812 -7.551 1 63.53 196 VAL B O 1
#

Organism: Ehrlichia sennetsu (strain ATCC VR-367 / Miyayama) (NCBI:txid222891)